Protein AF-0000000074152519 (afdb_homodimer)

Solvent-accessible surface area (backbone atoms only — not comparable to full-atom values): 44027 Å² total; per-residue (Å²): 142,89,85,80,84,84,84,86,85,78,88,68,88,77,79,86,86,76,86,68,83,76,80,71,83,78,77,79,82,74,84,66,78,75,75,79,76,77,75,74,72,70,73,71,72,66,72,72,72,74,68,69,68,51,48,75,87,64,41,76,68,83,49,84,69,68,71,90,65,50,48,65,64,52,48,44,27,45,45,44,23,58,77,43,46,28,59,63,75,48,80,48,68,67,44,27,46,29,53,49,47,53,48,52,57,43,15,56,81,33,59,29,32,39,22,31,51,36,14,49,22,20,43,54,45,21,72,74,37,66,93,48,20,67,60,24,43,44,49,13,51,52,24,38,52,52,13,47,66,58,39,60,79,46,68,81,64,69,45,93,88,45,42,65,48,50,50,48,30,50,54,40,47,40,50,50,53,47,25,43,15,70,69,30,93,81,45,45,56,88,53,42,67,67,49,53,53,48,47,34,49,48,45,32,48,48,49,69,68,33,62,89,44,58,82,52,37,69,78,41,88,55,19,40,68,53,47,60,39,58,74,58,72,68,78,40,77,90,56,74,71,61,66,47,88,66,23,81,58,67,89,54,48,69,59,53,52,49,52,52,48,51,51,42,67,74,69,44,56,73,91,55,30,59,54,53,51,50,39,52,53,46,50,50,35,36,49,43,44,38,28,72,39,19,81,65,56,45,71,59,41,64,55,44,44,58,51,67,45,52,68,64,53,56,53,30,42,74,67,62,33,63,69,39,41,51,54,47,38,53,51,31,41,58,44,42,53,41,33,78,72,29,82,55,46,33,53,50,30,61,55,38,44,53,53,43,50,60,74,41,65,84,39,68,90,50,47,73,70,48,46,56,36,47,50,67,58,70,45,83,66,72,85,125,136,80,83,89,89,88,73,89,88,79,92,78,90,78,90,85,72,91,73,88,75,86,87,82,89,82,82,75,81,80,75,76,73,78,78,78,81,75,76,77,66,76,71,73,73,68,74,72,72,74,67,69,68,51,48,75,86,65,40,75,71,81,50,84,69,70,71,92,65,49,49,63,63,53,49,43,26,43,44,44,23,58,78,44,47,29,57,62,75,50,81,46,69,66,44,28,45,29,52,48,48,52,47,50,58,42,16,57,82,32,61,30,33,39,23,31,52,38,14,49,22,20,45,54,45,21,71,74,36,67,92,49,21,69,61,23,43,43,49,15,50,51,25,37,52,53,14,48,65,59,39,59,80,45,68,82,65,69,43,95,88,46,41,65,47,49,49,48,30,49,53,40,49,41,52,50,54,46,24,43,15,69,68,30,92,80,46,46,53,88,53,42,68,67,49,53,52,48,47,33,50,49,45,34,49,48,49,68,69,34,62,89,45,58,84,51,37,68,78,41,88,54,19,41,68,54,48,61,40,58,75,58,72,67,78,39,77,89,57,75,72,61,67,46,85,66,22,79,56,65,90,55,47,68,59,53,52,49,51,51,48,52,51,43,69,73,70,44,57,72,93,56,28,58,53,54,50,50,39,51,51,46,51,50,35,36,50,43,44,38,28,73,39,20,81,64,59,43,72,57,41,63,55,44,45,58,51,67,44,51,68,65,53,57,54,30,42,76,67,62,33,65,68,39,41,53,52,48,36,53,53,29,41,57,45,41,53,42,35,78,73,28,84,55,46,32,53,50,32,60,55,39,46,53,52,42,52,60,72,41,65,82,38,68,90,50,47,72,70,49,46,59,36,46,51,67,57,70,46,84,68,72,84,126

Organism: Verticillium dahliae (strain VdLs.17 / ATCC MYA-4575 / FGSC 10137) (NCBI:txid498257)

Structure (mmCIF, N/CA/C/O backbone):
data_AF-0000000074152519-model_v1
#
loop_
_entity.id
_entity.type
_entity.pdbx_description
1 polymer 'C6 zinc finger domain-containing protein'
#
loop_
_atom_site.group_PDB
_atom_site.id
_atom_site.type_symbol
_atom_site.label_atom_id
_atom_site.label_alt_id
_atom_site.label_comp_id
_atom_site.label_asym_id
_atom_site.label_entity_id
_atom_site.label_seq_id
_atom_site.pdbx_PDB_ins_code
_atom_site.Cartn_x
_atom_site.Cartn_y
_atom_site.Cartn_z
_atom_site.occupancy
_atom_site.B_iso_or_equiv
_atom_site.auth_seq_id
_atom_site.auth_comp_id
_atom_site.auth_asym_id
_atom_site.auth_atom_id
_atom_site.pdbx_PDB_model_num
ATOM 1 N N . MET A 1 1 ? -21 -54.719 42.781 1 18.22 1 MET A N 1
ATOM 2 C CA . MET A 1 1 ? -22.328 -54.281 42.344 1 18.22 1 MET A CA 1
ATOM 3 C C . MET A 1 1 ? -22.359 -52.75 42.125 1 18.22 1 MET A C 1
ATOM 5 O O . MET A 1 1 ? -21.734 -52 42.875 1 18.22 1 MET A O 1
ATOM 9 N N . GLN A 1 2 ? -22.781 -52.188 40.781 1 19.77 2 GLN A N 1
ATOM 10 C CA . GLN A 1 2 ? -22.75 -51.281 39.656 1 19.77 2 GLN A CA 1
ATOM 11 C C . GLN A 1 2 ? -23.562 -50 39.938 1 19.77 2 GLN A C 1
ATOM 13 O O . GLN A 1 2 ? -24.797 -50.031 39.875 1 19.77 2 GLN A O 1
ATOM 18 N N . ARG A 1 3 ? -23.281 -49.125 40.906 1 18.61 3 ARG A N 1
ATOM 19 C CA . ARG A 1 3 ? -23.969 -48.062 41.625 1 18.61 3 ARG A CA 1
ATOM 20 C C . ARG A 1 3 ? -24.375 -46.938 40.688 1 18.61 3 ARG A C 1
ATOM 22 O O . ARG A 1 3 ? -23.531 -46.375 40 1 18.61 3 ARG A O 1
ATOM 29 N N . LEU A 1 4 ? -25.719 -46.625 40.312 1 17.77 4 LEU A N 1
ATOM 30 C CA . LEU A 1 4 ? -26.828 -46.125 39.5 1 17.77 4 LEU A CA 1
ATOM 31 C C . LEU A 1 4 ? -27 -44.625 39.719 1 17.77 4 LEU A C 1
ATOM 33 O O . LEU A 1 4 ? -27.609 -44.188 40.688 1 17.77 4 LEU A O 1
ATOM 37 N N . GLN A 1 5 ? -26.016 -43.719 39.719 1 19.33 5 GLN A N 1
ATOM 38 C CA . GLN A 1 5 ? -26.078 -42.344 40.188 1 19.33 5 GLN A CA 1
ATOM 39 C C . GLN A 1 5 ? -27.031 -41.5 39.344 1 19.33 5 GLN A C 1
ATOM 41 O O . GLN A 1 5 ? -26.891 -41.469 38.125 1 19.33 5 GLN A O 1
ATOM 46 N N . ALA A 1 6 ? -28.234 -40.969 39.781 1 18.05 6 ALA A N 1
ATOM 47 C CA . ALA A 1 6 ? -29.609 -40.531 39.469 1 18.05 6 ALA A CA 1
ATOM 48 C C . ALA A 1 6 ? -29.625 -39.125 38.875 1 18.05 6 ALA A C 1
ATOM 50 O O . ALA A 1 6 ? -29.094 -38.188 39.469 1 18.05 6 ALA A O 1
ATOM 51 N N . SER A 1 7 ? -29.828 -38.875 37.531 1 18.39 7 SER A N 1
ATOM 52 C CA . SER A 1 7 ? -29.938 -37.938 36.438 1 18.39 7 SER A CA 1
ATOM 53 C C . SER A 1 7 ? -31.125 -37 36.625 1 18.39 7 SER A C 1
ATOM 55 O O . SER A 1 7 ? -32.281 -37.438 36.719 1 18.39 7 SER A O 1
ATOM 57 N N . LYS A 1 8 ? -30.922 -35.812 37.25 1 19.19 8 LYS A N 1
ATOM 58 C CA . LYS A 1 8 ? -31.766 -34.75 37.75 1 19.19 8 LYS A CA 1
ATOM 59 C C . LYS A 1 8 ? -32.719 -34.25 36.656 1 19.19 8 LYS A C 1
ATOM 61 O O . LYS A 1 8 ? -32.312 -34.094 35.5 1 19.19 8 LYS A O 1
ATOM 66 N N . SER A 1 9 ? -34.062 -34.094 36.906 1 16.88 9 SER A N 1
ATOM 67 C CA . SER A 1 9 ? -35.406 -34 36.344 1 16.88 9 SER A CA 1
ATOM 68 C C . SER A 1 9 ? -35.656 -32.625 35.781 1 16.88 9 SER A C 1
ATOM 70 O O . SER A 1 9 ? -35.125 -31.625 36.25 1 16.88 9 SER A O 1
ATOM 72 N N . GLN A 1 10 ? -36.438 -32.406 34.656 1 17.14 10 GLN A N 1
ATOM 73 C CA . GLN A 1 10 ? -36.812 -31.734 33.406 1 17.14 10 GLN A CA 1
ATOM 74 C C . GLN A 1 10 ? -37.844 -30.625 33.688 1 17.14 10 GLN A C 1
ATOM 76 O O . GLN A 1 10 ? -38.312 -29.969 32.75 1 17.14 10 GLN A O 1
ATOM 81 N N . GLY A 1 11 ? -38.25 -30.125 34.969 1 16.78 11 GLY A N 1
ATOM 82 C CA . GLY A 1 11 ? -39.656 -29.734 34.906 1 16.78 11 GLY A CA 1
ATOM 83 C C . GLY A 1 11 ? -39.875 -28.391 34.219 1 16.78 11 GLY A C 1
ATOM 84 O O . GLY A 1 11 ? -39.344 -27.375 34.656 1 16.78 11 GLY A O 1
ATOM 85 N N . GLY A 1 12 ? -40.125 -28.234 32.875 1 17.42 12 GLY A N 1
ATOM 86 C CA . GLY A 1 12 ? -40.25 -27.203 31.875 1 17.42 12 GLY A CA 1
ATOM 87 C C . GLY A 1 12 ? -41.531 -26.375 32.031 1 17.42 12 GLY A C 1
ATOM 88 O O . GLY A 1 12 ? -41.938 -25.656 31.109 1 17.42 12 GLY A O 1
ATOM 89 N N . ASN A 1 13 ? -42.062 -26.109 33.219 1 16.34 13 ASN A N 1
ATOM 90 C CA . ASN A 1 13 ? -43.438 -25.641 33.125 1 16.34 13 ASN A CA 1
ATOM 91 C C . ASN A 1 13 ? -43.531 -24.297 32.438 1 16.34 13 ASN A C 1
ATOM 93 O O . ASN A 1 13 ? -42.844 -23.359 32.781 1 16.34 13 ASN A O 1
ATOM 97 N N . ALA A 1 14 ? -44.25 -24.109 31.203 1 17.23 14 ALA A N 1
ATOM 98 C CA . ALA A 1 14 ? -44.594 -23.281 30.047 1 17.23 14 ALA A CA 1
ATOM 99 C C . ALA A 1 14 ? -45.406 -22.062 30.453 1 17.23 14 ALA A C 1
ATOM 101 O O . ALA A 1 14 ? -45.219 -20.969 29.906 1 17.23 14 ALA A O 1
ATOM 102 N N . LEU A 1 15 ? -46.531 -22 31.312 1 16.41 15 LEU A N 1
ATOM 103 C CA . LEU A 1 15 ? -47.75 -21.516 30.688 1 16.41 15 LEU A CA 1
ATOM 104 C C . LEU A 1 15 ? -47.844 -20 30.75 1 16.41 15 LEU A C 1
ATOM 106 O O . LEU A 1 15 ? -48.406 -19.375 29.859 1 16.41 15 LEU A O 1
ATOM 110 N N . THR A 1 16 ? -47.375 -19.203 31.734 1 17.16 16 THR A N 1
ATOM 111 C CA . THR A 1 16 ? -48.406 -18.297 32.219 1 17.16 16 THR A CA 1
ATOM 112 C C . THR A 1 16 ? -48.625 -17.141 31.25 1 17.16 16 THR A C 1
ATOM 114 O O . THR A 1 16 ? -47.719 -16.766 30.516 1 17.16 16 THR A O 1
ATOM 117 N N . ASP A 1 17 ? -49.906 -16.453 31.219 1 17.55 17 ASP A N 1
ATOM 118 C CA . ASP A 1 17 ? -50.969 -15.766 30.5 1 17.55 17 ASP A CA 1
ATOM 119 C C . ASP A 1 17 ? -50.594 -14.312 30.203 1 17.55 17 ASP A C 1
ATOM 121 O O . ASP A 1 17 ? -49.688 -13.766 30.797 1 17.55 17 ASP A O 1
ATOM 125 N N . VAL A 1 18 ? -51.625 -13.5 29.594 1 19.2 18 VAL A N 1
ATOM 126 C CA . VAL A 1 18 ? -52.094 -12.648 28.5 1 19.2 18 VAL A CA 1
ATOM 127 C C . VAL A 1 18 ? -52.125 -11.188 28.969 1 19.2 18 VAL A C 1
ATOM 129 O O . VAL A 1 18 ? -52.594 -10.312 28.25 1 19.2 18 VAL A O 1
ATOM 132 N N . SER A 1 19 ? -51.5 -10.68 30.062 1 16.58 19 SER A N 1
ATOM 133 C CA . SER A 1 19 ? -52.094 -9.469 30.578 1 16.58 19 SER A CA 1
ATOM 134 C C . SER A 1 19 ? -51.906 -8.297 29.625 1 16.58 19 SER A C 1
ATOM 136 O O . SER A 1 19 ? -50.781 -7.895 29.344 1 16.58 19 SER A O 1
ATOM 138 N N . SER A 1 20 ? -52.875 -8.016 28.672 1 18.56 20 SER A N 1
ATOM 139 C CA . SER A 1 20 ? -53.031 -7.066 27.578 1 18.56 20 SER A CA 1
ATOM 140 C C . SER A 1 20 ? -53.188 -5.645 28.094 1 18.56 20 SER A C 1
ATOM 142 O O . SER A 1 20 ? -53.5 -4.727 27.328 1 18.56 20 SER A O 1
ATOM 144 N N . ASP A 1 21 ? -52.719 -5.238 29.266 1 17.84 21 ASP A N 1
ATOM 145 C CA . ASP A 1 21 ? -53.375 -4.023 29.766 1 17.84 21 ASP A CA 1
ATOM 146 C C . ASP A 1 21 ? -53.125 -2.852 28.812 1 17.84 21 ASP A C 1
ATOM 148 O O . ASP A 1 21 ? -52 -2.59 28.406 1 17.84 21 ASP A O 1
ATOM 152 N N . THR A 1 22 ? -54.219 -2.363 28.172 1 19.73 22 THR A N 1
ATOM 153 C CA . THR A 1 22 ? -54.656 -1.396 27.172 1 19.73 22 THR A CA 1
ATOM 154 C C . THR A 1 22 ? -54.344 0.028 27.625 1 19.73 22 THR A C 1
ATOM 156 O O . THR A 1 22 ? -55.156 0.631 28.344 1 19.73 22 THR A O 1
ATOM 159 N N . ARG A 1 23 ? -53.312 0.353 28.375 1 16.91 23 ARG A N 1
ATOM 160 C CA . ARG A 1 23 ? -53.406 1.663 29.016 1 16.91 23 ARG A CA 1
ATOM 161 C C . ARG A 1 23 ? -53.594 2.766 27.969 1 16.91 23 ARG A C 1
ATOM 163 O O . ARG A 1 23 ? -52.938 2.758 26.922 1 16.91 23 ARG A O 1
ATOM 170 N N . THR A 1 24 ? -54.594 3.537 28.094 1 19.14 24 THR A N 1
ATOM 171 C CA . THR A 1 24 ? -55.344 4.539 27.344 1 19.14 24 THR A CA 1
ATOM 172 C C . THR A 1 24 ? -54.531 5.828 27.203 1 19.14 24 THR A C 1
ATOM 174 O O . THR A 1 24 ? -54.906 6.734 26.469 1 19.14 24 THR A O 1
ATOM 177 N N . PRO A 1 25 ? -53.25 5.945 27.594 1 19.77 25 PRO A N 1
ATOM 178 C CA . PRO A 1 25 ? -53.125 7.316 28.094 1 19.77 25 PRO A CA 1
ATOM 179 C C . PRO A 1 25 ? -53.562 8.359 27.062 1 19.77 25 PRO A C 1
ATOM 181 O O . PRO A 1 25 ? -53.406 8.141 25.859 1 19.77 25 PRO A O 1
ATOM 184 N N . LYS A 1 26 ? -54.281 9.32 27.547 1 19.23 26 LYS A N 1
ATOM 185 C CA . LYS A 1 26 ? -55 10.516 27.109 1 19.23 26 LYS A CA 1
ATOM 186 C C . LYS A 1 26 ? -54.094 11.445 26.312 1 19.23 26 LYS A C 1
ATOM 188 O O . LYS A 1 26 ? -52.875 11.484 26.547 1 19.23 26 LYS A O 1
ATOM 193 N N . GLU A 1 27 ? -54.656 12.117 25.297 1 19.92 27 GLU A N 1
ATOM 194 C CA . GLU A 1 27 ? -54.312 12.883 24.094 1 19.92 27 GLU A CA 1
ATOM 195 C C . GLU A 1 27 ? -53.719 14.242 24.453 1 19.92 27 GLU A C 1
ATOM 197 O O . GLU A 1 27 ? -54.406 15.078 25.062 1 19.92 27 GLU A O 1
ATOM 202 N N . PRO A 1 28 ? -52.625 14.383 25.281 1 22.89 28 PRO A N 1
ATOM 203 C CA . PRO A 1 28 ? -52.531 15.781 25.703 1 22.89 28 PRO A CA 1
ATOM 204 C C . PRO A 1 28 ? -52.688 16.766 24.562 1 22.89 28 PRO A C 1
ATOM 206 O O . PRO A 1 28 ? -52.469 16.422 23.406 1 22.89 28 PRO A O 1
ATOM 209 N N . PRO A 1 29 ? -53.312 17.953 24.859 1 22.17 29 PRO A N 1
ATOM 210 C CA . PRO A 1 29 ? -53.844 19.031 24.031 1 22.17 29 PRO A CA 1
ATOM 211 C C . PRO A 1 29 ? -52.781 19.656 23.109 1 22.17 29 PRO A C 1
ATOM 213 O O . PRO A 1 29 ? -51.594 19.609 23.406 1 22.17 29 PRO A O 1
ATOM 216 N N . SER A 1 30 ? -53.125 19.906 21.844 1 21.45 30 SER A N 1
ATOM 217 C CA . SER A 1 30 ? -52.5 20.344 20.594 1 21.45 30 SER A CA 1
ATOM 218 C C . SER A 1 30 ? -52 21.781 20.703 1 21.45 30 SER A C 1
ATOM 220 O O . SER A 1 30 ? -51.875 22.469 19.688 1 21.45 30 SER A O 1
ATOM 222 N N . VAL A 1 31 ? -51.625 22.328 21.953 1 23.36 31 VAL A N 1
ATOM 223 C CA . VAL A 1 31 ? -51.531 23.781 21.828 1 23.36 31 VAL A CA 1
ATOM 224 C C . VAL A 1 31 ? -50.594 24.141 20.672 1 23.36 31 VAL A C 1
ATOM 226 O O . VAL A 1 31 ? -49.438 23.75 20.656 1 23.36 31 VAL A O 1
ATOM 229 N N . VAL A 1 32 ? -51.094 24.516 19.531 1 23.38 32 VAL A N 1
ATOM 230 C CA . VAL A 1 32 ? -50.625 24.875 18.203 1 23.38 32 VAL A CA 1
ATOM 231 C C . VAL A 1 32 ? -49.781 26.141 18.266 1 23.38 32 VAL A C 1
ATOM 233 O O . VAL A 1 32 ? -49.594 26.828 17.25 1 23.38 32 VAL A O 1
ATOM 236 N N . GLY A 1 33 ? -49.281 26.688 19.422 1 21.41 33 GLY A N 1
ATOM 237 C CA . GLY A 1 33 ? -48.969 28.078 19.156 1 21.41 33 GLY A CA 1
ATOM 238 C C . GLY A 1 33 ? -47.969 28.266 18.031 1 21.41 33 GLY A C 1
ATOM 239 O O . GLY A 1 33 ? -47.125 27.391 17.797 1 21.41 33 GLY A O 1
ATOM 240 N N . SER A 1 34 ? -48.344 29.094 16.984 1 23.09 34 SER A N 1
ATOM 241 C CA . SER A 1 34 ? -47.719 29.453 15.711 1 23.09 34 SER A CA 1
ATOM 242 C C . SER A 1 34 ? -46.344 30.078 15.93 1 23.09 34 SER A C 1
ATOM 244 O O . SER A 1 34 ? -46.25 31.141 16.547 1 23.09 34 SER A O 1
ATOM 246 N N . PRO A 1 35 ? -45.375 29.297 16.25 1 23.64 35 PRO A N 1
ATOM 247 C CA . PRO A 1 35 ? -44.125 30.031 16.531 1 23.64 35 PRO A CA 1
ATOM 248 C C . PRO A 1 35 ? -43.75 30.984 15.391 1 23.64 35 PRO A C 1
ATOM 250 O O . PRO A 1 35 ? -44 30.688 14.219 1 23.64 35 PRO A O 1
ATOM 253 N N . ALA A 1 36 ? -43.688 32.375 15.656 1 26.84 36 ALA A N 1
ATOM 254 C CA . ALA A 1 36 ? -43.219 33.531 14.875 1 26.84 36 ALA A CA 1
ATOM 255 C C . ALA A 1 36 ? -41.906 33.219 14.188 1 26.84 36 ALA A C 1
ATOM 257 O O . ALA A 1 36 ? -41 32.656 14.805 1 26.84 36 ALA A O 1
ATOM 258 N N . SER A 1 37 ? -41.938 33 12.914 1 23.92 37 SER A N 1
ATOM 259 C CA . SER A 1 37 ? -40.875 32.75 11.945 1 23.92 37 SER A CA 1
ATOM 260 C C . SER A 1 37 ? -39.781 33.812 12.039 1 23.92 37 SER A C 1
ATOM 262 O O . SER A 1 37 ? -39.969 34.938 11.602 1 23.92 37 SER A O 1
ATOM 264 N N . VAL A 1 38 ? -39.188 34.094 13.211 1 24.8 38 VAL A N 1
ATOM 265 C CA . VAL A 1 38 ? -38.062 35.031 13.102 1 24.8 38 VAL A CA 1
ATOM 266 C C . VAL A 1 38 ? -37.156 34.625 11.953 1 24.8 38 VAL A C 1
ATOM 268 O O . VAL A 1 38 ? -36.594 33.5 11.969 1 24.8 38 VAL A O 1
ATOM 271 N N . THR A 1 39 ? -37.438 35.125 10.797 1 23.45 39 THR A N 1
ATOM 272 C CA . THR A 1 39 ? -36.562 35.062 9.625 1 23.45 39 THR A CA 1
ATOM 273 C C . THR A 1 39 ? -35.156 35.531 9.961 1 23.45 39 THR A C 1
ATOM 275 O O . THR A 1 39 ? -34.938 36.719 10.188 1 23.45 39 THR A O 1
ATOM 278 N N . ALA A 1 40 ? -34.406 35 10.875 1 25.39 40 ALA A N 1
ATOM 279 C CA . ALA A 1 40 ? -33 35.312 11.055 1 25.39 40 ALA A CA 1
ATOM 280 C C . ALA A 1 40 ? -32.281 35.344 9.719 1 25.39 40 ALA A C 1
ATOM 282 O O . ALA A 1 40 ? -32.031 34.312 9.109 1 25.39 40 ALA A O 1
ATOM 283 N N . THR A 1 41 ? -32.562 36.344 8.945 1 26.61 41 THR A N 1
ATOM 284 C CA . THR A 1 41 ? -31.734 36.594 7.762 1 26.61 41 THR A CA 1
ATOM 285 C C . THR A 1 41 ? -30.25 36.688 8.141 1 26.61 41 THR A C 1
ATOM 287 O O . THR A 1 41 ? -29.781 37.75 8.57 1 26.61 41 THR A O 1
ATOM 290 N N . SER A 1 42 ? -29.766 36.031 9.18 1 24.64 42 SER A N 1
ATOM 291 C CA . SER A 1 42 ? -28.328 36.219 9.344 1 24.64 42 SER A CA 1
ATOM 292 C C . SER A 1 42 ? -27.578 35.969 8.031 1 24.64 42 SER A C 1
ATOM 294 O O . SER A 1 42 ? -27.562 34.844 7.516 1 24.64 42 SER A O 1
ATOM 296 N N . THR A 1 43 ? -27.688 36.938 7.113 1 26.52 43 THR A N 1
ATOM 297 C CA . THR A 1 43 ? -26.75 36.969 5.992 1 26.52 43 THR A CA 1
ATOM 298 C C . THR A 1 43 ? -25.328 36.656 6.465 1 26.52 43 THR A C 1
ATOM 300 O O . THR A 1 43 ? -24.719 37.438 7.18 1 26.52 43 THR A O 1
ATOM 303 N N . THR A 1 44 ? -25.094 35.562 6.934 1 25.62 44 THR A N 1
ATOM 304 C CA . THR A 1 44 ? -23.719 35.125 7.156 1 25.62 44 THR A CA 1
ATOM 305 C C . THR A 1 44 ? -22.828 35.594 6.004 1 25.62 44 THR A C 1
ATOM 307 O O . THR A 1 44 ? -23 35.125 4.867 1 25.62 44 THR A O 1
ATOM 310 N N . ASP A 1 45 ? -22.5 36.906 5.996 1 25.47 45 ASP A N 1
ATOM 311 C CA . ASP A 1 45 ? -21.453 37.438 5.113 1 25.47 45 ASP A CA 1
ATOM 312 C C . ASP A 1 45 ? -20.344 36.406 4.902 1 25.47 45 ASP A C 1
ATOM 314 O O . ASP A 1 45 ? -19.672 36 5.859 1 25.47 45 ASP A O 1
ATOM 318 N N . PHE A 1 46 ? -20.594 35.594 4.07 1 26.41 46 PHE A N 1
ATOM 319 C CA . PHE A 1 46 ? -19.5 34.75 3.584 1 26.41 46 PHE A CA 1
ATOM 320 C C . PHE A 1 46 ? -18.25 35.594 3.299 1 26.41 46 PHE A C 1
ATOM 322 O O . PHE A 1 46 ? -18.312 36.562 2.541 1 26.41 46 PHE A O 1
ATOM 329 N N . ILE A 1 47 ? -17.547 35.969 4.27 1 27.92 47 ILE A N 1
ATOM 330 C CA . ILE A 1 47 ? -16.234 36.469 3.889 1 27.92 47 ILE A CA 1
ATOM 331 C C . ILE A 1 47 ? -15.75 35.781 2.615 1 27.92 47 ILE A C 1
ATOM 333 O O . ILE A 1 47 ? -15.609 34.562 2.58 1 27.92 47 ILE A O 1
ATOM 337 N N . HIS A 1 48 ? -16.188 36.281 1.48 1 28.66 48 HIS A N 1
ATOM 338 C CA . HIS A 1 48 ? -15.516 35.938 0.238 1 28.66 48 HIS A CA 1
ATOM 339 C C . HIS A 1 48 ? -14.008 35.781 0.458 1 28.66 48 HIS A C 1
ATOM 341 O O . HIS A 1 48 ? -13.312 36.75 0.706 1 28.66 48 HIS A O 1
ATOM 347 N N . LEU A 1 49 ? -13.664 34.844 1.146 1 28.95 49 LEU A N 1
ATOM 348 C CA . LEU A 1 49 ? -12.25 34.5 1.061 1 28.95 49 LEU A CA 1
ATOM 349 C C . LEU A 1 49 ? -11.734 34.688 -0.365 1 28.95 49 LEU A C 1
ATOM 351 O O . LEU A 1 49 ? -12.047 33.875 -1.243 1 28.95 49 LEU A O 1
ATOM 355 N N . ASP A 1 50 ? -11.781 35.875 -0.929 1 30.56 50 ASP A N 1
ATOM 356 C CA . ASP A 1 50 ? -10.883 36.125 -2.055 1 30.56 50 ASP A CA 1
ATOM 357 C C . ASP A 1 50 ? -9.516 35.5 -1.819 1 30.56 50 ASP A C 1
ATOM 359 O O . ASP A 1 50 ? -8.602 36.156 -1.308 1 30.56 50 ASP A O 1
ATOM 363 N N . ILE A 1 51 ? -9.492 34.375 -1.374 1 33.03 51 ILE A N 1
ATOM 364 C CA . ILE A 1 51 ? -8.227 33.656 -1.347 1 33.03 51 ILE A CA 1
ATOM 365 C C . ILE A 1 51 ? -7.504 33.812 -2.68 1 33.03 51 ILE A C 1
ATOM 367 O O . ILE A 1 51 ? -7.805 33.125 -3.652 1 33.03 51 ILE A O 1
ATOM 371 N N . ALA A 1 52 ? -7.312 35.031 -3.141 1 34.06 52 ALA A N 1
ATOM 372 C CA . ALA A 1 52 ? -6.262 35.156 -4.148 1 34.06 52 ALA A CA 1
ATOM 373 C C . ALA A 1 52 ? -5.055 34.281 -3.783 1 34.06 52 ALA A C 1
ATOM 375 O O . ALA A 1 52 ? -4.289 34.625 -2.879 1 34.06 52 ALA A O 1
ATOM 376 N N . LEU A 1 53 ? -5.199 33.031 -3.941 1 37.09 53 LEU A N 1
ATOM 377 C CA . LEU A 1 53 ? -4.035 32.156 -3.818 1 37.09 53 LEU A CA 1
ATOM 378 C C . LEU A 1 53 ? -2.797 32.812 -4.422 1 37.09 53 LEU A C 1
ATOM 380 O O . LEU A 1 53 ? -2.812 33.219 -5.582 1 37.09 53 LEU A O 1
ATOM 384 N N . ASP A 1 54 ? -2.227 33.531 -3.689 1 36.19 54 ASP A N 1
ATOM 385 C CA . ASP A 1 54 ? -0.938 34.031 -4.168 1 36.19 54 ASP A CA 1
ATOM 386 C C . ASP A 1 54 ? -0.232 33 -5.023 1 36.19 54 ASP A C 1
ATOM 388 O O . ASP A 1 54 ? -0.011 31.859 -4.574 1 36.19 54 ASP A O 1
ATOM 392 N N . PRO A 1 55 ? -0.149 33.281 -6.266 1 39.97 55 PRO A N 1
ATOM 393 C CA . PRO A 1 55 ? 0.469 32.312 -7.188 1 39.97 55 PRO A CA 1
ATOM 394 C C . PRO A 1 55 ? 1.817 31.797 -6.688 1 39.97 55 PRO A C 1
ATOM 396 O O . PRO A 1 55 ? 2.309 30.781 -7.164 1 39.97 55 PRO A O 1
ATOM 399 N N . ARG A 1 56 ? 2.479 32.656 -5.953 1 39.72 56 ARG A N 1
ATOM 400 C CA . ARG A 1 56 ? 3.809 32.281 -5.488 1 39.72 56 ARG A CA 1
ATOM 401 C C . ARG A 1 56 ? 3.738 31.062 -4.57 1 39.72 56 ARG A C 1
ATOM 403 O O . ARG A 1 56 ? 4.762 30.438 -4.273 1 39.72 56 ARG A O 1
ATOM 410 N N . LEU A 1 57 ? 2.836 31.062 -3.625 1 37.31 57 LEU A N 1
ATOM 411 C CA . LEU A 1 57 ? 2.576 29.969 -2.707 1 37.31 57 LEU A CA 1
ATOM 412 C C . LEU A 1 57 ? 2.09 28.734 -3.461 1 37.31 57 LEU A C 1
ATOM 414 O O . LEU A 1 57 ? 2.158 27.609 -2.945 1 37.31 57 LEU A O 1
ATOM 418 N N . THR A 1 58 ? 1.222 28.906 -4.559 1 41.44 58 THR A N 1
ATOM 419 C CA . THR A 1 58 ? 0.941 28.016 -5.672 1 41.44 58 THR A CA 1
ATOM 420 C C . THR A 1 58 ? 1.864 28.312 -6.852 1 41.44 58 THR A C 1
ATOM 422 O O . THR A 1 58 ? 1.608 27.875 -7.973 1 41.44 58 THR A O 1
ATOM 425 N N . GLY A 1 59 ? 2.945 28.875 -6.656 1 35.84 59 GLY A N 1
ATOM 426 C CA . GLY A 1 59 ? 3.848 29.422 -7.652 1 35.84 59 GLY A CA 1
ATOM 427 C C . GLY A 1 59 ? 3.871 28.625 -8.945 1 35.84 59 GLY A C 1
ATOM 428 O O . GLY A 1 59 ? 3.777 27.406 -8.922 1 35.84 59 GLY A O 1
ATOM 429 N N . PRO A 1 60 ? 3.539 29.297 -10.047 1 35.44 60 PRO A N 1
ATOM 430 C CA . PRO A 1 60 ? 3.76 28.75 -11.391 1 35.44 60 PRO A CA 1
ATOM 431 C C . PRO A 1 60 ? 5.203 28.312 -11.617 1 35.44 60 PRO A C 1
ATOM 433 O O . PRO A 1 60 ? 6.07 29.141 -11.891 1 35.44 60 PRO A O 1
ATOM 436 N N . VAL A 1 61 ? 5.934 27.797 -10.789 1 33.84 61 VAL A N 1
ATOM 437 C CA . VAL A 1 61 ? 7.176 27.422 -11.453 1 33.84 61 VAL A CA 1
ATOM 438 C C . VAL A 1 61 ? 6.867 26.641 -12.727 1 33.84 61 VAL A C 1
ATOM 440 O O . VAL A 1 61 ? 6.152 25.641 -12.688 1 33.84 61 VAL A O 1
ATOM 443 N N . ALA A 1 62 ? 7.035 27.297 -13.844 1 34.88 62 ALA A N 1
ATOM 444 C CA . ALA A 1 62 ? 6.941 26.688 -15.164 1 34.88 62 ALA A CA 1
ATOM 445 C C . ALA A 1 62 ? 7.734 25.375 -15.227 1 34.88 62 ALA A C 1
ATOM 447 O O . ALA A 1 62 ? 8.93 25.391 -15.516 1 34.88 62 ALA A O 1
ATOM 448 N N . ALA A 1 63 ? 7.793 24.578 -14.242 1 37 63 ALA A N 1
ATOM 449 C CA . ALA A 1 63 ? 8.469 23.328 -14.609 1 37 63 ALA A CA 1
ATOM 450 C C . ALA A 1 63 ? 7.871 22.734 -15.875 1 37 63 ALA A C 1
ATOM 452 O O . ALA A 1 63 ? 6.695 22.953 -16.188 1 37 63 ALA A O 1
ATOM 453 N N . PRO A 1 64 ? 8.695 22.266 -16.828 1 40.94 64 PRO A N 1
ATOM 454 C CA . PRO A 1 64 ? 8.148 21.578 -18 1 40.94 64 PRO A CA 1
ATOM 455 C C . PRO A 1 64 ? 7.016 20.625 -17.641 1 40.94 64 PRO A C 1
ATOM 457 O O . PRO A 1 64 ? 7.125 19.859 -16.688 1 40.94 64 PRO A O 1
ATOM 460 N N . SER A 1 65 ? 5.824 21.094 -17.781 1 45.25 65 SER A N 1
ATOM 461 C CA . SER A 1 65 ? 4.578 20.359 -17.578 1 45.25 65 SER A CA 1
ATOM 462 C C . SER A 1 65 ? 4.703 18.906 -18.047 1 45.25 65 SER A C 1
ATOM 464 O O . SER A 1 65 ? 5.133 18.656 -19.188 1 45.25 65 SER A O 1
ATOM 466 N N . PRO A 1 66 ? 4.914 18.047 -17.141 1 49.66 66 PRO A N 1
ATOM 467 C CA . PRO A 1 66 ? 4.828 16.688 -17.641 1 49.66 66 PRO A CA 1
ATOM 468 C C . PRO A 1 66 ? 3.727 16.516 -18.688 1 49.66 66 PRO A C 1
ATOM 470 O O . PRO A 1 66 ? 2.787 17.312 -18.734 1 49.66 66 PRO A O 1
ATOM 473 N N . PRO A 1 67 ? 4.039 15.828 -19.781 1 49.03 67 PRO A N 1
ATOM 474 C CA . PRO A 1 67 ? 2.98 15.602 -20.766 1 49.03 67 PRO A CA 1
ATOM 475 C C . PRO A 1 67 ? 1.623 15.328 -20.125 1 49.03 67 PRO A C 1
ATOM 477 O O . PRO A 1 67 ? 1.56 14.789 -19.016 1 49.03 67 PRO A O 1
ATOM 480 N N . PRO A 1 68 ? 0.586 15.938 -20.703 1 56.19 68 PRO A N 1
ATOM 481 C CA . PRO A 1 68 ? -0.795 15.781 -20.234 1 56.19 68 PRO A CA 1
ATOM 482 C C . PRO A 1 68 ? -1.197 14.32 -20.078 1 56.19 68 PRO A C 1
ATOM 484 O O . PRO A 1 68 ? -0.749 13.461 -20.844 1 56.19 68 PRO A O 1
ATOM 487 N N . GLY A 1 69 ? -1.664 13.875 -19 1 62.25 69 GLY A N 1
ATOM 488 C CA . GLY A 1 69 ? -2.197 12.562 -18.688 1 62.25 69 GLY A CA 1
ATOM 489 C C . GLY A 1 69 ? -1.401 11.836 -17.609 1 62.25 69 GLY A C 1
ATOM 490 O O . GLY A 1 69 ? -0.392 12.344 -17.125 1 62.25 69 GLY A O 1
ATOM 491 N N . TRP A 1 70 ? -1.937 10.961 -17.109 1 72.62 70 TRP A N 1
ATOM 492 C CA . TRP A 1 70 ? -1.276 10.117 -16.109 1 72.62 70 TRP A CA 1
ATOM 493 C C . TRP A 1 70 ? -0.075 9.406 -16.719 1 72.62 70 TRP A C 1
ATOM 495 O O . TRP A 1 70 ? -0.059 9.109 -17.922 1 72.62 70 TRP A O 1
ATOM 505 N N . ASN A 1 71 ? 1.044 9.336 -16 1 75.81 71 ASN A N 1
ATOM 506 C CA . ASN A 1 71 ? 2.258 8.68 -16.469 1 75.81 71 ASN A CA 1
ATOM 507 C C . ASN A 1 71 ? 2.818 7.723 -15.414 1 75.81 71 ASN A C 1
ATOM 509 O O . ASN A 1 71 ? 2.219 7.547 -14.352 1 75.81 71 ASN A O 1
ATOM 513 N N . SER A 1 72 ? 3.918 7.07 -15.773 1 79.94 72 SER A N 1
ATOM 514 C CA . SER A 1 72 ? 4.527 6.055 -14.922 1 79.94 72 SER A CA 1
ATOM 515 C C . SER A 1 72 ? 4.965 6.641 -13.586 1 79.94 72 SER A C 1
ATOM 517 O O . SER A 1 72 ? 4.957 5.949 -12.562 1 79.94 72 SER A O 1
ATOM 519 N N . ARG A 1 73 ? 5.246 7.875 -13.578 1 88.38 73 ARG A N 1
ATOM 520 C CA . ARG A 1 73 ? 5.648 8.523 -12.336 1 88.38 73 ARG A CA 1
ATOM 521 C C . ARG A 1 73 ? 4.469 8.641 -11.375 1 88.38 73 ARG A C 1
ATOM 523 O O . ARG A 1 73 ? 4.641 8.555 -10.156 1 88.38 73 ARG A O 1
ATOM 530 N N . ASP A 1 74 ? 3.322 8.742 -11.961 1 93.38 74 ASP A N 1
ATOM 531 C CA . ASP A 1 74 ? 2.129 8.805 -11.125 1 93.38 74 ASP A CA 1
ATOM 532 C C . ASP A 1 74 ? 1.903 7.488 -10.391 1 93.38 74 ASP A C 1
ATOM 534 O O . ASP A 1 74 ? 1.495 7.48 -9.227 1 93.38 74 ASP A O 1
ATOM 538 N N . LEU A 1 75 ? 2.18 6.414 -11.086 1 94.88 75 LEU A N 1
ATOM 539 C CA . LEU A 1 75 ? 2.039 5.105 -10.461 1 94.88 75 LEU A CA 1
ATOM 540 C C . LEU A 1 75 ? 3.086 4.91 -9.367 1 94.88 75 LEU A C 1
ATOM 542 O O . LEU A 1 75 ? 2.797 4.32 -8.32 1 94.88 75 LEU A O 1
ATOM 546 N N . GLU A 1 76 ? 4.289 5.418 -9.672 1 95.44 76 GLU A N 1
ATOM 547 C CA . GLU A 1 76 ? 5.336 5.414 -8.656 1 95.44 76 GLU A CA 1
ATOM 548 C C . GLU A 1 76 ? 4.902 6.188 -7.414 1 95.44 76 GLU A C 1
ATOM 550 O O . GLU A 1 76 ? 5.066 5.707 -6.293 1 95.44 76 GLU A O 1
ATOM 555 N N . LEU A 1 77 ? 4.367 7.328 -7.621 1 96.81 77 LEU A N 1
ATOM 556 C CA . LEU A 1 77 ? 3.943 8.18 -6.516 1 96.81 77 LEU A CA 1
ATOM 557 C C . LEU A 1 77 ? 2.789 7.535 -5.75 1 96.81 77 LEU A C 1
ATOM 559 O O . LEU A 1 77 ? 2.742 7.598 -4.52 1 96.81 77 LEU A O 1
ATOM 563 N N . MET A 1 78 ? 1.84 6.934 -6.52 1 97.06 78 MET A N 1
ATOM 564 C CA . MET A 1 78 ? 0.727 6.25 -5.867 1 97.06 78 MET A CA 1
ATOM 565 C C . MET A 1 78 ? 1.227 5.102 -5 1 97.06 78 MET A C 1
ATOM 567 O O . MET A 1 78 ? 0.761 4.918 -3.873 1 97.06 78 MET A O 1
ATOM 571 N N . HIS A 1 79 ? 2.111 4.352 -5.52 1 97 79 HIS A N 1
ATOM 572 C CA . HIS A 1 79 ? 2.717 3.262 -4.766 1 97 79 HIS A CA 1
ATOM 573 C C . HIS A 1 79 ? 3.428 3.783 -3.52 1 97 79 HIS A C 1
ATOM 575 O O . HIS A 1 79 ? 3.23 3.258 -2.422 1 97 79 HIS A O 1
ATOM 581 N N . HIS A 1 80 ? 4.27 4.793 -3.699 1 97.25 80 HIS A N 1
ATOM 582 C CA . HIS A 1 80 ? 5.012 5.387 -2.592 1 97.25 80 HIS A CA 1
ATOM 583 C C . HIS A 1 80 ? 4.066 5.934 -1.526 1 97.25 80 HIS A C 1
ATOM 585 O O . HIS A 1 80 ? 4.312 5.77 -0.329 1 97.25 80 HIS A O 1
ATOM 591 N N . PHE A 1 81 ? 3.033 6.566 -1.942 1 98.12 81 PHE A N 1
ATOM 592 C CA . PHE A 1 81 ? 2.051 7.078 -0.994 1 98.12 81 PHE A CA 1
ATOM 593 C C . PHE A 1 81 ? 1.505 5.953 -0.122 1 98.12 81 PHE A C 1
ATOM 595 O O . PHE A 1 81 ? 1.404 6.098 1.098 1 98.12 81 PHE A O 1
ATOM 602 N N . THR A 1 82 ? 1.185 4.879 -0.781 1 97.44 82 THR A N 1
ATOM 603 C CA . THR A 1 82 ? 0.46 3.791 -0.137 1 97.44 82 THR A CA 1
ATOM 604 C C . THR A 1 82 ? 1.378 3.012 0.801 1 97.44 82 THR A C 1
ATOM 606 O O . THR A 1 82 ? 0.942 2.535 1.851 1 97.44 82 THR A O 1
ATOM 609 N N . ILE A 1 83 ? 2.648 2.926 0.532 1 95.56 83 ILE A N 1
ATOM 610 C CA . ILE A 1 83 ? 3.492 2.047 1.334 1 95.56 83 ILE A CA 1
ATOM 611 C C . ILE A 1 83 ? 4.293 2.875 2.338 1 95.56 83 ILE A C 1
ATOM 613 O O . ILE A 1 83 ? 4.875 2.328 3.277 1 95.56 83 ILE A O 1
ATOM 617 N N . SER A 1 84 ? 4.379 4.207 2.104 1 96.25 84 SER A N 1
ATOM 618 C CA . SER A 1 84 ? 5.285 4.977 2.947 1 96.25 84 SER A CA 1
ATOM 619 C C . SER A 1 84 ? 4.648 6.285 3.396 1 96.25 84 SER A C 1
ATOM 621 O O . SER A 1 84 ? 4.418 6.496 4.59 1 96.25 84 SER A O 1
ATOM 623 N N . THR A 1 85 ? 4.242 7.137 2.461 1 97.44 85 THR A N 1
ATOM 624 C CA . THR A 1 85 ? 3.791 8.484 2.791 1 97.44 85 THR A CA 1
ATOM 625 C C . THR A 1 85 ? 2.637 8.438 3.787 1 97.44 85 THR A C 1
ATOM 627 O O . THR A 1 85 ? 2.656 9.141 4.801 1 97.44 85 THR A O 1
ATOM 630 N N . CYS A 1 86 ? 1.655 7.602 3.531 1 96.31 86 CYS A N 1
ATOM 631 C CA . CYS A 1 86 ? 0.452 7.582 4.355 1 96.31 86 CYS A CA 1
ATOM 632 C C . CYS A 1 86 ? 0.784 7.215 5.797 1 96.31 86 CYS A C 1
ATOM 634 O O . CYS A 1 86 ? 0.186 7.75 6.73 1 96.31 86 CYS A O 1
ATOM 636 N N . ASP A 1 87 ? 1.785 6.395 5.992 1 94.25 87 ASP A N 1
ATOM 637 C CA . ASP A 1 87 ? 2.154 5.914 7.32 1 94.25 87 ASP A CA 1
ATOM 638 C C . ASP A 1 87 ? 2.879 7 8.117 1 94.25 87 ASP A C 1
ATOM 640 O O . ASP A 1 87 ? 2.869 6.988 9.344 1 94.25 87 ASP A O 1
ATOM 644 N N . THR A 1 88 ? 3.436 7.887 7.461 1 96.19 88 THR A N 1
ATOM 645 C CA . THR A 1 88 ? 4.266 8.898 8.117 1 96.19 88 THR A CA 1
ATOM 646 C C . THR A 1 88 ? 3.434 10.125 8.477 1 96.19 88 THR A C 1
ATOM 648 O O . THR A 1 88 ? 3.926 11.039 9.148 1 96.19 88 THR A O 1
ATOM 651 N N . LEU A 1 89 ? 2.18 10.164 8.125 1 96.44 89 LEU A N 1
ATOM 652 C CA . LEU A 1 89 ? 1.354 11.352 8.312 1 96.44 89 LEU A CA 1
ATOM 653 C C . LEU A 1 89 ? 0.709 11.352 9.695 1 96.44 89 LEU A C 1
ATOM 655 O O . LEU A 1 89 ? 0.2 12.375 10.148 1 96.44 89 LEU A O 1
ATOM 659 N N . THR A 1 90 ? 0.706 10.234 10.359 1 94.44 90 THR A N 1
ATOM 660 C CA . THR A 1 90 ? -0.008 10.078 11.617 1 94.44 90 THR A CA 1
ATOM 661 C C . THR A 1 90 ? 0.648 9.008 12.484 1 94.44 90 THR A C 1
ATOM 663 O O . THR A 1 90 ? 1.473 8.234 12 1 94.44 90 THR A O 1
ATOM 666 N N . SER A 1 91 ? 0.359 9.031 13.711 1 90.44 91 SER A N 1
ATOM 667 C CA . SER A 1 91 ? 0.891 8.023 14.625 1 90.44 91 SER A CA 1
ATOM 668 C C . SER A 1 91 ? -0.165 6.977 14.977 1 90.44 91 SER A C 1
ATOM 670 O O . SER A 1 91 ? 0.163 5.895 15.461 1 90.44 91 SER A O 1
ATOM 672 N N . ARG A 1 92 ? -1.326 7.254 14.656 1 90.19 92 ARG A N 1
ATOM 673 C CA . ARG A 1 92 ? -2.414 6.355 15.031 1 90.19 92 ARG A CA 1
ATOM 674 C C . ARG A 1 92 ? -2.738 5.387 13.898 1 90.19 92 ARG A C 1
ATOM 676 O O . ARG A 1 92 ? -2.785 5.781 12.734 1 90.19 92 ARG A O 1
ATOM 683 N N . GLU A 1 93 ? -3.123 4.156 14.328 1 91.25 93 GLU A N 1
ATOM 684 C CA . GLU A 1 93 ? -3.391 3.109 13.344 1 91.25 93 GLU A CA 1
ATOM 685 C C . GLU A 1 93 ? -4.691 3.377 12.594 1 91.25 93 GLU A C 1
ATOM 687 O O . GLU A 1 93 ? -4.77 3.16 11.383 1 91.25 93 GLU A O 1
ATOM 692 N N . ASP A 1 94 ? -5.676 3.734 13.312 1 91.12 94 ASP A N 1
ATOM 693 C CA . ASP A 1 94 ? -6.957 3.982 12.656 1 91.12 94 ASP A CA 1
ATOM 694 C C . ASP A 1 94 ? -6.859 5.152 11.68 1 91.12 94 ASP A C 1
ATOM 696 O O . ASP A 1 94 ? -7.469 5.125 10.609 1 91.12 94 ASP A O 1
ATOM 700 N N . MET A 1 95 ? -6.059 6.141 12.008 1 92.62 95 MET A N 1
ATOM 701 C CA . MET A 1 95 ? -5.84 7.266 11.102 1 92.62 95 MET A CA 1
ATOM 702 C C . MET A 1 95 ? -5.016 6.836 9.898 1 92.62 95 MET A C 1
ATOM 704 O O . MET A 1 95 ? -5.207 7.348 8.789 1 92.62 95 MET A O 1
ATOM 708 N N . ARG A 1 96 ? -4.133 5.926 10.102 1 94.19 96 ARG A N 1
ATOM 709 C CA . ARG A 1 96 ? -3.363 5.387 8.992 1 94.19 96 ARG A CA 1
ATOM 710 C C . ARG A 1 96 ? -4.277 4.723 7.961 1 94.19 96 ARG A C 1
ATOM 712 O O . ARG A 1 96 ? -4.047 4.832 6.758 1 94.19 96 ARG A O 1
ATOM 719 N N . HIS A 1 97 ? -5.254 4.066 8.469 1 94.75 97 HIS A N 1
ATOM 720 C CA . HIS A 1 97 ? -6.215 3.43 7.574 1 94.75 97 HIS A CA 1
ATOM 721 C C . HIS A 1 97 ? -6.953 4.465 6.734 1 94.75 97 HIS A C 1
ATOM 723 O O . HIS A 1 97 ? -7.227 4.234 5.555 1 94.75 97 HIS A O 1
ATOM 729 N N . VAL A 1 98 ? -7.258 5.578 7.324 1 95.56 98 VAL A N 1
ATOM 730 C CA . VAL A 1 98 ? -7.953 6.637 6.598 1 95.56 98 VAL A CA 1
ATOM 731 C C . VAL A 1 98 ? -7.082 7.125 5.441 1 95.56 98 VAL A C 1
ATOM 733 O O . VAL A 1 98 ? -7.539 7.195 4.301 1 95.56 98 VAL A O 1
ATOM 736 N N . TRP A 1 99 ? -5.84 7.352 5.711 1 97.12 99 TRP A N 1
ATOM 737 C CA . TRP A 1 99 ? -4.945 7.883 4.688 1 97.12 99 TRP A CA 1
ATOM 738 C C . TRP A 1 99 ? -4.594 6.812 3.66 1 97.12 99 TRP A C 1
ATOM 740 O O . TRP A 1 99 ? -4.406 7.117 2.48 1 97.12 99 TRP A O 1
ATOM 750 N N . ARG A 1 100 ? -4.566 5.574 4.047 1 97.25 100 ARG A N 1
ATOM 751 C CA . ARG A 1 100 ? -4.086 4.496 3.188 1 97.25 100 ARG A CA 1
ATOM 752 C C . ARG A 1 100 ? -5.211 3.943 2.32 1 97.25 100 ARG A C 1
ATOM 754 O O . ARG A 1 100 ? -4.984 3.561 1.17 1 97.25 100 ARG A O 1
ATOM 761 N N . VAL A 1 101 ? -6.406 3.924 2.871 1 96.75 101 VAL A N 1
ATOM 762 C CA . VAL A 1 101 ? -7.48 3.199 2.203 1 96.75 101 VAL A CA 1
ATOM 763 C C . VAL A 1 101 ? -8.617 4.156 1.865 1 96.75 101 VAL A C 1
ATOM 765 O O . VAL A 1 101 ? -8.992 4.305 0.698 1 96.75 101 VAL A O 1
ATOM 768 N N . THR A 1 102 ? -9.133 4.898 2.826 1 96.06 102 THR A N 1
ATOM 769 C CA . THR A 1 102 ? -10.367 5.66 2.695 1 96.06 102 THR A CA 1
ATOM 770 C C . THR A 1 102 ? -10.18 6.832 1.733 1 96.06 102 THR A C 1
ATOM 772 O O . THR A 1 102 ? -10.977 7.02 0.812 1 96.06 102 THR A O 1
ATOM 775 N N . VAL A 1 103 ? -9.141 7.602 1.946 1 97.19 103 VAL A N 1
ATOM 776 C CA . VAL A 1 103 ? -8.914 8.797 1.143 1 97.19 103 VAL A CA 1
ATOM 777 C C . VAL A 1 103 ? -8.625 8.398 -0.303 1 97.19 103 VAL A C 1
ATOM 779 O O . VAL A 1 103 ? -9.227 8.945 -1.234 1 97.19 103 VAL A O 1
ATOM 782 N N . PRO A 1 104 ? -7.742 7.387 -0.541 1 97 104 PRO A N 1
ATOM 783 C CA . PRO A 1 104 ? -7.508 6.988 -1.931 1 97 104 PRO A CA 1
ATOM 784 C C . PRO A 1 104 ? -8.766 6.477 -2.621 1 97 104 PRO A C 1
ATOM 786 O O . PRO A 1 104 ? -8.953 6.699 -3.82 1 97 104 PRO A O 1
ATOM 789 N N . GLN A 1 105 ? -9.617 5.824 -1.91 1 95.75 105 GLN A N 1
ATOM 790 C CA . GLN A 1 105 ? -10.852 5.32 -2.502 1 95.75 105 GLN A CA 1
ATOM 791 C C . GLN A 1 105 ? -11.75 6.465 -2.965 1 95.75 105 GLN A C 1
ATOM 793 O O . GLN A 1 105 ? -12.445 6.344 -3.977 1 95.75 105 GLN A O 1
ATOM 798 N N . GLU A 1 106 ? -11.75 7.59 -2.207 1 95.44 106 GLU A N 1
ATOM 799 C CA . GLU A 1 106 ? -12.438 8.789 -2.686 1 95.44 106 GLU A CA 1
ATOM 800 C C . GLU A 1 106 ? -11.805 9.305 -3.977 1 95.44 106 GLU A C 1
ATOM 802 O O . GLU A 1 106 ? -12.5 9.859 -4.832 1 95.44 106 GLU A O 1
ATOM 807 N N . GLY A 1 107 ? -10.531 9.086 -4.09 1 95.19 107 GLY A N 1
ATOM 808 C CA . GLY A 1 107 ? -9.789 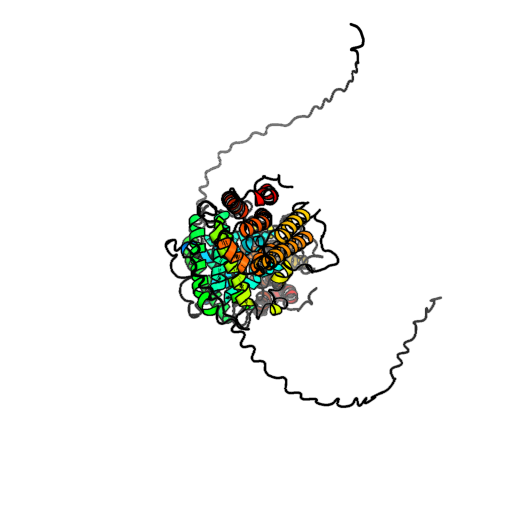9.555 -5.254 1 95.19 107 GLY A CA 1
ATOM 809 C C . GLY A 1 107 ? -10.078 8.75 -6.508 1 95.19 107 GLY A C 1
ATOM 810 O O . GLY A 1 107 ? -9.797 9.203 -7.617 1 95.19 107 GLY A O 1
ATOM 811 N N . TYR A 1 108 ? -10.617 7.512 -6.355 1 91.88 108 TYR A N 1
ATOM 812 C CA . TYR A 1 108 ? -10.922 6.684 -7.516 1 91.88 108 TYR A CA 1
ATOM 813 C C . TYR A 1 108 ? -11.898 7.391 -8.445 1 91.88 108 TYR A C 1
ATOM 815 O O . TYR A 1 108 ? -11.758 7.324 -9.672 1 91.88 108 TYR A O 1
ATOM 823 N N . LYS A 1 109 ? -12.852 8.102 -7.891 1 91.44 109 LYS A N 1
ATOM 824 C CA . LYS A 1 109 ? -13.906 8.742 -8.672 1 91.44 109 LYS A CA 1
ATOM 825 C C . LYS A 1 109 ? -13.68 10.242 -8.781 1 91.44 109 LYS A C 1
ATOM 827 O O . LYS A 1 109 ? -14.289 10.914 -9.617 1 91.44 109 LYS A O 1
ATOM 832 N N . HIS A 1 110 ? -12.844 10.766 -7.941 1 94.25 110 HIS A N 1
ATOM 833 C CA . HIS A 1 110 ? -12.594 12.203 -7.906 1 94.25 110 HIS A CA 1
ATOM 834 C C . HIS A 1 110 ? -11.109 12.508 -8.102 1 94.25 110 HIS A C 1
ATOM 836 O O . HIS A 1 110 ? -10.352 12.547 -7.133 1 94.25 110 HIS A O 1
ATOM 842 N N . SER A 1 111 ? -10.789 12.859 -9.266 1 93.94 111 SER A N 1
ATOM 843 C CA . SER A 1 111 ? -9.391 12.969 -9.672 1 93.94 111 SER A CA 1
ATOM 844 C C . SER A 1 111 ? -8.656 14.031 -8.859 1 93.94 111 SER A C 1
ATOM 846 O O . SER A 1 111 ? -7.453 13.93 -8.633 1 93.94 111 SER A O 1
ATOM 848 N N . TYR A 1 112 ? -9.367 15.094 -8.414 1 95.06 112 TYR A N 1
ATOM 849 C CA . TYR A 1 112 ? -8.688 16.141 -7.656 1 95.06 112 TYR A CA 1
ATOM 850 C C . TYR A 1 112 ? -8.133 15.594 -6.348 1 95.06 112 TYR A C 1
ATOM 852 O O . TYR A 1 112 ? -7.074 16.031 -5.887 1 95.06 112 TYR A O 1
ATOM 860 N N . VAL A 1 113 ? -8.805 14.586 -5.754 1 97.25 113 VAL A N 1
ATOM 861 C CA . VAL A 1 113 ? -8.289 13.953 -4.543 1 97.25 113 VAL A CA 1
ATOM 862 C C . VAL A 1 113 ? -7.016 13.18 -4.867 1 97.25 113 VAL A C 1
ATOM 864 O O . VAL A 1 113 ? -6.031 13.258 -4.125 1 97.25 113 VAL A O 1
ATOM 867 N N . MET A 1 114 ? -7.051 12.477 -5.996 1 96.31 114 MET A N 1
ATOM 868 C CA . MET A 1 114 ? -5.887 11.711 -6.426 1 96.31 114 MET A CA 1
ATOM 869 C C . MET A 1 114 ? -4.688 12.617 -6.66 1 96.31 114 MET A C 1
ATOM 871 O O . MET A 1 114 ? -3.58 12.32 -6.207 1 96.31 114 MET A O 1
ATOM 875 N N . HIS A 1 115 ? -4.926 13.672 -7.309 1 96.06 115 HIS A N 1
ATOM 876 C CA . HIS A 1 115 ? -3.863 14.641 -7.555 1 96.06 115 HIS A CA 1
ATOM 877 C C . HIS A 1 115 ? -3.295 15.18 -6.242 1 96.06 115 HIS A C 1
ATOM 879 O O . HIS A 1 115 ? -2.08 15.344 -6.113 1 96.06 115 HIS A O 1
ATOM 885 N N . GLY A 1 116 ? -4.188 15.469 -5.32 1 97.69 116 GLY A N 1
ATOM 886 C CA . GLY A 1 116 ? -3.713 15.93 -4.023 1 97.69 116 GLY A CA 1
ATOM 887 C C . GLY A 1 116 ? -2.793 14.938 -3.336 1 97.69 116 GLY A C 1
ATOM 888 O O . GLY A 1 116 ? -1.739 15.32 -2.822 1 97.69 116 GLY A O 1
ATOM 889 N N . MET A 1 117 ? -3.166 13.672 -3.357 1 97.56 117 MET A N 1
ATOM 890 C CA . MET A 1 117 ? -2.367 12.617 -2.736 1 97.56 117 MET A CA 1
ATOM 891 C C . MET A 1 117 ? -1.001 12.508 -3.406 1 97.56 117 MET A C 1
ATOM 893 O O . MET A 1 117 ? 0.02 12.383 -2.727 1 97.56 117 MET A O 1
ATOM 897 N N . LEU A 1 118 ? -1.026 12.562 -4.684 1 97.69 118 LEU A N 1
ATOM 898 C CA . LEU A 1 118 ? 0.22 12.438 -5.43 1 97.69 118 LEU A CA 1
ATOM 899 C C . LEU A 1 118 ? 1.132 13.633 -5.172 1 97.69 118 LEU A C 1
ATOM 901 O O . LEU A 1 118 ? 2.357 13.484 -5.141 1 97.69 118 LEU A O 1
ATOM 905 N N . ALA A 1 119 ? 0.542 14.805 -4.992 1 98 119 ALA A N 1
ATOM 906 C CA . ALA A 1 119 ? 1.328 16 -4.676 1 98 119 ALA A CA 1
ATOM 907 C C . ALA A 1 119 ? 2.084 15.82 -3.361 1 98 119 ALA A C 1
ATOM 909 O O . ALA A 1 119 ? 3.287 16.078 -3.289 1 98 119 ALA A O 1
ATOM 910 N N . VAL A 1 120 ? 1.417 15.336 -2.377 1 98.44 120 VAL A N 1
ATOM 911 C CA . VAL A 1 120 ? 2.025 15.148 -1.065 1 98.44 120 VAL A CA 1
ATOM 912 C C . VAL A 1 120 ? 3.088 14.055 -1.141 1 98.44 120 VAL A C 1
ATOM 914 O O . VAL A 1 120 ? 4.172 14.195 -0.571 1 98.44 120 VAL A O 1
ATOM 917 N N . ALA A 1 121 ? 2.746 12.992 -1.86 1 98.38 121 ALA A N 1
ATOM 918 C CA . ALA A 1 121 ? 3.707 11.906 -2.033 1 98.38 121 ALA A CA 1
ATOM 919 C C . ALA A 1 121 ? 4.977 12.398 -2.721 1 98.38 121 ALA A C 1
ATOM 921 O O . ALA A 1 121 ? 6.082 11.984 -2.369 1 98.38 121 ALA A O 1
ATOM 922 N N . ALA A 1 122 ? 4.816 13.219 -3.67 1 97.94 122 ALA A N 1
ATOM 923 C CA . ALA A 1 122 ? 5.957 13.758 -4.402 1 97.94 122 ALA A CA 1
ATOM 924 C C . ALA A 1 122 ? 6.855 14.586 -3.49 1 97.94 122 ALA A C 1
ATOM 926 O O . ALA A 1 122 ? 8.086 14.484 -3.553 1 97.94 122 ALA A O 1
ATOM 927 N N . VAL A 1 123 ? 6.277 15.375 -2.627 1 97.81 123 VAL A N 1
ATOM 928 C CA . VAL A 1 123 ? 7.086 16.156 -1.701 1 97.81 123 VAL A CA 1
ATOM 929 C C . VAL A 1 123 ? 7.816 15.234 -0.735 1 97.81 123 VAL A C 1
ATOM 931 O O . VAL A 1 123 ? 8.984 15.469 -0.403 1 97.81 123 VAL A O 1
ATOM 934 N N . HIS A 1 124 ? 7.125 14.25 -0.258 1 97.88 124 HIS A N 1
ATOM 935 C CA . HIS A 1 124 ? 7.762 13.273 0.617 1 97.88 124 HIS A CA 1
ATOM 936 C C . HIS A 1 124 ? 8.961 12.625 -0.065 1 97.88 124 HIS A C 1
ATOM 938 O O . HIS A 1 124 ? 10.031 12.5 0.538 1 97.88 124 HIS A O 1
ATOM 944 N N . LYS A 1 125 ? 8.797 12.242 -1.3 1 96.75 125 LYS A N 1
ATOM 945 C CA . LYS A 1 125 ? 9.891 11.633 -2.049 1 96.75 125 LYS A CA 1
ATOM 946 C C . LYS A 1 125 ? 11.039 12.609 -2.246 1 96.75 125 LYS A C 1
ATOM 948 O O . LYS A 1 125 ? 12.211 12.211 -2.262 1 96.75 125 LYS A O 1
ATOM 953 N N . ALA A 1 126 ? 10.719 13.836 -2.469 1 95.31 126 ALA A N 1
ATOM 954 C CA . ALA A 1 126 ? 11.742 14.859 -2.631 1 95.31 126 ALA A CA 1
ATOM 955 C C . ALA A 1 126 ? 12.656 14.922 -1.409 1 95.31 126 ALA A C 1
ATOM 957 O O . ALA A 1 126 ? 13.844 15.234 -1.528 1 95.31 126 ALA A O 1
ATOM 958 N N . GLN A 1 127 ? 12.078 14.648 -0.25 1 93.94 127 GLN A N 1
ATOM 959 C CA . GLN A 1 127 ? 12.867 14.656 0.98 1 93.94 127 GLN A CA 1
ATOM 960 C C . GLN A 1 127 ? 13.719 13.391 1.094 1 93.94 127 GLN A C 1
ATOM 962 O O . GLN A 1 127 ? 14.797 13.422 1.685 1 93.94 127 GLN A O 1
ATOM 967 N N . LEU A 1 128 ? 13.25 12.328 0.517 1 94.12 128 LEU A N 1
ATOM 968 C CA . LEU A 1 128 ? 13.898 11.031 0.684 1 94.12 128 LEU A CA 1
ATOM 969 C C . LEU A 1 128 ? 14.938 10.797 -0.411 1 94.12 128 LEU A C 1
ATOM 971 O O . LEU A 1 128 ? 15.859 10 -0.237 1 94.12 128 LEU A O 1
ATOM 975 N N . VAL A 1 129 ? 14.719 11.453 -1.549 1 93.12 129 VAL A N 1
ATOM 976 C CA . VAL A 1 129 ? 15.625 11.289 -2.678 1 93.12 129 VAL A CA 1
ATOM 977 C C . VAL A 1 129 ? 16.188 12.648 -3.086 1 93.12 129 VAL A C 1
ATOM 979 O O . VAL A 1 129 ? 15.82 13.195 -4.133 1 93.12 129 VAL A O 1
ATOM 982 N N . PRO A 1 130 ? 17.234 13.078 -2.447 1 90.38 130 PRO A N 1
ATOM 983 C CA . PRO A 1 130 ? 17.766 14.43 -2.668 1 90.38 130 PRO A CA 1
ATOM 984 C C . PRO A 1 130 ? 18.266 14.641 -4.09 1 90.38 130 PRO A C 1
ATOM 986 O O . PRO A 1 130 ? 18.188 15.75 -4.621 1 90.38 130 PRO A O 1
ATOM 989 N N . SER A 1 131 ? 18.75 13.594 -4.719 1 93.81 131 SER A N 1
ATOM 990 C CA . SER A 1 131 ? 19.297 13.711 -6.066 1 93.81 131 SER A CA 1
ATOM 991 C C . SER A 1 131 ? 18.219 14.07 -7.078 1 93.81 131 SER A C 1
ATOM 993 O O . SER A 1 131 ? 18.516 14.648 -8.125 1 93.81 131 SER A O 1
ATOM 995 N N . GLU A 1 132 ? 16.984 13.781 -6.785 1 93.62 132 GLU A N 1
ATOM 996 C CA . GLU A 1 132 ? 15.867 14.062 -7.684 1 93.62 132 GLU A CA 1
ATOM 997 C C . GLU A 1 132 ? 14.859 15.016 -7.043 1 93.62 132 GLU A C 1
ATOM 999 O O . GLU A 1 132 ? 13.688 15.039 -7.426 1 93.62 132 GLU A O 1
ATOM 1004 N N . ARG A 1 133 ? 15.266 15.742 -6.09 1 94.31 133 ARG A N 1
ATOM 1005 C CA . ARG A 1 133 ? 14.391 16.594 -5.297 1 94.31 133 ARG A CA 1
ATOM 1006 C C . ARG A 1 133 ? 13.625 17.578 -6.188 1 94.31 133 ARG A C 1
ATOM 1008 O O . ARG A 1 133 ? 12.406 17.703 -6.074 1 94.31 133 ARG A O 1
ATOM 1015 N N . GLN A 1 134 ? 14.352 18.203 -7.082 1 93.5 134 GLN A N 1
ATOM 1016 C CA . GLN A 1 134 ? 13.734 19.234 -7.91 1 93.5 134 GLN A CA 1
ATOM 1017 C C . GLN A 1 134 ? 12.648 18.641 -8.812 1 93.5 134 GLN A C 1
ATOM 1019 O O . GLN A 1 134 ? 11.609 19.266 -9.023 1 93.5 134 GLN A O 1
ATOM 1024 N N . MET A 1 135 ? 12.922 17.484 -9.305 1 93.31 135 MET A N 1
ATOM 1025 C CA . MET A 1 135 ? 11.93 16.828 -10.148 1 93.31 135 MET A CA 1
ATOM 1026 C C . MET A 1 135 ? 10.648 16.547 -9.367 1 93.31 135 MET A C 1
ATOM 1028 O O . MET A 1 135 ? 9.547 16.844 -9.836 1 93.31 135 MET A O 1
ATOM 1032 N N . TYR A 1 136 ? 10.758 16.031 -8.172 1 95.06 136 TYR A N 1
ATOM 1033 C CA . TYR A 1 136 ? 9.594 15.672 -7.363 1 95.06 136 TYR A CA 1
ATOM 1034 C C . TYR A 1 136 ? 8.852 16.922 -6.895 1 95.06 136 TYR A C 1
ATOM 1036 O O . TYR A 1 136 ? 7.625 16.922 -6.797 1 95.06 136 TYR A O 1
ATOM 1044 N N . ILE A 1 137 ? 9.594 17.984 -6.598 1 95.06 137 ILE A N 1
ATOM 1045 C CA . ILE A 1 137 ? 8.953 19.234 -6.195 1 95.06 137 ILE A CA 1
ATOM 1046 C C . ILE A 1 137 ? 8.141 19.781 -7.359 1 95.06 137 ILE A C 1
ATOM 1048 O O . ILE A 1 137 ? 7.031 20.297 -7.168 1 95.06 137 ILE A O 1
ATOM 1052 N N . THR A 1 138 ? 8.688 19.656 -8.555 1 93.88 138 THR A N 1
ATOM 1053 C CA . THR A 1 138 ? 7.961 20.078 -9.742 1 93.88 138 THR A CA 1
ATOM 1054 C C . THR A 1 138 ? 6.707 19.234 -9.945 1 93.88 138 THR A C 1
ATOM 1056 O O . THR A 1 138 ? 5.641 19.766 -10.266 1 93.88 138 THR A O 1
ATOM 1059 N N . LEU A 1 139 ? 6.84 17.938 -9.727 1 94.56 139 LEU A N 1
ATOM 1060 C CA . LEU A 1 139 ? 5.699 17.031 -9.844 1 94.56 139 LEU A CA 1
ATOM 1061 C C . LEU A 1 139 ? 4.633 17.375 -8.805 1 94.56 139 LEU A C 1
ATOM 1063 O O . LEU A 1 139 ? 3.436 17.297 -9.094 1 94.56 139 LEU A O 1
ATOM 1067 N N . ALA A 1 140 ? 5.078 17.672 -7.617 1 96.5 140 ALA A N 1
ATOM 1068 C CA . ALA A 1 140 ? 4.152 18.047 -6.547 1 96.5 140 ALA A CA 1
ATOM 1069 C C . ALA A 1 140 ? 3.332 19.266 -6.93 1 96.5 140 ALA A C 1
ATOM 1071 O O . ALA A 1 140 ? 2.109 19.281 -6.77 1 96.5 140 ALA A O 1
ATOM 1072 N N . ALA A 1 141 ? 4.012 20.25 -7.438 1 94.75 141 ALA A N 1
ATOM 1073 C CA . ALA A 1 141 ? 3.338 21.469 -7.852 1 94.75 141 ALA A CA 1
ATOM 1074 C C . ALA A 1 141 ? 2.355 21.203 -8.984 1 94.75 141 ALA A C 1
ATOM 1076 O O . ALA A 1 141 ? 1.259 21.766 -9.016 1 94.75 141 ALA A O 1
ATOM 1077 N N . TYR A 1 142 ? 2.789 20.391 -9.891 1 94.44 142 TYR A N 1
ATOM 1078 C CA . TYR A 1 142 ? 1.946 20 -11.016 1 94.44 142 TYR A CA 1
ATOM 1079 C C . TYR A 1 142 ? 0.652 19.359 -10.539 1 94.44 142 TYR A C 1
ATOM 1081 O O . TYR A 1 142 ? -0.44 19.766 -10.938 1 94.44 142 TYR A O 1
ATOM 1089 N N . HIS A 1 143 ? 0.723 18.375 -9.719 1 95.31 143 HIS A N 1
ATOM 1090 C CA . HIS A 1 143 ? -0.444 17.656 -9.219 1 95.31 143 HIS A CA 1
ATOM 1091 C C . HIS A 1 143 ? -1.309 18.562 -8.344 1 95.31 143 HIS A C 1
ATOM 1093 O O . HIS A 1 143 ? -2.539 18.484 -8.391 1 95.31 143 HIS A O 1
ATOM 1099 N N . GLN A 1 144 ? -0.644 19.391 -7.551 1 95.62 144 GLN A N 1
ATOM 1100 C CA . GLN A 1 144 ? -1.397 20.328 -6.734 1 95.62 144 GLN A CA 1
ATOM 1101 C C . GLN A 1 144 ? -2.234 21.266 -7.605 1 95.62 144 GLN A C 1
ATOM 1103 O O . GLN A 1 144 ? -3.402 21.516 -7.301 1 95.62 144 GLN A O 1
ATOM 1108 N N . SER A 1 145 ? -1.642 21.75 -8.656 1 94.44 145 SER A N 1
ATOM 1109 C CA . SER A 1 145 ? -2.348 22.656 -9.562 1 94.44 145 SER A CA 1
ATOM 1110 C C . SER A 1 145 ? -3.547 21.969 -10.203 1 94.44 145 SER A C 1
ATOM 1112 O O . SER A 1 145 ? -4.637 22.531 -10.273 1 94.44 145 SER A O 1
ATOM 1114 N N . LEU A 1 146 ? -3.383 20.75 -10.625 1 93.75 146 LEU A N 1
ATOM 1115 C CA . LEU A 1 146 ? -4.465 19.984 -11.242 1 93.75 146 LEU A CA 1
ATOM 1116 C C . LEU A 1 146 ? -5.562 19.688 -10.227 1 93.75 146 LEU A C 1
ATOM 1118 O O . LEU A 1 146 ? -6.75 19.734 -10.555 1 93.75 146 LEU A O 1
ATOM 1122 N N . GLY A 1 147 ? -5.125 19.344 -9.016 1 94.81 147 GLY A N 1
ATOM 1123 C CA . GLY A 1 147 ? -6.102 19.125 -7.961 1 94.81 147 GLY A CA 1
ATOM 1124 C C . GLY A 1 147 ? -6.961 20.344 -7.68 1 94.81 147 GLY A C 1
ATOM 1125 O O . GLY A 1 147 ? -8.188 20.234 -7.609 1 94.81 147 GLY A O 1
ATOM 1126 N N . LEU A 1 148 ? -6.332 21.453 -7.59 1 94 148 LEU A N 1
ATOM 1127 C CA . LEU A 1 148 ? -7.047 22.688 -7.301 1 94 148 LEU A CA 1
ATOM 1128 C C . LEU A 1 148 ? -7.988 23.047 -8.445 1 94 148 LEU A C 1
ATOM 1130 O O . LEU A 1 148 ? -9.094 23.531 -8.211 1 94 148 LEU A O 1
ATOM 1134 N N . GLU A 1 149 ? -7.539 22.859 -9.648 1 93 149 GLU A N 1
ATOM 1135 C CA . GLU A 1 149 ? -8.359 23.141 -10.82 1 93 149 GLU A CA 1
ATOM 1136 C C . GLU A 1 149 ? -9.656 22.328 -10.789 1 93 149 GLU A C 1
ATOM 1138 O O . GLU A 1 149 ? -10.719 22.844 -11.133 1 93 149 GLU A O 1
ATOM 1143 N N . GLY A 1 150 ? -9.539 21.125 -10.383 1 91.19 150 GLY A N 1
ATOM 1144 C CA . GLY A 1 150 ? -10.719 20.281 -10.305 1 91.19 150 GLY A CA 1
ATOM 1145 C C . GLY A 1 150 ? -11.594 20.562 -9.102 1 91.19 150 GLY A C 1
ATOM 1146 O O . GLY A 1 150 ? -12.812 20.406 -9.164 1 91.19 150 GLY A O 1
ATOM 1147 N N . PHE A 1 151 ? -11.086 20.984 -8.086 1 92.56 151 PHE A N 1
ATOM 1148 C CA . PHE A 1 151 ? -11.742 21.172 -6.797 1 92.56 151 PHE A CA 1
ATOM 1149 C C . PHE A 1 151 ? -12.484 22.5 -6.75 1 92.56 151 PHE A C 1
ATOM 1151 O O . PHE A 1 151 ? -13.594 22.578 -6.227 1 92.56 151 PHE A O 1
ATOM 1158 N N . THR A 1 152 ? -11.945 23.516 -7.254 1 90.75 152 THR A N 1
ATOM 1159 C CA . THR A 1 152 ? -12.375 24.891 -7.055 1 90.75 152 THR A CA 1
ATOM 1160 C C . THR A 1 152 ? -13.828 25.078 -7.492 1 90.75 152 THR A C 1
ATOM 1162 O O . THR A 1 152 ? -14.625 25.688 -6.777 1 90.75 152 THR A O 1
ATOM 1165 N N . PRO A 1 153 ? -14.234 24.469 -8.617 1 90.44 153 PRO A N 1
ATOM 1166 C CA . PRO A 1 153 ? -15.641 24.625 -9 1 90.44 153 PRO A CA 1
ATOM 1167 C C . PRO A 1 153 ? -16.594 23.922 -8.055 1 90.44 153 PRO A C 1
ATOM 1169 O O . PRO A 1 153 ? -17.781 24.234 -8.008 1 90.44 153 PRO A O 1
ATOM 1172 N N . LEU A 1 154 ? -16.172 23.016 -7.285 1 88.25 154 LEU A N 1
ATOM 1173 C CA . LEU A 1 154 ? -17.031 22.172 -6.465 1 88.25 154 LEU A CA 1
ATOM 1174 C C . LEU A 1 154 ? -17.141 22.719 -5.047 1 88.25 154 LEU A C 1
ATOM 1176 O O . LEU A 1 154 ? -18.078 22.375 -4.316 1 88.25 154 LEU A O 1
ATOM 1180 N N . MET A 1 155 ? -16.219 23.547 -4.66 1 83.56 155 MET A N 1
ATOM 1181 C CA . MET A 1 155 ? -16.078 23.953 -3.264 1 83.56 155 MET A CA 1
ATOM 1182 C C . MET A 1 155 ? -17.281 24.797 -2.822 1 83.56 155 MET A C 1
ATOM 1184 O O . MET A 1 155 ? -17.562 24.891 -1.629 1 83.56 155 MET A O 1
ATOM 1188 N N . PHE A 1 156 ? -18.094 25.25 -3.773 1 83.25 156 PHE A N 1
ATOM 1189 C CA . PHE A 1 156 ? -19.219 26.109 -3.439 1 83.25 156 PHE A CA 1
ATOM 1190 C C . PHE A 1 156 ? -20.516 25.312 -3.447 1 83.25 156 PHE A C 1
ATOM 1192 O O . PHE A 1 156 ? -21.578 25.859 -3.135 1 83.25 156 PHE A O 1
ATOM 1199 N N . ASP A 1 157 ? -20.453 24.109 -3.738 1 86.06 157 ASP A N 1
ATOM 1200 C CA . ASP A 1 157 ? -21.641 23.281 -3.803 1 86.06 157 ASP A CA 1
ATOM 1201 C C . ASP A 1 157 ? -21.438 21.953 -3.068 1 86.06 157 ASP A C 1
ATOM 1203 O O . ASP A 1 157 ? -21.625 20.875 -3.645 1 86.06 157 ASP A O 1
ATOM 1207 N N . VAL A 1 158 ? -21.156 22.141 -1.817 1 88.94 158 VAL A N 1
ATOM 1208 C CA . VAL A 1 158 ? -20.938 20.953 -1.003 1 88.94 158 VAL A CA 1
ATOM 1209 C C . VAL A 1 158 ? -22.281 20.375 -0.554 1 88.94 158 VAL A C 1
ATOM 1211 O O . VAL A 1 158 ? -23.141 21.109 -0.057 1 88.94 158 VAL A O 1
ATOM 1214 N N . ASN A 1 159 ? -22.484 19.172 -0.757 1 89 159 ASN A N 1
ATOM 1215 C CA . ASN A 1 159 ? -23.719 18.484 -0.404 1 89 159 ASN A CA 1
ATOM 1216 C C . ASN A 1 159 ? -23.469 17.094 0.136 1 89 159 ASN A C 1
ATOM 1218 O O . ASN A 1 159 ? -22.312 16.719 0.365 1 89 159 ASN A O 1
ATOM 1222 N N . ARG A 1 160 ? -24.484 16.344 0.35 1 87.19 160 ARG A N 1
ATOM 1223 C CA . ARG A 1 160 ? -24.406 15.039 1.011 1 87.19 160 ARG A CA 1
ATOM 1224 C C . ARG A 1 160 ? -23.656 14.031 0.142 1 87.19 160 ARG A C 1
ATOM 1226 O O . ARG A 1 160 ? -23.031 13.102 0.657 1 87.19 160 ARG A O 1
ATOM 1233 N N . ASP A 1 161 ? -23.562 14.242 -1.064 1 88.5 161 ASP A N 1
ATOM 1234 C CA . ASP A 1 161 ? -22.984 13.266 -1.988 1 88.5 161 ASP A CA 1
ATOM 1235 C C . ASP A 1 161 ? -21.5 13.531 -2.215 1 88.5 161 ASP A C 1
ATOM 1237 O O . ASP A 1 161 ? -20.766 12.633 -2.623 1 88.5 161 ASP A O 1
ATOM 1241 N N . ASN A 1 162 ? -21.062 14.773 -1.913 1 91.81 162 ASN A N 1
ATOM 1242 C CA . ASN A 1 162 ? -19.703 15.062 -2.34 1 91.81 162 ASN A CA 1
ATOM 1243 C C . ASN A 1 162 ? -18.859 15.625 -1.196 1 91.81 162 ASN A C 1
ATOM 1245 O O . ASN A 1 162 ? -17.719 16.016 -1.398 1 91.81 162 ASN A O 1
ATOM 1249 N N . TRP A 1 163 ? -19.375 15.656 0.034 1 92 163 TRP A N 1
ATOM 1250 C CA . TRP A 1 163 ? -18.609 16.297 1.11 1 92 163 TRP A CA 1
ATOM 1251 C C . TRP A 1 163 ? -17.391 15.477 1.474 1 92 163 TRP A C 1
ATOM 1253 O O . TRP A 1 163 ? -16.359 16.031 1.894 1 92 163 TRP A O 1
ATOM 1263 N N . LYS A 1 164 ? -17.422 14.164 1.265 1 93.62 164 LYS A N 1
ATOM 1264 C CA . LYS A 1 164 ? -16.297 13.305 1.654 1 93.62 164 LYS A CA 1
ATOM 1265 C C . LYS A 1 164 ? -15.078 13.562 0.787 1 93.62 164 LYS A C 1
ATOM 1267 O O . LYS A 1 164 ? -13.984 13.828 1.304 1 93.62 164 LYS A O 1
ATOM 1272 N N . PRO A 1 165 ? -15.273 13.516 -0.587 1 95.06 165 PRO A N 1
ATOM 1273 C CA . PRO A 1 165 ? -14.094 13.836 -1.398 1 95.06 165 PRO A CA 1
ATOM 1274 C C . PRO A 1 165 ? -13.648 15.289 -1.238 1 95.06 165 PRO A C 1
ATOM 1276 O O . PRO A 1 165 ? -12.453 15.578 -1.284 1 95.06 165 PRO A O 1
ATOM 1279 N N . ILE A 1 166 ? -14.531 16.156 -1.027 1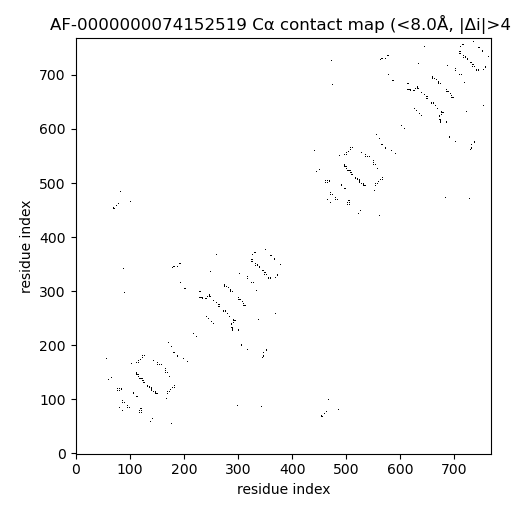 94 166 ILE A N 1
ATOM 1280 C CA . ILE A 1 166 ? -14.195 17.562 -0.829 1 94 166 ILE A CA 1
ATOM 1281 C C . ILE A 1 166 ? -13.406 17.719 0.47 1 94 166 ILE A C 1
ATOM 1283 O O . ILE A 1 166 ? -12.367 18.391 0.497 1 94 166 ILE A O 1
ATOM 1287 N N . PHE A 1 167 ? -13.914 17.109 1.472 1 93.94 167 PHE A N 1
ATOM 1288 C CA . PHE A 1 167 ? -13.219 17.125 2.754 1 93.94 167 PHE A CA 1
ATOM 1289 C C . PHE A 1 167 ? -11.828 16.516 2.625 1 93.94 167 PHE A C 1
ATOM 1291 O O . PHE A 1 167 ? -10.859 17.047 3.178 1 93.94 167 PHE A O 1
ATOM 1298 N N . SER A 1 168 ? -11.703 15.406 1.918 1 95.69 168 SER A N 1
ATOM 1299 C CA . SER A 1 168 ? -10.422 14.734 1.699 1 95.69 168 SER A CA 1
ATOM 1300 C C . SER A 1 168 ? -9.422 15.672 1.034 1 95.69 168 SER A C 1
ATOM 1302 O O . SER A 1 168 ? -8.305 15.852 1.53 1 95.69 168 SER A O 1
ATOM 1304 N N . PHE A 1 169 ? -9.844 16.266 0.015 1 96.5 169 PHE A N 1
ATOM 1305 C CA . PHE A 1 169 ? -8.922 17.109 -0.724 1 96.5 169 PHE A CA 1
ATOM 1306 C C . PHE A 1 169 ? -8.602 18.375 0.068 1 96.5 169 PHE A C 1
ATOM 1308 O O . PHE A 1 169 ? -7.461 18.844 0.074 1 96.5 169 PHE A O 1
ATOM 1315 N N . ALA A 1 170 ? -9.578 18.922 0.647 1 93.88 170 ALA A N 1
ATOM 1316 C CA . ALA A 1 170 ? -9.328 20.109 1.468 1 93.88 170 ALA A CA 1
ATOM 1317 C C . ALA A 1 170 ? -8.281 19.828 2.537 1 93.88 170 ALA A C 1
ATOM 1319 O O . ALA A 1 170 ? -7.398 20.641 2.785 1 93.88 170 ALA A O 1
ATOM 1320 N N . SER A 1 171 ? -8.406 18.688 3.178 1 94.31 171 SER A N 1
ATOM 1321 C CA . SER A 1 171 ? -7.426 18.281 4.18 1 94.31 171 SER A CA 1
ATOM 1322 C C . SER A 1 171 ? -6.035 18.125 3.566 1 94.31 171 SER A C 1
ATOM 1324 O O . SER A 1 171 ? -5.039 18.516 4.18 1 94.31 171 SER A O 1
ATOM 1326 N N . ILE A 1 172 ? -5.984 17.594 2.387 1 97.06 172 ILE A N 1
ATOM 1327 C CA . ILE A 1 172 ? -4.719 17.391 1.688 1 97.06 172 ILE A CA 1
ATOM 1328 C C . ILE A 1 172 ? -4.113 18.75 1.319 1 97.06 172 ILE A C 1
ATOM 1330 O O . ILE A 1 172 ? -2.896 18.938 1.377 1 97.06 172 ILE A O 1
ATOM 1334 N N . VAL A 1 173 ? -4.949 19.672 0.957 1 96.25 173 VAL A N 1
ATOM 1335 C CA . VAL A 1 173 ? -4.477 21 0.609 1 96.25 173 VAL A CA 1
ATOM 1336 C C . VAL A 1 173 ? -3.826 21.656 1.827 1 96.25 173 VAL A C 1
ATOM 1338 O O . VAL A 1 173 ? -2.766 22.266 1.716 1 96.25 173 VAL A O 1
ATOM 1341 N N . VAL A 1 174 ? -4.449 21.531 2.914 1 95.56 174 VAL A N 1
ATOM 1342 C CA . VAL A 1 174 ? -3.863 22.078 4.137 1 95.56 174 VAL A CA 1
ATOM 1343 C C . VAL A 1 174 ? -2.502 21.422 4.387 1 95.56 174 VAL A C 1
ATOM 1345 O O . VAL A 1 174 ? -1.536 22.125 4.727 1 95.56 174 VAL A O 1
ATOM 1348 N N . LEU A 1 175 ? -2.426 20.172 4.23 1 96.94 175 LEU A N 1
ATOM 1349 C CA . LEU A 1 175 ? -1.165 19.453 4.387 1 96.94 175 LEU A CA 1
ATOM 1350 C C . LEU A 1 175 ? -0.121 19.969 3.402 1 96.94 175 LEU A C 1
ATOM 1352 O O . LEU A 1 175 ? 1.039 20.172 3.77 1 96.94 175 LEU A O 1
ATOM 1356 N N . TYR A 1 176 ? -0.561 20.172 2.225 1 97.25 176 TYR A N 1
ATOM 1357 C CA . TYR A 1 176 ? 0.352 20.672 1.196 1 97.25 176 TYR A CA 1
ATOM 1358 C C . TYR A 1 176 ? 0.876 22.047 1.547 1 97.25 176 TYR A C 1
ATOM 1360 O O . TYR A 1 176 ? 2.053 22.344 1.332 1 97.25 176 TYR A O 1
ATOM 1368 N N . VAL A 1 177 ? 0.044 22.891 2.01 1 95.94 177 VAL A N 1
ATOM 1369 C CA . VAL A 1 177 ? 0.458 24.234 2.424 1 95.94 177 VAL A CA 1
ATOM 1370 C C . VAL A 1 177 ? 1.41 24.141 3.613 1 95.94 177 VAL A C 1
ATOM 1372 O O . VAL A 1 177 ? 2.398 24.875 3.689 1 95.94 177 VAL A O 1
ATOM 1375 N N . TYR A 1 178 ? 1.086 23.219 4.5 1 96.62 178 TYR A N 1
ATOM 1376 C CA . TYR A 1 178 ? 1.928 22.984 5.664 1 96.62 178 TYR A CA 1
ATOM 1377 C C . TYR A 1 178 ? 3.328 22.547 5.246 1 96.62 178 TYR A C 1
ATOM 1379 O O . TYR A 1 178 ? 4.293 22.75 5.984 1 96.62 178 TYR A O 1
ATOM 1387 N N . LEU A 1 179 ? 3.457 22.062 4.051 1 96.81 179 LEU A N 1
ATOM 1388 C CA . LEU A 1 179 ? 4.715 21.547 3.512 1 96.81 179 LEU A CA 1
ATOM 1389 C C . LEU A 1 179 ? 5.531 22.688 2.893 1 96.81 179 LEU A C 1
ATOM 1391 O O . LEU A 1 179 ? 6.594 22.438 2.311 1 96.81 179 LEU A O 1
ATOM 1395 N N . LEU A 1 180 ? 5.145 23.875 3.057 1 95.69 180 LEU A N 1
ATOM 1396 C CA . LEU A 1 180 ? 5.762 25 2.365 1 95.69 180 LEU A CA 1
ATOM 1397 C C . LEU A 1 180 ? 7.262 25.047 2.633 1 95.69 180 LEU A C 1
ATOM 1399 O O . LEU A 1 180 ? 8.062 25.172 1.7 1 95.69 180 LEU A O 1
ATOM 1403 N N . PRO A 1 181 ? 7.75 24.969 3.871 1 94.44 181 PRO A N 1
ATOM 1404 C CA . PRO A 1 181 ? 9.203 24.969 4.062 1 94.44 181 PRO A CA 1
ATOM 1405 C C . PRO A 1 181 ? 9.898 23.844 3.307 1 94.44 181 PRO A C 1
ATOM 1407 O O . PRO A 1 181 ? 10.961 24.062 2.713 1 94.44 181 PRO A O 1
ATOM 1410 N N . ALA A 1 182 ? 9.297 22.656 3.33 1 91.94 182 ALA A N 1
ATOM 1411 C CA . ALA A 1 182 ? 9.883 21.5 2.67 1 91.94 182 ALA A CA 1
ATOM 1412 C C . ALA A 1 182 ? 9.898 21.688 1.155 1 91.94 182 ALA A C 1
ATOM 1414 O O . ALA A 1 182 ? 10.789 21.156 0.472 1 91.94 182 ALA A O 1
ATOM 1415 N N . ARG A 1 183 ? 8.961 22.359 0.625 1 93.62 183 ARG A N 1
ATOM 1416 C CA . ARG A 1 183 ? 8.844 22.547 -0.817 1 93.62 183 ARG A CA 1
ATOM 1417 C C . ARG A 1 183 ? 9.703 23.719 -1.284 1 93.62 183 ARG A C 1
ATOM 1419 O O . ARG A 1 183 ? 10 23.844 -2.475 1 93.62 183 ARG A O 1
ATOM 1426 N N . SER A 1 184 ? 10.094 24.5 -0.359 1 91.06 184 SER A N 1
ATOM 1427 C CA . SER A 1 184 ? 10.859 25.688 -0.706 1 91.06 184 SER A CA 1
ATOM 1428 C C . SER A 1 184 ? 12.297 25.344 -1.065 1 91.06 184 SER A C 1
ATOM 1430 O O . SER A 1 184 ? 12.805 24.297 -0.655 1 91.06 184 SER A O 1
ATOM 1432 N N . GLU A 1 185 ? 12.945 26.047 -1.88 1 81.25 185 GLU A N 1
ATOM 1433 C CA . GLU A 1 185 ? 14.273 25.812 -2.436 1 81.25 185 GLU A CA 1
ATOM 1434 C C . GLU A 1 185 ? 15.289 25.516 -1.334 1 81.25 185 GLU A C 1
ATOM 1436 O O . GLU A 1 185 ? 16.062 24.578 -1.437 1 81.25 185 GLU A O 1
ATOM 1441 N N . ASN A 1 186 ? 15.422 26.25 -0.34 1 80.56 186 ASN A N 1
ATOM 1442 C CA . ASN A 1 186 ? 16.406 26.016 0.712 1 80.56 186 ASN A CA 1
ATOM 1443 C C . ASN A 1 186 ? 15.766 25.391 1.944 1 80.56 186 ASN A C 1
ATOM 1445 O O . ASN A 1 186 ? 16.375 25.359 3.016 1 80.56 186 ASN A O 1
ATOM 1449 N N . GLN A 1 187 ? 14.523 24.844 1.743 1 80.81 187 GLN A N 1
ATOM 1450 C CA . GLN A 1 187 ? 13.781 24.188 2.805 1 80.81 187 GLN A CA 1
ATOM 1451 C C . GLN A 1 187 ? 13.602 25.094 4.012 1 80.81 187 GLN A C 1
ATOM 1453 O O . GLN A 1 187 ? 13.734 24.656 5.156 1 80.81 187 GLN A O 1
ATOM 1458 N N . ARG A 1 188 ? 13.523 26.453 3.615 1 83.56 188 ARG A N 1
ATOM 1459 C CA . ARG A 1 188 ? 13.297 27.469 4.637 1 83.56 188 ARG A CA 1
ATOM 1460 C C . ARG A 1 188 ? 12.141 28.391 4.242 1 83.56 188 ARG A C 1
ATOM 1462 O O . ARG A 1 188 ? 11.914 28.625 3.055 1 83.56 188 ARG A O 1
ATOM 1469 N N . LEU A 1 189 ? 11.539 28.844 5.324 1 89.81 189 LEU A N 1
ATOM 1470 C CA . LEU A 1 189 ? 10.453 29.781 5.105 1 89.81 189 LEU A CA 1
ATOM 1471 C C . LEU A 1 189 ? 10.992 31.172 4.812 1 89.81 189 LEU A C 1
ATOM 1473 O O . LEU A 1 189 ? 11.703 31.766 5.637 1 89.81 189 LEU A O 1
ATOM 1477 N N . LEU A 1 190 ? 10.719 31.766 3.68 1 84.75 190 LEU A N 1
ATOM 1478 C CA . LEU A 1 190 ? 11.234 33.062 3.271 1 84.75 190 LEU A CA 1
ATOM 1479 C C . LEU A 1 190 ? 10.383 34.188 3.854 1 84.75 190 LEU A C 1
ATOM 1481 O O . LEU A 1 190 ? 10.906 35.25 4.215 1 84.75 190 LEU A O 1
ATOM 1485 N N . THR A 1 191 ? 9.125 34 3.877 1 92.19 191 THR A N 1
ATOM 1486 C CA . THR A 1 191 ? 8.188 34.969 4.402 1 92.19 191 THR A CA 1
ATOM 1487 C C . THR A 1 191 ? 7.305 34.344 5.484 1 92.19 191 THR A C 1
ATOM 1489 O O . THR A 1 191 ? 6.16 33.969 5.219 1 92.19 191 THR A O 1
ATOM 1492 N N . PRO A 1 192 ? 7.781 34.344 6.672 1 94.81 192 PRO A N 1
ATOM 1493 C CA . PRO A 1 192 ? 7.133 33.562 7.73 1 94.81 192 PRO A CA 1
ATOM 1494 C C . PRO A 1 192 ? 5.719 34.031 8.039 1 94.81 192 PRO A C 1
ATOM 1496 O O . PRO A 1 192 ? 4.789 33.25 8.109 1 94.81 192 PRO A O 1
ATOM 1499 N N . PHE A 1 193 ? 5.473 35.375 8.141 1 95.44 193 PHE A N 1
ATOM 1500 C CA . PHE A 1 193 ? 4.18 35.875 8.586 1 95.44 193 PHE A CA 1
ATOM 1501 C C . PHE A 1 193 ? 3.111 35.656 7.527 1 95.44 193 PHE A C 1
ATOM 1503 O O . PHE A 1 193 ? 2.08 35.031 7.805 1 95.44 193 PHE A O 1
ATOM 1510 N N . PRO A 1 194 ? 3.422 36.031 6.258 1 94.12 194 PRO A N 1
ATOM 1511 C CA . PRO A 1 194 ? 2.414 35.719 5.242 1 94.12 194 PRO A CA 1
ATOM 1512 C C . PRO A 1 194 ? 2.139 34.219 5.117 1 94.12 194 PRO A C 1
ATOM 1514 O O . PRO A 1 194 ? 0.996 33.812 4.883 1 94.12 194 PRO A O 1
ATOM 1517 N N . SER A 1 195 ? 3.166 33.469 5.281 1 95.19 195 SER A N 1
ATOM 1518 C CA . SER A 1 195 ? 3.039 32 5.113 1 95.19 195 SER A CA 1
ATOM 1519 C C . SER A 1 195 ? 2.162 31.406 6.203 1 95.19 195 SER A C 1
ATOM 1521 O O . SER A 1 195 ? 1.311 30.562 5.918 1 95.19 195 SER A O 1
ATOM 1523 N N . ILE A 1 196 ? 2.383 31.781 7.441 1 97.25 196 ILE A N 1
ATOM 1524 C CA . ILE A 1 196 ? 1.601 31.203 8.531 1 97.25 196 ILE A CA 1
ATOM 1525 C C . ILE A 1 196 ? 0.145 31.656 8.414 1 97.25 196 ILE A C 1
ATOM 1527 O O . ILE A 1 196 ? -0.772 30.891 8.734 1 97.25 196 ILE A O 1
ATOM 1531 N N . LEU A 1 197 ? -0.065 32.906 8.008 1 96.31 197 LEU A N 1
ATOM 1532 C CA . LEU A 1 197 ? -1.427 33.406 7.828 1 96.31 197 LEU A CA 1
ATOM 1533 C C . LEU A 1 197 ? -2.127 32.656 6.703 1 96.31 197 LEU A C 1
ATOM 1535 O O . LEU A 1 197 ? -3.332 32.406 6.777 1 96.31 197 LEU A O 1
ATOM 1539 N N . GLU A 1 198 ? -1.374 32.312 5.73 1 94.56 198 GLU A N 1
ATOM 1540 C CA . GLU A 1 198 ? -1.927 31.5 4.66 1 94.56 198 GLU A CA 1
ATOM 1541 C C . GLU A 1 198 ? -2.344 30.125 5.18 1 94.56 198 GLU A C 1
ATOM 1543 O O . GLU A 1 198 ? -3.432 29.641 4.859 1 94.56 198 GLU A O 1
ATOM 1548 N N . LEU A 1 199 ? -1.499 29.5 5.875 1 96.31 199 LEU A N 1
ATOM 1549 C CA . LEU A 1 199 ? -1.818 28.219 6.477 1 96.31 199 LEU A CA 1
ATOM 1550 C C . LEU A 1 199 ? -3.076 28.312 7.332 1 96.31 199 LEU A C 1
ATOM 1552 O O . LEU A 1 199 ? -3.969 27.469 7.227 1 96.31 199 LEU A O 1
ATOM 1556 N N . PHE A 1 200 ? -3.182 29.406 8.117 1 96.88 200 PHE A N 1
ATOM 1557 C CA . PHE A 1 200 ? -4.352 29.609 8.961 1 96.88 200 PHE A CA 1
ATOM 1558 C C . PHE A 1 200 ? -5.609 29.75 8.117 1 96.88 200 PHE A C 1
ATOM 1560 O O . PHE A 1 200 ? -6.66 29.203 8.461 1 96.88 200 PHE A O 1
ATOM 1567 N N . SER A 1 201 ? -5.48 30.438 7.07 1 94.31 201 SER A N 1
ATOM 1568 C CA . SER A 1 201 ? -6.629 30.672 6.199 1 94.31 201 SER A CA 1
ATOM 1569 C C . SER A 1 201 ? -7.145 29.375 5.594 1 94.31 201 SER A C 1
ATOM 1571 O O . SER A 1 201 ? -8.352 29.172 5.48 1 94.31 201 SER A O 1
ATOM 1573 N N . PHE A 1 202 ? -6.262 28.547 5.191 1 92.94 202 PHE A N 1
ATOM 1574 C CA . PHE A 1 202 ? -6.66 27.266 4.613 1 92.94 202 PHE A CA 1
ATOM 1575 C C . PHE A 1 202 ? -7.312 26.375 5.668 1 92.94 202 PHE A C 1
ATOM 1577 O O . PHE A 1 202 ? -8.281 25.672 5.379 1 92.94 202 PHE A O 1
ATOM 1584 N N . VAL A 1 203 ? -6.797 26.375 6.836 1 94.12 203 VAL A N 1
ATOM 1585 C CA . VAL A 1 203 ? -7.395 25.609 7.926 1 94.12 203 VAL A CA 1
ATOM 1586 C C . VAL A 1 203 ? -8.812 26.109 8.188 1 94.12 203 VAL A C 1
ATOM 1588 O O . VAL A 1 203 ? -9.742 25.312 8.336 1 94.12 203 VAL A O 1
ATOM 1591 N N . ARG A 1 204 ? -8.992 27.375 8.219 1 91.5 204 ARG A N 1
ATOM 1592 C CA . ARG A 1 204 ? -10.305 27.969 8.438 1 91.5 204 ARG A CA 1
ATOM 1593 C C . ARG A 1 204 ? -11.242 27.656 7.273 1 91.5 204 ARG A C 1
ATOM 1595 O O . ARG A 1 204 ? -12.461 27.547 7.457 1 91.5 204 ARG A O 1
ATOM 1602 N N . GLY A 1 205 ? -10.688 27.625 6.117 1 86.44 205 GLY A N 1
ATOM 1603 C CA . GLY A 1 205 ? -11.477 27.266 4.953 1 86.44 205 GLY A CA 1
ATOM 1604 C C . GLY A 1 205 ? -12.172 25.922 5.094 1 86.44 205 GLY A C 1
ATOM 1605 O O . GLY A 1 205 ? -13.32 25.766 4.672 1 86.44 205 GLY A O 1
ATOM 1606 N N . ILE A 1 206 ? -11.516 24.953 5.691 1 86.19 206 ILE A N 1
ATOM 1607 C CA . ILE A 1 206 ? -12.117 23.656 5.934 1 86.19 206 ILE A CA 1
ATOM 1608 C C . ILE A 1 206 ? -13.344 23.812 6.836 1 86.19 206 ILE A C 1
ATOM 1610 O O . ILE A 1 206 ? -14.359 23.141 6.633 1 86.19 206 ILE A O 1
ATOM 1614 N N . GLN A 1 207 ? -13.211 24.656 7.812 1 80.38 207 GLN A N 1
ATOM 1615 C CA . GLN A 1 207 ? -14.312 24.906 8.734 1 80.38 207 GLN A CA 1
ATOM 1616 C C . GLN A 1 207 ? -15.555 25.391 7.977 1 80.38 207 GLN A C 1
ATOM 1618 O O . GLN A 1 207 ? -16.656 24.922 8.234 1 80.38 207 GLN A O 1
ATOM 1623 N N . SER A 1 208 ? -15.328 26.234 7.16 1 79 208 SER A N 1
ATOM 1624 C CA . SER A 1 208 ? -16.422 26.812 6.402 1 79 208 SER A CA 1
ATOM 1625 C C . SER A 1 208 ? -17.094 25.781 5.504 1 79 208 SER A C 1
ATOM 1627 O O . SER A 1 208 ? -18.328 25.75 5.395 1 79 208 SER A O 1
ATOM 1629 N N . ILE A 1 209 ? -16.297 24.938 4.926 1 78.69 209 ILE A N 1
ATOM 1630 C CA . ILE A 1 209 ? -16.797 23.953 3.965 1 78.69 209 ILE A CA 1
ATOM 1631 C C . ILE A 1 209 ? -17.5 22.812 4.703 1 78.69 209 ILE A C 1
ATOM 1633 O O . ILE A 1 209 ? -18.5 22.281 4.223 1 78.69 209 ILE A O 1
ATOM 1637 N N . MET A 1 210 ? -17 22.578 5.91 1 79.19 210 MET A N 1
ATOM 1638 C CA . MET A 1 210 ? -17.469 21.359 6.578 1 79.19 210 MET A CA 1
ATOM 1639 C C . MET A 1 210 ? -18.5 21.688 7.656 1 79.19 210 MET A C 1
ATOM 1641 O O . MET A 1 210 ? -19.016 20.797 8.328 1 79.19 210 MET A O 1
ATOM 1645 N N . GLN A 1 211 ? -18.812 22.891 7.871 1 77.31 211 GLN A N 1
ATOM 1646 C CA . GLN A 1 211 ? -19.672 23.344 8.961 1 77.31 211 GLN A CA 1
ATOM 1647 C C . GLN A 1 211 ? -20.969 22.531 9.023 1 77.31 211 GLN A C 1
ATOM 1649 O O . GLN A 1 211 ? -21.391 22.109 10.109 1 77.31 211 GLN A O 1
ATOM 1654 N N . LYS A 1 212 ? -21.547 22.25 7.863 1 81.94 212 LYS A N 1
ATOM 1655 C CA . LYS A 1 212 ? -22.828 21.547 7.805 1 81.94 212 LYS A CA 1
ATOM 1656 C C . LYS A 1 212 ? -22.641 20.047 7.992 1 81.94 212 LYS A C 1
ATOM 1658 O O . LYS A 1 212 ? -23.594 19.328 8.312 1 81.94 212 LYS A O 1
ATOM 1663 N N . PHE A 1 213 ? -21.391 19.641 7.867 1 84.25 213 PHE A N 1
ATOM 1664 C CA . PHE A 1 213 ? -21.219 18.188 7.793 1 84.25 213 PHE A CA 1
ATOM 1665 C C . PHE A 1 213 ? -20.328 17.688 8.922 1 84.25 213 PHE A C 1
ATOM 1667 O O . PHE A 1 213 ? -20.125 16.484 9.062 1 84.25 213 PHE A O 1
ATOM 1674 N N . VAL A 1 214 ? -19.891 18.547 9.758 1 80.88 214 VAL A N 1
ATOM 1675 C CA . VAL A 1 214 ? -18.938 18.203 10.805 1 80.88 214 VAL A CA 1
ATOM 1676 C C . VAL A 1 214 ? -19.547 17.141 11.727 1 80.88 214 VAL A C 1
ATOM 1678 O O . VAL A 1 214 ? -18.844 16.25 12.195 1 80.88 214 VAL A O 1
ATOM 1681 N N . ASN A 1 215 ? -20.781 17.156 11.875 1 83 215 ASN A N 1
ATOM 1682 C CA . ASN A 1 215 ? -21.453 16.234 12.789 1 83 215 ASN A CA 1
ATOM 1683 C C . ASN A 1 215 ? -21.625 14.852 12.164 1 83 215 ASN A C 1
ATOM 1685 O O . ASN A 1 215 ? -21.906 13.883 12.867 1 83 215 ASN A O 1
ATOM 1689 N N . TYR A 1 216 ? -21.406 14.789 10.891 1 84.75 216 TYR A N 1
ATOM 1690 C CA . TYR A 1 216 ? -21.547 13.516 10.203 1 84.75 216 TYR A CA 1
ATOM 1691 C C . TYR A 1 216 ? -20.234 12.742 10.195 1 84.75 216 TYR A C 1
ATOM 1693 O O . TYR A 1 216 ? -20.219 11.523 10.055 1 84.75 216 TYR A O 1
ATOM 1701 N N . ILE A 1 217 ? -19.141 13.414 10.398 1 86.31 217 ILE A N 1
ATOM 1702 C CA . ILE A 1 217 ? -17.828 12.836 10.18 1 86.31 217 ILE A CA 1
ATOM 1703 C C . ILE A 1 217 ? -17.594 11.688 11.156 1 86.31 217 ILE A C 1
ATOM 1705 O O . ILE A 1 217 ? -17.156 10.602 10.758 1 86.31 217 ILE A O 1
ATOM 1709 N N . PRO A 1 218 ? -18.047 11.805 12.438 1 86.38 218 PRO A N 1
ATOM 1710 C CA . PRO A 1 218 ? -17.766 10.734 13.406 1 86.38 218 PRO A CA 1
ATOM 1711 C C . PRO A 1 218 ? -18.516 9.445 13.086 1 86.38 218 PRO A C 1
ATOM 1713 O O . PRO A 1 218 ? -18.172 8.383 13.602 1 86.38 218 PRO A O 1
ATOM 1716 N N . ARG A 1 219 ? -19.422 9.492 12.227 1 88.44 219 ARG A N 1
ATOM 1717 C CA . ARG A 1 219 ? -20.234 8.32 11.898 1 88.44 219 ARG A CA 1
ATOM 1718 C C . ARG A 1 219 ? -19.812 7.723 10.562 1 88.44 219 ARG A C 1
ATOM 1720 O O . ARG A 1 219 ? -20.531 6.898 9.992 1 88.44 219 ARG A O 1
ATOM 1727 N N . THR A 1 220 ? -18.75 8.156 10.109 1 90.62 220 THR A N 1
ATOM 1728 C CA . THR A 1 220 ? -18.281 7.691 8.805 1 90.62 220 THR A CA 1
ATOM 1729 C C . THR A 1 220 ? -16.891 7.082 8.906 1 90.62 220 THR A C 1
ATOM 1731 O O . THR A 1 220 ? -16.328 6.988 10.008 1 90.62 220 THR A O 1
ATOM 1734 N N . SER A 1 221 ? -16.375 6.59 7.762 1 91.19 221 SER A N 1
ATOM 1735 C CA . SER A 1 221 ? -15.039 6.023 7.68 1 91.19 221 SER A CA 1
ATOM 1736 C C . SER A 1 221 ? -13.977 7.082 7.934 1 91.19 221 SER A C 1
ATOM 1738 O O . SER A 1 221 ? -12.797 6.758 8.117 1 91.19 221 SER A O 1
ATOM 1740 N N . PHE A 1 222 ? -14.422 8.359 8.109 1 91.75 222 PHE A N 1
ATOM 1741 C CA . PHE A 1 222 ? -13.484 9.453 8.383 1 91.75 222 PHE A CA 1
ATOM 1742 C C . PHE A 1 222 ? -13.453 9.773 9.875 1 91.75 222 PHE A C 1
ATOM 1744 O O . PHE A 1 222 ? -12.758 10.703 10.297 1 91.75 222 PHE A O 1
ATOM 1751 N N . ALA A 1 223 ? -14.07 9.023 10.688 1 90.06 223 ALA A N 1
ATOM 1752 C CA . ALA A 1 223 ? -14.234 9.281 12.117 1 90.06 223 ALA A CA 1
ATOM 1753 C C . ALA A 1 223 ? -12.875 9.422 12.805 1 90.06 223 ALA A C 1
ATOM 1755 O O . ALA A 1 223 ? -12.703 10.273 13.68 1 90.06 223 ALA A O 1
ATOM 1756 N N . PRO A 1 224 ? -11.922 8.656 12.367 1 91.56 224 PRO A N 1
ATOM 1757 C CA . PRO A 1 224 ? -10.625 8.742 13.047 1 91.56 224 PRO A CA 1
ATOM 1758 C C . PRO A 1 224 ? -10 10.133 12.938 1 91.56 224 PRO A C 1
ATOM 1760 O O . PRO A 1 224 ? -9.188 10.516 13.781 1 91.56 224 PRO A O 1
ATOM 1763 N N . ILE A 1 225 ? -10.352 10.859 11.984 1 86.69 225 ILE A N 1
ATOM 1764 C CA . ILE A 1 225 ? -9.82 12.211 11.828 1 86.69 225 ILE A CA 1
ATOM 1765 C C . ILE A 1 225 ? -10.242 13.07 13.016 1 86.69 225 ILE A C 1
ATOM 1767 O O . ILE A 1 225 ? -9.461 13.875 13.523 1 86.69 225 ILE A O 1
ATOM 1771 N N . ILE A 1 226 ? -11.484 12.836 13.484 1 83.5 226 ILE A N 1
ATOM 1772 C CA . ILE A 1 226 ? -12.023 13.586 14.617 1 83.5 226 ILE A CA 1
ATOM 1773 C C . ILE A 1 226 ? -11.484 13 15.922 1 83.5 226 ILE A C 1
ATOM 1775 O O . ILE A 1 226 ? -11.016 13.742 16.797 1 83.5 226 ILE A O 1
ATOM 1779 N N . TRP A 1 227 ? -11.422 11.812 15.914 1 84.31 227 TRP A N 1
ATOM 1780 C CA . TRP A 1 227 ? -11.078 11.133 17.156 1 84.31 227 TRP A CA 1
ATOM 1781 C C . TRP A 1 227 ? -9.586 11.227 17.438 1 84.31 227 TRP A C 1
ATOM 1783 O O . TRP A 1 227 ? -9.148 11.07 18.578 1 84.31 227 TRP A O 1
ATOM 1793 N N . SER A 1 228 ? -8.883 11.375 16.438 1 84.94 228 SER A N 1
ATOM 1794 C CA . SER A 1 228 ? -7.445 11.508 16.641 1 84.94 228 SER A CA 1
ATOM 1795 C C . SER A 1 228 ? -7.094 12.844 17.281 1 84.94 228 SER A C 1
ATOM 1797 O O . SER A 1 228 ? -6.027 12.992 17.875 1 84.94 228 SER A O 1
ATOM 1799 N N . VAL A 1 229 ? -7.961 13.766 17.188 1 83.88 229 VAL A N 1
ATOM 1800 C CA . VAL A 1 229 ? -7.715 15.094 17.734 1 83.88 229 VAL A CA 1
ATOM 1801 C C . VAL A 1 229 ? -8.422 15.242 19.078 1 83.88 229 VAL A C 1
ATOM 1803 O O . VAL A 1 229 ? -7.801 15.633 20.078 1 83.88 229 VAL A O 1
ATOM 1806 N N . TRP A 1 230 ? -9.656 14.844 19.078 1 78.19 230 TRP A N 1
ATOM 1807 C CA . TRP A 1 230 ? -10.484 15.031 20.266 1 78.19 230 TRP A CA 1
ATOM 1808 C C . TRP A 1 230 ? -10.5 13.781 21.125 1 78.19 230 TRP A C 1
ATOM 1810 O O . TRP A 1 230 ? -11.531 13.125 21.266 1 78.19 230 TRP A O 1
ATOM 1820 N N . ILE A 1 231 ? -9.461 13.562 21.766 1 76.5 231 ILE A N 1
ATOM 1821 C CA . ILE A 1 231 ? -9.266 12.312 22.484 1 76.5 231 ILE A CA 1
ATOM 1822 C C . ILE A 1 231 ? -9.828 12.445 23.906 1 76.5 231 ILE A C 1
ATOM 1824 O O . ILE A 1 231 ? -9.938 11.453 24.625 1 76.5 231 ILE A O 1
ATOM 1828 N N . THR A 1 232 ? -10.109 13.648 24.266 1 75.5 232 THR A N 1
ATOM 1829 C CA . THR A 1 232 ? -10.672 13.891 25.578 1 75.5 232 THR A CA 1
ATOM 1830 C C . THR A 1 232 ? -11.586 15.117 25.562 1 75.5 232 THR A C 1
ATOM 1832 O O . THR A 1 232 ? -11.648 15.836 24.562 1 75.5 232 THR A O 1
ATOM 1835 N N . ASP A 1 233 ? -12.359 15.094 26.625 1 75.62 233 ASP A N 1
ATOM 1836 C CA . ASP A 1 233 ? -13.117 16.328 26.828 1 75.62 233 ASP A CA 1
ATOM 1837 C C . ASP A 1 233 ? -12.211 17.453 27.297 1 75.62 233 ASP A C 1
ATOM 1839 O O . ASP A 1 233 ? -11.828 17.5 28.469 1 75.62 233 ASP A O 1
ATOM 1843 N N . VAL A 1 234 ? -11.914 18.312 26.453 1 74.81 234 VAL A N 1
ATOM 1844 C CA . VAL A 1 234 ? -10.93 19.359 26.719 1 74.81 234 VAL A CA 1
ATOM 1845 C C . VAL A 1 234 ? -11.539 20.422 27.625 1 74.81 234 VAL A C 1
ATOM 1847 O O . VAL A 1 234 ? -10.812 21.188 28.266 1 74.81 234 VAL A O 1
ATOM 1850 N N . ASP A 1 235 ? -12.836 20.344 27.766 1 72.38 235 ASP A N 1
ATOM 1851 C CA . ASP A 1 235 ? -13.492 21.312 28.625 1 72.38 235 ASP A CA 1
ATOM 1852 C C . ASP A 1 235 ? -13.867 20.688 29.969 1 72.38 235 ASP A C 1
ATOM 1854 O O . ASP A 1 235 ? -14.656 21.266 30.719 1 72.38 235 ASP A O 1
ATOM 1858 N N . ASP A 1 236 ? -13.273 19.594 30.172 1 72.19 236 ASP A N 1
ATOM 1859 C CA . ASP A 1 236 ? -13.57 18.922 31.438 1 72.19 236 ASP A CA 1
ATOM 1860 C C . ASP A 1 236 ? -13.07 19.75 32.625 1 72.19 236 ASP A C 1
ATOM 1862 O O . ASP A 1 236 ? -11.859 19.891 32.844 1 72.19 236 ASP A O 1
ATOM 1866 N N . PRO A 1 237 ? -13.914 20.188 33.406 1 72.56 237 PRO A N 1
ATOM 1867 C CA . PRO A 1 237 ? -13.516 21.031 34.531 1 72.56 237 PRO A CA 1
ATOM 1868 C C . PRO A 1 237 ? -12.812 20.234 35.625 1 72.56 237 PRO A C 1
ATOM 1870 O O . PRO A 1 237 ? -12.109 20.812 36.469 1 72.56 237 PRO A O 1
ATOM 1873 N N . MET A 1 238 ? -12.969 18.984 35.594 1 72.19 238 MET A N 1
ATOM 1874 C CA . MET A 1 238 ? -12.43 18.141 36.688 1 72.19 238 MET A CA 1
ATOM 1875 C C . MET A 1 238 ? -10.922 17.969 36.5 1 72.19 238 MET A C 1
ATOM 1877 O O . MET A 1 238 ? -10.227 17.641 37.469 1 72.19 238 MET A O 1
ATOM 1881 N N . ASN A 1 239 ? -10.422 18.172 35.406 1 76.75 239 ASN A N 1
ATOM 1882 C CA . ASN A 1 239 ? -8.992 18.016 35.156 1 76.75 239 ASN A CA 1
ATOM 1883 C C . ASN A 1 239 ? -8.453 19.125 34.25 1 76.75 239 ASN A C 1
ATOM 1885 O O . ASN A 1 239 ? -8.008 18.859 33.156 1 76.75 239 ASN A O 1
ATOM 1889 N N . PRO A 1 240 ? -8.43 20.234 34.812 1 77.69 240 PRO A N 1
ATOM 1890 C CA . PRO A 1 240 ? -8.047 21.391 34 1 77.69 240 PRO A CA 1
ATOM 1891 C C . PRO A 1 240 ? -6.562 21.406 33.656 1 77.69 240 PRO A C 1
ATOM 1893 O O . PRO A 1 240 ? -6.16 22.062 32.688 1 77.69 240 PRO A O 1
ATOM 1896 N N . HIS A 1 241 ? -5.805 20.75 34.469 1 86.69 241 HIS A N 1
ATOM 1897 C CA . HIS A 1 241 ? -4.371 20.719 34.219 1 86.69 241 HIS A CA 1
ATOM 1898 C C . HIS A 1 241 ? -3.822 19.297 34.281 1 86.69 241 HIS A C 1
ATOM 1900 O O . HIS A 1 241 ? -3.119 18.953 35.25 1 86.69 241 HIS A O 1
ATOM 1906 N N . PRO A 1 242 ? -4.078 18.562 33.281 1 88.38 242 PRO A N 1
ATOM 1907 C CA . PRO A 1 242 ? -3.504 17.219 33.281 1 88.38 242 PRO A CA 1
ATOM 1908 C C . PRO A 1 242 ? -1.984 17.234 33.438 1 88.38 242 PRO A C 1
ATOM 1910 O O . PRO A 1 242 ? -1.32 18.172 33.031 1 88.38 242 PRO A O 1
ATOM 1913 N N . PRO A 1 243 ? -1.491 16.141 34.062 1 89.25 243 PRO A N 1
ATOM 1914 C CA . PRO A 1 243 ? -0.045 16.078 34.281 1 89.25 243 PRO A CA 1
ATOM 1915 C C . PRO A 1 243 ? 0.749 16.078 33 1 89.25 243 PRO A C 1
ATOM 1917 O O . PRO A 1 243 ? 0.294 15.523 31.984 1 89.25 243 PRO A O 1
ATOM 1920 N N . LEU A 1 244 ? 1.955 16.641 33.094 1 91.75 244 LEU A N 1
ATOM 1921 C CA . LEU A 1 244 ? 2.771 16.812 31.891 1 91.75 244 LEU A CA 1
ATOM 1922 C C . LEU A 1 244 ? 3.924 15.812 31.859 1 91.75 244 LEU A C 1
ATOM 1924 O O . LEU A 1 244 ? 4.711 15.797 30.906 1 91.75 244 LEU A O 1
ATOM 1928 N N . GLU A 1 245 ? 4.109 15.016 32.812 1 87.31 245 GLU A N 1
ATOM 1929 C CA . GLU A 1 245 ? 5.258 14.133 33 1 87.31 245 GLU A CA 1
ATOM 1930 C C . GLU A 1 245 ? 5.473 13.25 31.766 1 87.31 245 GLU A C 1
ATOM 1932 O O . GLU A 1 245 ? 6.609 13.016 31.344 1 87.31 245 GLU A O 1
ATOM 1937 N N . ASN A 1 246 ? 4.496 12.758 31.141 1 87.56 246 ASN A N 1
ATOM 1938 C CA . ASN A 1 246 ? 4.652 11.867 30 1 87.56 246 ASN A CA 1
ATOM 1939 C C . ASN A 1 246 ? 4.273 12.562 28.688 1 87.56 246 ASN A C 1
ATOM 1941 O O . ASN A 1 246 ? 3.994 11.898 27.688 1 87.56 246 ASN A O 1
ATOM 1945 N N . SER A 1 247 ? 4.391 13.914 28.734 1 90.06 247 SER A N 1
ATOM 1946 C CA . SER A 1 247 ? 4.016 14.656 27.531 1 90.06 247 SER A CA 1
ATOM 1947 C C . SER A 1 247 ? 5.23 15.297 26.875 1 90.06 247 SER A C 1
ATOM 1949 O O . SER A 1 247 ? 6.309 15.352 27.469 1 90.06 247 SER A O 1
ATOM 1951 N N . CYS A 1 248 ? 5.129 15.711 25.672 1 91.12 248 CYS A N 1
ATOM 1952 C CA . CYS A 1 248 ? 6.18 16.391 24.922 1 91.12 248 CYS A CA 1
ATOM 1953 C C . CYS A 1 248 ? 6.172 17.891 25.234 1 91.12 248 CYS A C 1
ATOM 1955 O O . CYS A 1 248 ? 6.91 18.656 24.609 1 91.12 248 CYS A O 1
ATOM 1957 N N . LEU A 1 249 ? 5.398 18.25 26.234 1 95.25 249 LEU A N 1
ATOM 1958 C CA . LEU A 1 249 ? 5.211 19.672 26.531 1 95.25 249 LEU A CA 1
ATOM 1959 C C . LEU A 1 249 ? 6.25 20.141 27.547 1 95.25 249 LEU A C 1
ATOM 1961 O O . LEU A 1 249 ? 6.754 19.359 28.344 1 95.25 249 LEU A O 1
ATOM 1965 N N . PRO A 1 250 ? 6.574 21.438 27.438 1 94.38 250 PRO A N 1
ATOM 1966 C CA . PRO A 1 250 ? 7.387 22 28.516 1 94.38 250 PRO A CA 1
ATOM 1967 C C . PRO A 1 250 ? 6.723 21.875 29.891 1 94.38 250 PRO A C 1
ATOM 1969 O O . PRO A 1 250 ? 5.504 22.047 30 1 94.38 250 PRO A O 1
ATOM 1972 N N . ARG A 1 251 ? 7.492 21.719 30.875 1 93.69 251 ARG A N 1
ATOM 1973 C CA . ARG A 1 251 ? 6.988 21.453 32.219 1 93.69 251 ARG A CA 1
ATOM 1974 C C . ARG A 1 251 ? 6.238 22.656 32.781 1 93.69 251 ARG A C 1
ATOM 1976 O O . ARG A 1 251 ? 5.355 22.5 33.625 1 93.69 251 ARG A O 1
ATOM 1983 N N . ASP A 1 252 ? 6.562 23.75 32.312 1 95.88 252 ASP A N 1
ATOM 1984 C CA . ASP A 1 252 ? 5.977 24.969 32.875 1 95.88 252 ASP A CA 1
ATOM 1985 C C . ASP A 1 252 ? 5.004 25.625 31.891 1 95.88 252 ASP A C 1
ATOM 1987 O O . ASP A 1 252 ? 4.797 26.828 31.938 1 95.88 252 ASP A O 1
ATOM 1991 N N . VAL A 1 253 ? 4.445 24.922 31 1 97.38 253 VAL A N 1
ATOM 1992 C CA . VAL A 1 253 ? 3.598 25.469 29.953 1 97.38 253 VAL A CA 1
ATOM 1993 C C . VAL A 1 253 ? 2.34 26.078 30.562 1 97.38 253 VAL A C 1
ATOM 1995 O O . VAL A 1 253 ? 1.895 27.141 30.141 1 97.38 253 VAL A O 1
ATOM 1998 N N . TYR A 1 254 ? 1.705 25.469 31.547 1 96.19 254 TYR A N 1
ATOM 1999 C CA . TYR A 1 254 ? 0.503 26 32.188 1 96.19 254 TYR A CA 1
ATOM 2000 C C . TYR A 1 254 ? 0.778 27.344 32.844 1 96.19 254 TYR A C 1
ATOM 2002 O O . TYR A 1 254 ? -0.021 28.281 32.719 1 96.19 254 TYR A O 1
ATOM 2010 N N . GLN A 1 255 ? 1.892 27.375 33.5 1 96.94 255 GLN A N 1
ATOM 2011 C CA . GLN A 1 255 ? 2.275 28.609 34.156 1 96.94 255 GLN A CA 1
ATOM 2012 C C . GLN A 1 255 ? 2.547 29.719 33.125 1 96.94 255 GLN A C 1
ATOM 2014 O O . GLN A 1 255 ? 2.174 30.875 33.344 1 96.94 255 GLN A O 1
ATOM 2019 N N . ALA A 1 256 ? 3.205 29.391 32.125 1 97.75 256 ALA A N 1
ATOM 2020 C CA . ALA A 1 256 ? 3.523 30.359 31.078 1 97.75 256 ALA A CA 1
ATOM 2021 C C . ALA A 1 256 ? 2.254 30.938 30.469 1 97.75 256 ALA A C 1
ATOM 2023 O O . ALA A 1 256 ? 2.146 32.156 30.266 1 97.75 256 ALA A O 1
ATOM 2024 N N . LEU A 1 257 ? 1.286 30.109 30.188 1 97.88 257 LEU A N 1
ATOM 2025 C CA . LEU A 1 257 ? 0.042 30.547 29.562 1 97.88 257 LEU A CA 1
ATOM 2026 C C . LEU A 1 257 ? -0.789 31.375 30.547 1 97.88 257 LEU A C 1
ATOM 2028 O O . LEU A 1 257 ? -1.451 32.344 30.156 1 97.88 257 LEU A O 1
ATOM 2032 N N . LYS A 1 258 ? -0.764 31 31.781 1 97 258 LYS A N 1
ATOM 2033 C CA . LYS A 1 258 ? -1.472 31.766 32.812 1 97 258 LYS A CA 1
ATOM 2034 C C . LYS A 1 258 ? -0.879 33.156 32.938 1 97 258 LYS A C 1
ATOM 2036 O O . LYS A 1 258 ? -1.609 34.125 33.156 1 97 258 LYS A O 1
ATOM 2041 N N . ARG A 1 259 ? 0.418 33.25 32.938 1 97.31 259 ARG A N 1
ATOM 2042 C CA . ARG A 1 259 ? 1.083 34.531 32.969 1 97.31 259 ARG A CA 1
ATOM 2043 C C . ARG A 1 259 ? 0.685 35.406 31.797 1 97.31 259 ARG A C 1
ATOM 2045 O O . ARG A 1 259 ? 0.455 36.625 31.953 1 97.31 259 ARG A O 1
ATOM 2052 N N . LEU A 1 260 ? 0.661 34.844 30.656 1 97.81 260 LEU A N 1
ATOM 2053 C CA . LEU A 1 260 ? 0.234 35.562 29.453 1 97.81 260 LEU A CA 1
ATOM 2054 C C . LEU A 1 260 ? -1.202 36.062 29.609 1 97.81 260 LEU A C 1
ATOM 2056 O O . LEU A 1 260 ? -1.505 37.188 29.281 1 97.81 260 LEU A O 1
ATOM 2060 N N . GLU A 1 261 ? -2.061 35.156 30.078 1 97.31 261 GLU A N 1
ATOM 2061 C CA . GLU A 1 261 ? -3.465 35.5 30.297 1 97.31 261 GLU A CA 1
ATOM 2062 C C . GLU A 1 261 ? -3.605 36.688 31.25 1 97.31 261 GLU A C 1
ATOM 2064 O O . GLU A 1 261 ? -4.363 37.625 30.969 1 97.31 261 GLU A O 1
ATOM 2069 N N . SER A 1 262 ? -2.883 36.656 32.344 1 96.25 262 SER A N 1
ATOM 2070 C CA . SER A 1 262 ? -2.938 37.719 33.344 1 96.25 262 SER A CA 1
ATOM 2071 C C . SER A 1 262 ? -2.447 39.062 32.75 1 96.25 262 SER A C 1
ATOM 2073 O O . SER A 1 262 ? -3.008 40.094 33.031 1 96.25 262 SER A O 1
ATOM 2075 N N . ALA A 1 263 ? -1.429 39 32 1 95.25 263 ALA A N 1
ATOM 2076 C CA . ALA A 1 263 ? -0.866 40.219 31.391 1 95.25 263 ALA A CA 1
ATOM 2077 C C . ALA A 1 263 ? -1.855 40.844 30.406 1 95.25 263 ALA A C 1
ATOM 2079 O O . ALA A 1 263 ? -1.991 42.062 30.375 1 95.25 263 ALA A O 1
ATOM 2080 N N . PHE A 1 264 ? -2.51 40 29.656 1 95.06 264 PHE A N 1
ATOM 2081 C CA . PHE A 1 264 ? -3.467 40.531 28.688 1 95.06 264 PHE A CA 1
ATOM 2082 C C . PHE A 1 264 ? -4.73 41.031 29.375 1 95.06 264 PHE A C 1
ATOM 2084 O O . PHE A 1 264 ? -5.32 42.031 28.969 1 95.06 264 PHE A O 1
ATOM 2091 N N . ASP A 1 265 ? -5.152 40.312 30.391 1 92.25 265 ASP A N 1
ATOM 2092 C CA . ASP A 1 265 ? -6.352 40.688 31.125 1 92.25 265 ASP A CA 1
ATOM 2093 C C . ASP A 1 265 ? -6.195 42.062 31.781 1 92.25 265 ASP A C 1
ATOM 2095 O O . ASP A 1 265 ? -7.141 42.844 31.828 1 92.25 265 ASP A O 1
ATOM 2099 N N . GLY A 1 266 ? -4.988 42.344 32.25 1 87.94 266 GLY A N 1
ATOM 2100 C CA . GLY A 1 266 ? -4.75 43.594 32.969 1 87.94 266 GLY A CA 1
ATOM 2101 C C . GLY A 1 266 ? -4.27 44.719 32.062 1 87.94 266 GLY A C 1
ATOM 2102 O O . GLY A 1 266 ? -4.391 45.875 32.406 1 87.94 266 GLY A O 1
ATOM 2103 N N . GLY A 1 267 ? -3.793 44.375 30.922 1 83.88 267 GLY A N 1
ATOM 2104 C CA . GLY A 1 267 ? -3.066 45.375 30.172 1 83.88 267 GLY A CA 1
ATOM 2105 C C . GLY A 1 267 ? -3.752 45.781 28.891 1 83.88 267 GLY A C 1
ATOM 2106 O O . GLY A 1 267 ? -3.375 46.781 28.25 1 83.88 267 GLY A O 1
ATOM 2107 N N . MET A 1 268 ? -4.801 45.094 28.469 1 86.88 268 MET A N 1
ATOM 2108 C CA . MET A 1 268 ? -5.426 45.375 27.172 1 86.88 268 MET A CA 1
ATOM 2109 C C . MET A 1 268 ? -6.77 46.062 27.359 1 86.88 268 MET A C 1
ATOM 2111 O O . MET A 1 268 ? -7.414 45.938 28.391 1 86.88 268 MET A O 1
ATOM 2115 N N . ARG A 1 269 ? -7.066 46.781 26.328 1 84.5 269 ARG A N 1
ATOM 2116 C CA . ARG A 1 269 ? -8.391 47.375 26.281 1 84.5 269 ARG A CA 1
ATOM 2117 C C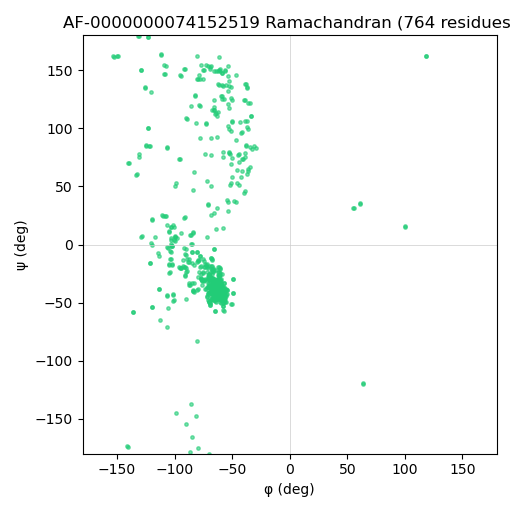 . ARG A 1 269 ? -9.484 46.312 26.219 1 84.5 269 ARG A C 1
ATOM 2119 O O . ARG A 1 269 ? -9.32 45.281 25.562 1 84.5 269 ARG A O 1
ATOM 2126 N N . ALA A 1 270 ? -10.594 46.656 26.781 1 81.06 270 ALA A N 1
ATOM 2127 C CA . ALA A 1 270 ? -11.695 45.719 26.969 1 81.06 270 ALA A CA 1
ATOM 2128 C C . ALA A 1 270 ? -12.203 45.188 25.625 1 81.06 270 ALA A C 1
ATOM 2130 O O . ALA A 1 270 ? -12.57 44 25.516 1 81.06 270 ALA A O 1
ATOM 2131 N N . ASP A 1 271 ? -12.273 46.062 24.625 1 82.38 271 ASP A N 1
ATOM 2132 C CA . ASP A 1 271 ? -12.852 45.688 23.344 1 82.38 271 ASP A CA 1
ATOM 2133 C C . ASP A 1 271 ? -11.992 44.656 22.625 1 82.38 271 ASP A C 1
ATOM 2135 O O . ASP A 1 271 ? -12.484 43.906 21.781 1 82.38 271 ASP A O 1
ATOM 2139 N N . PHE A 1 272 ? -10.711 44.562 22.984 1 85.75 272 PHE A N 1
ATOM 2140 C CA . PHE A 1 272 ? -9.789 43.625 22.359 1 85.75 272 PHE A CA 1
ATOM 2141 C C . PHE A 1 272 ? -9.516 42.438 23.281 1 85.75 272 PHE A C 1
ATOM 2143 O O . PHE A 1 272 ? -9.305 41.312 22.812 1 85.75 272 PHE A O 1
ATOM 2150 N N . ARG A 1 273 ? -9.695 42.688 24.438 1 92 273 ARG A N 1
ATOM 2151 C CA . ARG A 1 273 ? -9.25 41.781 25.5 1 92 273 ARG A CA 1
ATOM 2152 C C . ARG A 1 273 ? -9.969 40.438 25.406 1 92 273 ARG A C 1
ATOM 2154 O O . ARG A 1 273 ? -9.344 39.375 25.516 1 92 273 ARG A O 1
ATOM 2161 N N . ASP A 1 274 ? -11.242 40.438 25.109 1 94.5 274 ASP A N 1
ATOM 2162 C CA . ASP A 1 274 ? -12.039 39.219 25.125 1 94.5 274 ASP A CA 1
ATOM 2163 C C . ASP A 1 274 ? -11.57 38.25 24.047 1 94.5 274 ASP A C 1
ATOM 2165 O O . ASP A 1 274 ? -11.484 37.031 24.281 1 94.5 274 ASP A O 1
ATOM 2169 N N . ASP A 1 275 ? -11.281 38.75 22.875 1 96.69 275 ASP A N 1
ATOM 2170 C CA . ASP A 1 275 ? -10.828 37.938 21.766 1 96.69 275 ASP A CA 1
ATOM 2171 C C . ASP A 1 275 ? -9.469 37.312 22.078 1 96.69 275 ASP A C 1
ATOM 2173 O O . ASP A 1 275 ? -9.234 36.125 21.766 1 96.69 275 ASP A O 1
ATOM 2177 N N . TYR A 1 276 ? -8.586 38.062 22.672 1 97.44 276 TYR A N 1
ATOM 2178 C CA . TYR A 1 276 ? -7.254 37.562 23.016 1 97.44 276 TYR A CA 1
ATOM 2179 C C . TYR A 1 276 ? -7.328 36.531 24.125 1 97.44 276 TYR A C 1
ATOM 2181 O O . TYR A 1 276 ? -6.629 35.5 24.094 1 97.44 276 TYR A O 1
ATOM 2189 N N . LEU A 1 277 ? -8.18 36.812 25.109 1 97.25 277 LEU A N 1
ATOM 2190 C CA . LEU A 1 277 ? -8.352 35.844 26.188 1 97.25 277 LEU A CA 1
ATOM 2191 C C . LEU A 1 277 ? -8.945 34.531 25.672 1 97.25 277 LEU A C 1
ATOM 2193 O O . LEU A 1 277 ? -8.562 33.438 26.109 1 97.25 277 LEU A O 1
ATOM 2197 N N . LYS A 1 278 ? -9.852 34.688 24.766 1 96.44 278 LYS A N 1
ATOM 2198 C CA . LYS A 1 278 ? -10.406 33.469 24.141 1 96.44 278 LYS A CA 1
ATOM 2199 C C . LYS A 1 278 ? -9.32 32.688 23.391 1 96.44 278 LYS A C 1
ATOM 2201 O O . LYS A 1 278 ? -9.281 31.469 23.469 1 96.44 278 LYS A O 1
ATOM 2206 N N . ALA A 1 279 ? -8.477 33.375 22.641 1 97.81 279 ALA A N 1
ATOM 2207 C CA . ALA A 1 279 ? -7.398 32.719 21.891 1 97.81 279 ALA A CA 1
ATOM 2208 C C . ALA A 1 279 ? -6.445 32 22.844 1 97.81 279 ALA A C 1
ATOM 2210 O O . ALA A 1 279 ? -5.961 30.906 22.531 1 97.81 279 ALA A O 1
ATOM 2211 N N . ILE A 1 280 ? -6.148 32.562 24.016 1 97.62 280 ILE A N 1
ATOM 2212 C CA . ILE A 1 280 ? -5.285 31.953 25.016 1 97.62 280 ILE A CA 1
ATOM 2213 C C . ILE A 1 280 ? -5.965 30.719 25.594 1 97.62 280 ILE A C 1
ATOM 2215 O O . ILE A 1 280 ? -5.316 29.688 25.797 1 97.62 280 ILE A O 1
ATOM 2219 N N . ASN A 1 281 ? -7.23 30.859 25.828 1 95.5 281 ASN A N 1
ATOM 2220 C CA . ASN A 1 281 ? -7.988 29.719 26.328 1 95.5 281 ASN A CA 1
ATOM 2221 C C . ASN A 1 281 ? -7.949 28.547 25.344 1 95.5 281 ASN A C 1
ATOM 2223 O O . ASN A 1 281 ? -7.906 27.391 25.766 1 95.5 281 ASN A O 1
ATOM 2227 N N . GLU A 1 282 ? -8.047 28.859 24.062 1 95.94 282 GLU A N 1
ATOM 2228 C CA . GLU A 1 282 ? -7.953 27.812 23.047 1 95.94 282 GLU A CA 1
ATOM 2229 C C . GLU A 1 282 ? -6.57 27.172 23.047 1 95.94 282 GLU A C 1
ATOM 2231 O O . GLU A 1 282 ? -6.438 25.969 22.766 1 95.94 282 GLU A O 1
ATOM 2236 N N . LEU A 1 283 ? -5.473 27.922 23.344 1 96.75 283 LEU A N 1
ATOM 2237 C CA . LEU A 1 283 ? -4.145 27.344 23.469 1 96.75 283 LEU A CA 1
ATOM 2238 C C . LEU A 1 283 ? -4.082 26.406 24.672 1 96.75 283 LEU A C 1
ATOM 2240 O O . LEU A 1 283 ? -3.385 25.391 24.641 1 96.75 283 LEU A O 1
ATOM 2244 N N . MET A 1 284 ? -4.812 26.844 25.719 1 95.38 284 MET A N 1
ATOM 2245 C CA . MET A 1 284 ? -4.895 25.984 26.906 1 95.38 284 MET A CA 1
ATOM 2246 C C . MET A 1 284 ? -5.539 24.641 26.547 1 95.38 284 MET A C 1
ATOM 2248 O O . MET A 1 284 ? -5.133 23.594 27.078 1 95.38 284 MET A O 1
ATOM 2252 N N . LYS A 1 285 ? -6.504 24.688 25.75 1 93.81 285 LYS A N 1
ATOM 2253 C CA . LYS A 1 285 ? -7.152 23.469 25.312 1 93.81 285 LYS A CA 1
ATOM 2254 C C . LYS A 1 285 ? -6.191 22.594 24.5 1 93.81 285 LYS A C 1
ATOM 2256 O O . LYS A 1 285 ? -6.168 21.375 24.656 1 93.81 285 LYS A O 1
ATOM 2261 N N . VAL A 1 286 ? -5.41 23.234 23.594 1 95.31 286 VAL A N 1
ATOM 2262 C CA . VAL A 1 286 ? -4.383 22.5 22.844 1 95.31 286 VAL A CA 1
ATOM 2263 C C . VAL A 1 286 ? -3.422 21.828 23.812 1 95.31 286 VAL A C 1
ATOM 2265 O O . VAL A 1 286 ? -3.061 20.656 23.609 1 95.31 286 VAL A O 1
ATOM 2268 N N . THR A 1 287 ? -3.039 22.562 24.844 1 95.62 287 THR A N 1
ATOM 2269 C CA . THR A 1 287 ? -2.127 22.031 25.844 1 95.62 287 THR A CA 1
ATOM 2270 C C . THR A 1 287 ? -2.721 20.812 26.516 1 95.62 287 THR A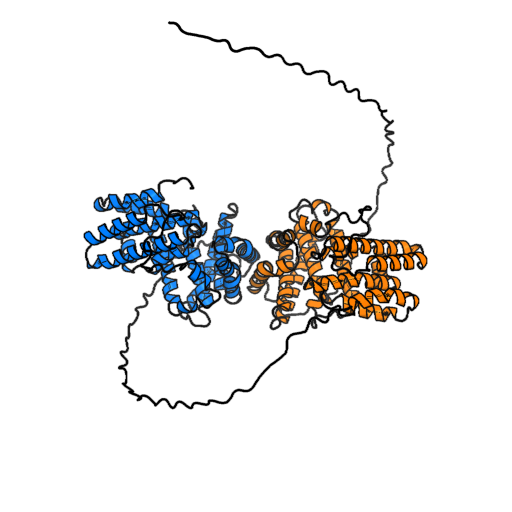 C 1
ATOM 2272 O O . THR A 1 287 ? -2.033 19.797 26.703 1 95.62 287 THR A O 1
ATOM 2275 N N . ARG A 1 288 ? -3.973 20.891 26.875 1 93.5 288 ARG A N 1
ATOM 2276 C CA . ARG A 1 288 ? -4.637 19.766 27.516 1 93.5 288 ARG A CA 1
ATOM 2277 C C . ARG A 1 288 ? -4.699 18.562 26.594 1 93.5 288 ARG A C 1
ATOM 2279 O O . ARG A 1 288 ? -4.492 17.422 27.047 1 93.5 288 ARG A O 1
ATOM 2286 N N . LEU A 1 289 ? -4.988 18.75 25.375 1 92.75 289 LEU A N 1
ATOM 2287 C CA . LEU A 1 289 ? -5.039 17.672 24.391 1 92.75 289 LEU A CA 1
ATOM 2288 C C . LEU A 1 289 ? -3.686 16.984 24.281 1 92.75 289 LEU A C 1
ATOM 2290 O O . LEU A 1 289 ? -3.607 15.75 24.297 1 92.75 289 LEU A O 1
ATOM 2294 N N . LEU A 1 290 ? -2.629 17.797 24.156 1 94.38 290 LEU A N 1
ATOM 2295 C CA . LEU A 1 290 ? -1.287 17.234 24 1 94.38 290 LEU A CA 1
ATOM 2296 C C . LEU A 1 290 ? -0.845 16.516 25.266 1 94.38 290 LEU A C 1
ATOM 2298 O O . LEU A 1 290 ? -0.154 15.492 25.203 1 94.38 290 LEU A O 1
ATOM 2302 N N . ALA A 1 291 ? -1.229 17.078 26.375 1 93 291 ALA A N 1
ATOM 2303 C CA . ALA A 1 291 ? -0.898 16.422 27.641 1 93 291 ALA A CA 1
ATOM 2304 C C . ALA A 1 291 ? -1.518 15.031 27.734 1 93 291 ALA A C 1
ATOM 2306 O O . ALA A 1 291 ? -0.868 14.086 28.172 1 93 291 ALA A O 1
ATOM 2307 N N . HIS A 1 292 ? -2.717 14.977 27.344 1 89.94 292 HIS A N 1
ATOM 2308 C CA . HIS A 1 292 ? -3.42 13.703 27.375 1 89.94 292 HIS A CA 1
ATOM 2309 C C . HIS A 1 292 ? -2.865 12.734 26.328 1 89.94 292 HIS A C 1
ATOM 2311 O O . HIS A 1 292 ? -2.85 11.523 26.547 1 89.94 292 HIS A O 1
ATOM 2317 N N . ALA A 1 293 ? -2.49 13.273 25.234 1 90.25 293 ALA A N 1
ATOM 2318 C CA . ALA A 1 293 ? -1.983 12.445 24.141 1 90.25 293 ALA A CA 1
ATOM 2319 C C . ALA A 1 293 ? -0.619 11.859 24.484 1 90.25 293 ALA A C 1
ATOM 2321 O O . ALA A 1 293 ? -0.244 10.797 23.984 1 90.25 293 ALA A O 1
ATOM 2322 N N . GLY A 1 294 ? 0.097 12.547 25.375 1 88.5 294 GLY A N 1
ATOM 2323 C CA . GLY A 1 294 ? 1.442 12.102 25.688 1 88.5 294 GLY A CA 1
ATOM 2324 C C . GLY A 1 294 ? 2.387 12.156 24.5 1 88.5 294 GLY A C 1
ATOM 2325 O O . GLY A 1 294 ? 2.539 13.203 23.875 1 88.5 294 GLY A O 1
ATOM 2326 N N . VAL A 1 295 ? 2.92 10.984 24.141 1 85.31 295 VAL A N 1
ATOM 2327 C CA . VAL A 1 295 ? 3.891 10.953 23.047 1 85.31 295 VAL A CA 1
ATOM 2328 C C . VAL A 1 295 ? 3.17 10.742 21.719 1 85.31 295 VAL A C 1
ATOM 2330 O O . VAL A 1 295 ? 3.754 10.945 20.656 1 85.31 295 VAL A O 1
ATOM 2333 N N . SER A 1 296 ? 1.9 10.445 21.734 1 88.56 296 SER A N 1
ATOM 2334 C CA . SER A 1 296 ? 1.135 10.156 20.516 1 88.56 296 SER A CA 1
ATOM 2335 C C . SER A 1 296 ? 0.348 11.375 20.062 1 88.56 296 SER A C 1
ATOM 2337 O O . SER A 1 296 ? -0.858 11.297 19.828 1 88.56 296 SER A O 1
ATOM 2339 N N . VAL A 1 297 ? 1.04 12.492 19.922 1 93.06 297 VAL A N 1
ATOM 2340 C CA . VAL A 1 297 ? 0.385 13.734 19.547 1 93.06 297 VAL A CA 1
ATOM 2341 C C . VAL A 1 297 ? 0.101 13.727 18.047 1 93.06 297 VAL A C 1
ATOM 2343 O O . VAL A 1 297 ? 0.897 13.211 17.25 1 93.06 297 VAL A O 1
ATOM 2346 N N . GLU A 1 298 ? -1.027 14.266 17.656 1 94.25 298 GLU A N 1
ATOM 2347 C CA . GLU A 1 298 ? -1.412 14.422 16.25 1 94.25 298 GLU A CA 1
ATOM 2348 C C . GLU A 1 298 ? -1.359 15.883 15.828 1 94.25 298 GLU A C 1
ATOM 2350 O O . GLU A 1 298 ? -1.653 16.781 16.625 1 94.25 298 GLU A O 1
ATOM 2355 N N . SER A 1 299 ? -1.021 16.109 14.602 1 95 299 SER A N 1
ATOM 2356 C CA . SER A 1 299 ? -0.867 17.469 14.078 1 95 299 SER A CA 1
ATOM 2357 C C . SER A 1 299 ? -2.168 18.25 14.188 1 95 299 SER A C 1
ATOM 2359 O O . SER A 1 299 ? -2.146 19.469 14.406 1 95 299 SER A O 1
ATOM 2361 N N . GLY A 1 300 ? -3.275 17.516 14.047 1 93.81 300 GLY A N 1
ATOM 2362 C CA . GLY A 1 300 ? -4.574 18.172 14.117 1 93.81 300 GLY A CA 1
ATOM 2363 C C . GLY A 1 300 ? -4.824 18.844 15.453 1 93.81 300 GLY A C 1
ATOM 2364 O O . GLY A 1 300 ? -5.57 19.812 15.531 1 93.81 300 GLY A O 1
ATOM 2365 N N . MET A 1 301 ? -4.23 18.391 16.484 1 94.81 301 MET A N 1
ATOM 2366 C CA . MET A 1 301 ? -4.402 18.953 17.828 1 94.81 301 MET A CA 1
ATOM 2367 C C . MET A 1 301 ? -3.883 20.375 17.891 1 94.81 301 MET A C 1
ATOM 2369 O O . MET A 1 301 ? -4.465 21.234 18.578 1 94.81 301 MET A O 1
ATOM 2373 N N . VAL A 1 302 ? -2.799 20.609 17.203 1 96.12 302 VAL A N 1
ATOM 2374 C CA . VAL A 1 302 ? -2.197 21.938 17.172 1 96.12 302 VAL A CA 1
ATOM 2375 C C . VAL A 1 302 ? -2.891 22.812 16.125 1 96.12 302 VAL A C 1
ATOM 2377 O O . VAL A 1 302 ? -3.129 24 16.344 1 96.12 302 VAL A O 1
ATOM 2380 N N . MET A 1 303 ? -3.328 22.203 15.07 1 94.81 303 MET A N 1
ATOM 2381 C CA . MET A 1 303 ? -3.902 22.922 13.945 1 94.81 303 MET A CA 1
ATOM 2382 C C . MET A 1 303 ? -5.34 23.344 14.242 1 94.81 303 MET A C 1
ATOM 2384 O O . MET A 1 303 ? -5.902 24.188 13.539 1 94.81 303 MET A O 1
ATOM 2388 N N . PHE A 1 304 ? -5.855 22.875 15.242 1 90.56 304 PHE A N 1
ATOM 2389 C CA . PHE A 1 304 ? -7.215 23.25 15.602 1 90.56 304 PHE A CA 1
ATOM 2390 C C . PHE A 1 304 ? -7.258 24.703 16.062 1 90.56 304 PHE A C 1
ATOM 2392 O O . PHE A 1 304 ? -8.289 25.375 15.938 1 90.56 304 PHE A O 1
ATOM 2399 N N . TRP A 1 305 ? -6.168 25.188 16.578 1 96 305 TRP A N 1
ATOM 2400 C CA . TRP A 1 305 ? -6.113 26.547 17.125 1 96 305 TRP A CA 1
ATOM 2401 C C . TRP A 1 305 ? -6.508 27.578 16.078 1 96 305 TRP A C 1
ATOM 2403 O O . TRP A 1 305 ? -7.449 28.344 16.266 1 96 305 TRP A O 1
ATOM 2413 N N . PRO A 1 306 ? -5.836 27.641 14.906 1 95 306 PRO A N 1
ATOM 2414 C CA . PRO A 1 306 ? -6.266 28.609 13.891 1 95 306 PRO A CA 1
ATOM 2415 C C . PRO A 1 306 ? -7.688 28.359 13.398 1 95 306 PRO A C 1
ATOM 2417 O O . PRO A 1 306 ? -8.32 29.266 12.836 1 95 306 PRO A O 1
ATOM 2420 N N . TYR A 1 307 ? -8.125 27.203 13.617 1 89.94 307 TYR A N 1
ATOM 2421 C CA . TYR A 1 307 ? -9.477 26.844 13.227 1 89.94 307 TYR A CA 1
ATOM 2422 C C . TYR A 1 307 ? -10.508 27.562 14.086 1 89.94 307 TYR A C 1
ATOM 2424 O O . TYR A 1 307 ? -11.586 27.906 13.602 1 89.94 307 TYR A O 1
ATOM 2432 N N . VAL A 1 308 ? -10.195 27.938 15.336 1 91.31 308 VAL A N 1
ATOM 2433 C CA . VAL A 1 308 ? -11.242 28.328 16.281 1 91.31 308 VAL A CA 1
ATOM 2434 C C . VAL A 1 308 ? -10.984 29.75 16.766 1 91.31 308 VAL A C 1
ATOM 2436 O O . VAL A 1 308 ? -11.875 30.391 17.344 1 91.31 308 VAL A O 1
ATOM 2439 N N . ILE A 1 309 ? -9.844 30.312 16.594 1 94.44 309 ILE A N 1
ATOM 2440 C CA . ILE A 1 309 ? -9.539 31.609 17.156 1 94.44 309 ILE A CA 1
ATOM 2441 C C . ILE A 1 309 ? -10.359 32.688 16.453 1 94.44 309 ILE A C 1
ATOM 2443 O O . ILE A 1 309 ? -10.695 32.531 15.273 1 94.44 309 ILE A O 1
ATOM 2447 N N . PRO A 1 310 ? -10.664 33.781 17.172 1 95 310 PRO A N 1
ATOM 2448 C CA . PRO A 1 310 ? -11.398 34.875 16.562 1 95 310 PRO A CA 1
ATOM 2449 C C . PRO A 1 310 ? -10.656 35.5 15.367 1 95 310 PRO A C 1
ATOM 2451 O O . PRO A 1 310 ? -9.43 35.562 15.367 1 95 310 PRO A O 1
ATOM 2454 N N . GLU A 1 311 ? -11.398 36 14.43 1 93.56 311 GLU A N 1
ATOM 2455 C CA . GLU A 1 311 ? -10.867 36.625 13.211 1 93.56 311 GLU A CA 1
ATOM 2456 C C . GLU A 1 311 ? -9.977 37.812 13.539 1 93.56 311 GLU A C 1
ATOM 2458 O O . GLU A 1 311 ? -8.992 38.062 12.836 1 93.56 311 GLU A O 1
ATOM 2463 N N . ARG A 1 312 ? -10.273 38.469 14.578 1 95.31 312 ARG A N 1
ATOM 2464 C CA . ARG A 1 312 ? -9.531 39.656 14.984 1 95.31 312 ARG A CA 1
ATOM 2465 C C . ARG A 1 312 ? -8.062 39.312 15.227 1 95.31 312 ARG A C 1
ATOM 2467 O O . ARG A 1 312 ? -7.18 40.125 14.922 1 95.31 312 ARG A O 1
ATOM 2474 N N . ILE A 1 313 ? -7.828 38.156 15.758 1 96.62 313 ILE A N 1
ATOM 2475 C CA . ILE A 1 313 ? -6.457 37.75 16.047 1 96.62 313 ILE A CA 1
ATOM 2476 C C . ILE A 1 313 ? -5.664 37.656 14.742 1 96.62 313 ILE A C 1
ATOM 2478 O O . ILE A 1 313 ? -4.52 38.094 14.664 1 96.62 313 ILE A O 1
ATOM 2482 N N . MET A 1 314 ? -6.254 37.094 13.727 1 95.38 314 MET A N 1
ATOM 2483 C CA . MET A 1 314 ? -5.602 36.938 12.43 1 95.38 314 MET A CA 1
ATOM 2484 C C . MET A 1 314 ? -5.336 38.312 11.797 1 95.38 314 MET A C 1
ATOM 2486 O O . MET A 1 314 ? -4.25 38.562 11.266 1 95.38 314 MET A O 1
ATOM 2490 N N . LEU A 1 315 ? -6.316 39.156 11.906 1 96.12 315 LEU A N 1
ATOM 2491 C CA . LEU A 1 315 ? -6.168 40.531 11.383 1 96.12 315 LEU A CA 1
ATOM 2492 C C . LEU A 1 315 ? -5.051 41.25 12.109 1 96.12 315 LEU A C 1
ATOM 2494 O O . LEU A 1 315 ? -4.273 42 11.484 1 96.12 315 LEU A O 1
ATOM 2498 N N . ASP A 1 316 ? -4.965 41.062 13.375 1 96.94 316 ASP A N 1
ATOM 2499 C CA . ASP A 1 316 ? -3.947 41.75 14.188 1 96.94 316 ASP A CA 1
ATOM 2500 C C . ASP A 1 316 ? -2.557 41.188 13.867 1 96.94 316 ASP A C 1
ATOM 2502 O O . ASP A 1 316 ? -1.572 41.938 13.906 1 96.94 316 ASP A O 1
ATOM 2506 N N . ILE A 1 317 ? -2.447 39.906 13.602 1 97.25 317 ILE A N 1
ATOM 2507 C CA . ILE A 1 317 ? -1.169 39.344 13.195 1 97.25 317 ILE A CA 1
ATOM 2508 C C . ILE A 1 317 ? -0.738 39.938 11.859 1 97.25 317 ILE A C 1
ATOM 2510 O O . ILE A 1 317 ? 0.429 40.281 11.68 1 97.25 317 ILE A O 1
ATOM 2514 N N . GLU A 1 318 ? -1.665 40.031 10.969 1 96.62 318 GLU A N 1
ATOM 2515 C CA . GLU A 1 318 ? -1.387 40.625 9.664 1 96.62 318 GLU A CA 1
ATOM 2516 C C . GLU A 1 318 ? -0.922 42.062 9.805 1 96.62 318 GLU A C 1
ATOM 2518 O O . GLU A 1 318 ? -0.055 42.5 9.055 1 96.62 318 GLU A O 1
ATOM 2523 N N . ALA A 1 319 ? -1.479 42.75 10.781 1 97.06 319 ALA A N 1
ATOM 2524 C CA . ALA A 1 319 ? -1.145 44.156 11.031 1 97.06 319 ALA A CA 1
ATOM 2525 C C . ALA A 1 319 ? 0.108 44.25 11.898 1 97.06 319 ALA A C 1
ATOM 2527 O O . ALA A 1 319 ? 0.519 45.375 12.258 1 97.06 319 ALA A O 1
ATOM 2528 N N . LEU A 1 320 ? 0.699 43.188 12.289 1 96.94 320 LEU A N 1
ATOM 2529 C CA . LEU A 1 320 ? 1.908 43.125 13.102 1 96.94 320 LEU A CA 1
ATOM 2530 C C . LEU A 1 320 ? 1.682 43.781 14.453 1 96.94 320 LEU A C 1
ATOM 2532 O O . LEU A 1 320 ? 2.553 44.5 14.953 1 96.94 320 LEU A O 1
ATOM 2536 N N . ASN A 1 321 ? 0.42 43.594 14.953 1 96 321 ASN A N 1
ATOM 2537 C CA . ASN A 1 321 ? 0.138 44.031 16.312 1 96 321 ASN A CA 1
ATOM 2538 C C . ASN A 1 321 ? 1.035 43.312 17.328 1 96 321 ASN A C 1
ATOM 2540 O O . ASN A 1 321 ? 1.121 42.094 17.344 1 96 321 ASN A O 1
ATOM 2544 N N . PRO A 1 322 ? 1.704 44.031 18.172 1 96.06 322 PRO A N 1
ATOM 2545 C CA . PRO A 1 322 ? 2.67 43.438 19.094 1 96.06 322 PRO A CA 1
ATOM 2546 C C . PRO A 1 322 ? 2.049 42.375 20 1 96.06 322 PRO A C 1
ATOM 2548 O O . PRO A 1 322 ? 2.666 41.344 20.25 1 96.06 322 PRO A O 1
ATOM 2551 N N . HIS A 1 323 ? 0.828 42.625 20.484 1 96.44 323 HIS A N 1
ATOM 2552 C CA . HIS A 1 323 ? 0.177 41.656 21.359 1 96.44 323 HIS A CA 1
ATOM 2553 C C . HIS A 1 323 ? -0.157 40.375 20.594 1 96.44 323 HIS A C 1
ATOM 2555 O O . HIS A 1 323 ? -0.032 39.25 21.125 1 96.44 323 HIS A O 1
ATOM 2561 N N . ALA A 1 324 ? -0.591 40.5 19.375 1 97.31 324 ALA A N 1
ATOM 2562 C CA . ALA A 1 324 ? -0.911 39.344 18.531 1 97.31 324 ALA A CA 1
ATOM 2563 C C . ALA A 1 324 ? 0.344 38.531 18.203 1 97.31 324 ALA A C 1
ATOM 2565 O O . ALA A 1 324 ? 0.312 37.281 18.172 1 97.31 324 ALA A O 1
ATOM 2566 N N . LEU A 1 325 ? 1.422 39.25 17.953 1 98.31 325 LEU A N 1
ATOM 2567 C CA . LEU A 1 325 ? 2.689 38.594 17.656 1 98.31 325 LEU A CA 1
ATOM 2568 C C . LEU A 1 325 ? 3.203 37.844 18.891 1 98.31 325 LEU A C 1
ATOM 2570 O O . LEU A 1 325 ? 3.773 36.75 18.766 1 98.31 325 LEU A O 1
ATOM 2574 N N . LEU A 1 326 ? 3.049 38.5 20.031 1 98.19 326 LEU A N 1
ATOM 2575 C CA . LEU A 1 326 ? 3.412 37.781 21.266 1 98.19 326 LEU A CA 1
ATOM 2576 C C . LEU A 1 326 ? 2.596 36.5 21.438 1 98.19 326 LEU A C 1
ATOM 2578 O O . LEU A 1 326 ? 3.145 35.469 21.75 1 98.19 326 LEU A O 1
ATOM 2582 N N . LEU A 1 327 ? 1.308 36.594 21.234 1 98.44 327 LEU A N 1
ATOM 2583 C CA . LEU A 1 327 ? 0.438 35.438 21.297 1 98.44 327 LEU A CA 1
ATOM 2584 C C . LEU A 1 327 ? 0.882 34.375 20.297 1 98.44 327 LEU A C 1
ATOM 2586 O O . LEU A 1 327 ? 0.936 33.188 20.625 1 98.44 327 LEU A O 1
ATOM 2590 N N . LEU A 1 328 ? 1.201 34.781 19.094 1 98.69 328 LEU A N 1
ATOM 2591 C CA . LEU A 1 328 ? 1.676 33.875 18.047 1 98.69 328 LEU A CA 1
ATOM 2592 C C . LEU A 1 328 ? 2.957 33.156 18.484 1 98.69 328 LEU A C 1
ATOM 2594 O O . LEU A 1 328 ? 3.168 32 18.141 1 98.69 328 LEU A O 1
ATOM 2598 N N . SER A 1 329 ? 3.85 33.875 19.172 1 98.69 329 SER A N 1
ATOM 2599 C CA . SER A 1 329 ? 5.09 33.25 19.641 1 98.69 329 SER A CA 1
ATOM 2600 C C . SER A 1 329 ? 4.816 32.094 20.562 1 98.69 329 SER A C 1
ATOM 2602 O O . SER A 1 329 ? 5.539 31.078 20.547 1 98.69 329 SER A O 1
ATOM 2604 N N . TYR A 1 330 ? 3.777 32.156 21.359 1 98.69 330 TYR A N 1
ATOM 2605 C CA . TYR A 1 330 ? 3.398 31.047 22.234 1 98.69 330 TYR A CA 1
ATOM 2606 C C . TYR A 1 330 ? 2.867 29.875 21.422 1 98.69 330 TYR A C 1
ATOM 2608 O O . TYR A 1 330 ? 3.174 28.719 21.703 1 98.69 330 TYR A O 1
ATOM 2616 N N . TYR A 1 331 ? 2.1 30.172 20.438 1 98.44 331 TYR A N 1
ATOM 2617 C CA . TYR A 1 331 ? 1.624 29.125 19.531 1 98.44 331 TYR A CA 1
ATOM 2618 C C . TYR A 1 331 ? 2.789 28.422 18.844 1 98.44 331 TYR A C 1
ATOM 2620 O O . TYR A 1 331 ? 2.75 27.219 18.625 1 98.44 331 TYR A O 1
ATOM 2628 N N . CYS A 1 332 ? 3.848 29.156 18.531 1 98.31 332 CYS A N 1
ATOM 2629 C CA . CYS A 1 332 ? 5.012 28.625 17.828 1 98.31 332 CYS A CA 1
ATOM 2630 C C . CYS A 1 332 ? 5.684 27.531 18.656 1 98.31 332 CYS A C 1
ATOM 2632 O O . CYS A 1 332 ? 6.336 26.641 18.094 1 98.31 332 CYS A O 1
ATOM 2634 N N . VAL A 1 333 ? 5.523 27.578 19.938 1 98 333 VAL A N 1
ATOM 2635 C CA . VAL A 1 333 ? 6.074 26.516 20.781 1 98 333 VAL A CA 1
ATOM 2636 C C . VAL A 1 333 ? 5.43 25.188 20.422 1 98 333 VAL A C 1
ATOM 2638 O O . VAL A 1 333 ? 6.109 24.156 20.359 1 98 333 VAL A O 1
ATOM 2641 N N . PHE A 1 334 ? 4.16 25.219 20.188 1 97.62 334 PHE A N 1
ATOM 2642 C CA . PHE A 1 334 ? 3.438 24 19.828 1 97.62 334 PHE A CA 1
ATOM 2643 C C . PHE A 1 334 ? 3.805 23.547 18.422 1 97.62 334 PHE A C 1
ATOM 2645 O O . PHE A 1 334 ? 3.891 22.344 18.156 1 97.62 334 PHE A O 1
ATOM 2652 N N . LEU A 1 335 ? 4.012 24.5 17.516 1 97.38 335 LEU A N 1
ATOM 2653 C CA . LEU A 1 335 ? 4.516 24.141 16.203 1 97.38 335 LEU A CA 1
ATOM 2654 C C . LEU A 1 335 ? 5.855 23.438 16.297 1 97.38 335 LEU A C 1
ATOM 2656 O O . LEU A 1 335 ? 6.098 22.453 15.602 1 97.38 335 LEU A O 1
ATOM 2660 N N . ASN A 1 336 ? 6.66 23.953 17.141 1 96.69 336 ASN A N 1
ATOM 2661 C CA . ASN A 1 336 ? 7.996 23.406 17.344 1 96.69 336 ASN A CA 1
ATOM 2662 C C . ASN A 1 336 ? 7.938 21.953 17.828 1 96.69 336 ASN A C 1
ATOM 2664 O O . ASN A 1 336 ? 8.766 21.125 17.438 1 96.69 336 ASN A O 1
ATOM 2668 N N . ILE A 1 337 ? 7.039 21.688 18.672 1 94.81 337 ILE A N 1
ATOM 2669 C CA . ILE A 1 337 ? 6.852 20.344 19.188 1 94.81 337 ILE A CA 1
ATOM 2670 C C . ILE A 1 337 ? 6.535 19.391 18.031 1 94.81 337 ILE A C 1
ATOM 2672 O O . ILE A 1 337 ? 7.094 18.297 17.969 1 94.81 337 ILE A O 1
ATOM 2676 N N . LEU A 1 338 ? 5.723 19.766 17.109 1 95.69 338 LEU A N 1
ATOM 2677 C CA . LEU A 1 338 ? 5.316 18.938 15.977 1 95.69 338 LEU A CA 1
ATOM 2678 C C . LEU A 1 338 ? 6.477 18.734 15.008 1 95.69 338 LEU A C 1
ATOM 2680 O O . LEU A 1 338 ? 6.543 17.703 14.328 1 95.69 338 LEU A O 1
ATOM 2684 N N . GLU A 1 339 ? 7.379 19.734 14.945 1 94.06 339 GLU A N 1
ATOM 2685 C CA . GLU A 1 339 ? 8.492 19.656 14.008 1 94.06 339 GLU A CA 1
ATOM 2686 C C . GLU A 1 339 ? 9.391 18.453 14.305 1 94.06 339 GLU A C 1
ATOM 2688 O O . GLU A 1 339 ? 10 17.891 13.398 1 94.06 339 GLU A O 1
ATOM 2693 N N . GLY A 1 340 ? 9.43 18.109 15.539 1 90.31 340 GLY A N 1
ATOM 2694 C CA . GLY A 1 340 ? 10.227 16.953 15.914 1 90.31 340 GLY A CA 1
ATOM 2695 C C . GLY A 1 340 ? 9.516 15.625 15.664 1 90.31 340 GLY A C 1
ATOM 2696 O O . GLY A 1 340 ? 10.141 14.562 15.719 1 90.31 340 GLY A O 1
ATOM 2697 N N . ARG A 1 341 ? 8.328 15.672 15.305 1 91.62 341 ARG A N 1
ATOM 2698 C CA . ARG A 1 341 ? 7.523 14.453 15.227 1 91.62 341 ARG A CA 1
ATOM 2699 C C . ARG A 1 341 ? 7.145 14.141 13.781 1 91.62 341 ARG A C 1
ATOM 2701 O O . ARG A 1 341 ? 7.098 12.977 13.383 1 91.62 341 ARG A O 1
ATOM 2708 N N . TYR A 1 342 ? 6.848 15.109 13.016 1 95.5 342 TYR A N 1
ATOM 2709 C CA . TYR A 1 342 ? 6.34 14.906 11.664 1 95.5 342 TYR A CA 1
ATOM 2710 C C . TYR A 1 342 ? 7.18 15.672 10.648 1 95.5 342 TYR A C 1
ATOM 2712 O O . TYR A 1 342 ? 7.449 16.859 10.82 1 95.5 342 TYR A O 1
ATOM 2720 N N . TRP A 1 343 ? 7.523 15.023 9.508 1 95.75 343 TRP A N 1
ATOM 2721 C CA . TRP A 1 343 ? 8.383 15.609 8.477 1 95.75 343 TRP A CA 1
ATOM 2722 C C . TRP A 1 343 ? 7.699 16.797 7.805 1 95.75 343 TRP A C 1
ATOM 2724 O O . TRP A 1 343 ? 8.359 17.75 7.398 1 95.75 343 TRP A O 1
ATOM 2734 N N . TYR A 1 344 ? 6.375 16.781 7.742 1 96.31 344 TYR A N 1
ATOM 2735 C CA . TYR A 1 344 ? 5.641 17.781 6.988 1 96.31 344 TYR A CA 1
ATOM 2736 C C . TYR A 1 344 ? 5.422 19.031 7.828 1 96.31 344 TYR A C 1
ATOM 2738 O O . TYR A 1 344 ? 4.926 20.047 7.324 1 96.31 344 TYR A O 1
ATOM 2746 N N . SER A 1 345 ? 5.777 19.031 9.125 1 95.88 345 SER A N 1
ATOM 2747 C CA . SER A 1 345 ? 5.566 20.188 10.008 1 95.88 345 SER A CA 1
ATOM 2748 C C . SER A 1 345 ? 6.867 20.938 10.25 1 95.88 345 SER A C 1
ATOM 2750 O O . SER A 1 345 ? 6.879 21.953 10.961 1 95.88 345 SER A O 1
ATOM 2752 N N . ARG A 1 346 ? 7.902 20.594 9.633 1 94.62 346 ARG A N 1
ATOM 2753 C CA . ARG A 1 346 ? 9.219 21.156 9.93 1 94.62 346 ARG A CA 1
ATOM 2754 C C . ARG A 1 346 ? 9.391 22.516 9.273 1 94.62 346 ARG A C 1
ATOM 2756 O O . ARG A 1 346 ? 8.859 22.766 8.195 1 94.62 346 ARG A O 1
ATOM 2763 N N . GLY A 1 347 ? 10.086 23.438 10.039 1 94.62 347 GLY A N 1
ATOM 2764 C CA . GLY A 1 347 ? 10.586 24.656 9.406 1 94.62 347 GLY A CA 1
ATOM 2765 C C . GLY A 1 347 ? 9.711 25.859 9.656 1 94.62 347 GLY A C 1
ATOM 2766 O O . GLY A 1 347 ? 9.859 26.891 9 1 94.62 347 GLY A O 1
ATOM 2767 N N . TRP A 1 348 ? 8.852 25.812 10.594 1 96.88 348 TRP A N 1
ATOM 2768 C CA . TRP A 1 348 ? 7.926 26.922 10.828 1 96.88 348 TRP A CA 1
ATOM 2769 C C . TRP A 1 348 ? 8.32 27.703 12.07 1 96.88 348 TRP A C 1
ATOM 2771 O O . TRP A 1 348 ? 8.391 28.938 12.039 1 96.88 348 TRP A O 1
ATOM 2781 N N . ALA A 1 349 ? 8.68 27.078 13.18 1 96.88 349 ALA A N 1
ATOM 2782 C CA . ALA A 1 349 ? 8.766 27.688 14.508 1 96.88 349 ALA A CA 1
ATOM 2783 C C . ALA A 1 349 ? 9.93 28.672 14.586 1 96.88 349 ALA A C 1
ATOM 2785 O O . ALA A 1 349 ? 9.75 29.828 14.969 1 96.88 349 ALA A O 1
ATOM 2786 N N . LYS A 1 350 ? 11.086 28.25 14.164 1 95.75 350 LYS A N 1
ATOM 2787 C CA . LYS A 1 350 ? 12.289 29.062 14.336 1 95.75 350 LYS A CA 1
ATOM 2788 C C . LYS A 1 350 ? 12.234 30.312 13.461 1 95.75 350 LYS A C 1
ATOM 2790 O O . LYS A 1 350 ? 12.492 31.422 13.938 1 95.75 350 LYS A O 1
ATOM 2795 N N . PRO A 1 351 ? 11.891 30.172 12.203 1 96.12 351 PRO A N 1
ATOM 2796 C CA . PRO A 1 351 ? 11.789 31.391 11.398 1 96.12 351 PRO A CA 1
ATOM 2797 C C . PRO A 1 351 ? 10.719 32.344 11.914 1 96.12 351 PRO A C 1
ATOM 2799 O O . PRO A 1 351 ? 10.922 33.562 11.914 1 96.12 351 PRO A O 1
ATOM 2802 N N . LEU A 1 352 ? 9.602 31.844 12.305 1 97.56 352 LEU A N 1
ATOM 2803 C CA . LEU A 1 352 ? 8.547 32.688 12.852 1 97.56 352 LEU A CA 1
ATOM 2804 C C . LEU A 1 352 ? 9.016 33.375 14.125 1 97.56 352 LEU A C 1
ATOM 2806 O O . LEU A 1 352 ? 8.828 34.594 14.281 1 97.56 352 LEU A O 1
ATOM 2810 N N . MET A 1 353 ? 9.68 32.656 15.016 1 97.5 353 MET A N 1
ATOM 2811 C CA . MET A 1 353 ? 10.164 33.219 16.281 1 97.5 353 MET A CA 1
ATOM 2812 C C . MET A 1 353 ? 11.203 34.312 16.031 1 97.5 353 MET A C 1
ATOM 2814 O O . MET A 1 353 ? 11.211 35.312 16.719 1 97.5 353 MET A O 1
ATOM 2818 N N . ALA A 1 354 ? 12.039 34.062 15.086 1 96.44 354 ALA A N 1
ATOM 2819 C CA . ALA A 1 354 ? 13.062 35.062 14.758 1 96.44 354 ALA A CA 1
ATOM 2820 C C . ALA A 1 354 ? 12.438 36.344 14.273 1 96.44 354 ALA A C 1
ATOM 2822 O O . ALA A 1 354 ? 12.859 37.438 14.68 1 96.44 354 ALA A O 1
ATOM 2823 N N . GLU A 1 355 ? 11.492 36.219 13.43 1 96.75 355 GLU A N 1
ATOM 2824 C CA . GLU A 1 355 ? 10.82 37.406 12.914 1 96.75 355 GLU A CA 1
ATOM 2825 C C . GLU A 1 355 ? 10.031 38.125 14.016 1 96.75 355 GLU A C 1
ATOM 2827 O O . GLU A 1 355 ? 10.008 39.344 14.07 1 96.75 355 GLU A O 1
ATOM 2832 N N . ILE A 1 356 ? 9.375 37.375 14.867 1 98 356 ILE A N 1
ATOM 2833 C CA . ILE A 1 356 ? 8.633 37.938 15.984 1 98 356 ILE A CA 1
ATOM 2834 C C . ILE A 1 356 ? 9.586 38.688 16.906 1 98 356 ILE A C 1
ATOM 2836 O O . ILE A 1 356 ? 9.297 39.812 17.328 1 98 356 ILE A O 1
ATOM 2840 N N . ASP A 1 357 ? 10.672 38.062 17.188 1 96.62 357 ASP A N 1
ATOM 2841 C CA . ASP A 1 357 ? 11.68 38.656 18.047 1 96.62 357 ASP A CA 1
ATOM 2842 C C . ASP A 1 357 ? 12.148 40 17.484 1 96.62 357 ASP A C 1
ATOM 2844 O O . ASP A 1 357 ? 12.32 40.969 18.219 1 96.62 357 ASP A O 1
ATOM 2848 N N . LEU A 1 358 ? 12.305 40.062 16.234 1 96.25 358 LEU A N 1
ATOM 2849 C CA . LEU A 1 358 ? 12.727 41.281 15.562 1 96.25 358 LEU A CA 1
ATOM 2850 C C . LEU A 1 358 ? 11.641 42.344 15.641 1 96.25 358 LEU A C 1
ATOM 2852 O O . LEU A 1 358 ? 11.93 43.5 15.953 1 96.25 358 LEU A O 1
ATOM 2856 N N . GLN A 1 359 ? 10.414 41.969 15.398 1 96.62 359 GLN A N 1
ATOM 2857 C CA . GLN A 1 359 ? 9.297 42.906 15.383 1 96.62 359 GLN A CA 1
ATOM 2858 C C . GLN A 1 359 ? 9.016 43.469 16.781 1 96.62 359 GLN A C 1
ATOM 2860 O O . GLN A 1 359 ? 8.586 44.594 16.938 1 96.62 359 GLN A O 1
ATOM 2865 N N . LEU A 1 360 ? 9.312 42.625 17.812 1 96.94 360 LEU A N 1
ATOM 2866 C CA . LEU A 1 360 ? 8.961 43.031 19.188 1 96.94 360 LEU A CA 1
ATOM 2867 C C . LEU A 1 360 ? 10.172 43.625 19.906 1 96.94 360 LEU A C 1
ATOM 2869 O O . LEU A 1 360 ? 10.094 43.938 21.094 1 96.94 360 LEU A O 1
ATOM 2873 N N . SER A 1 361 ? 11.234 43.781 19.203 1 94.06 361 SER A N 1
ATOM 2874 C CA . SER A 1 361 ? 12.469 44.25 19.828 1 94.06 361 SER A CA 1
ATOM 2875 C C . SER A 1 361 ? 12.281 45.625 20.484 1 94.06 361 SER A C 1
ATOM 2877 O O . SER A 1 361 ? 12.93 45.938 21.484 1 94.06 361 SER A O 1
ATOM 2879 N N . HIS A 1 362 ? 11.312 46.406 20 1 92.75 362 HIS A N 1
ATOM 2880 C CA . HIS A 1 362 ? 11.133 47.781 20.516 1 92.75 362 HIS A CA 1
ATOM 2881 C C . HIS A 1 362 ? 9.992 47.812 21.531 1 92.75 362 HIS A C 1
ATOM 2883 O O . HIS A 1 362 ? 9.648 48.906 22.031 1 92.75 362 HIS A O 1
ATOM 2889 N N . HIS A 1 363 ? 9.438 46.75 21.828 1 93.62 363 HIS A N 1
ATOM 2890 C CA . HIS A 1 363 ? 8.359 46.688 22.797 1 93.62 363 HIS A CA 1
ATOM 2891 C C . HIS A 1 363 ? 8.836 46.062 24.109 1 93.62 363 HIS A C 1
ATOM 2893 O O . HIS A 1 363 ? 8.508 44.906 24.422 1 93.62 363 HIS A O 1
ATOM 2899 N N . ARG A 1 364 ? 9.406 46.844 24.938 1 91.25 364 ARG A N 1
ATOM 2900 C CA . ARG A 1 364 ? 10.039 46.406 26.172 1 91.25 364 ARG A CA 1
ATOM 2901 C C . ARG A 1 364 ? 9.016 45.844 27.141 1 91.25 364 ARG A C 1
ATOM 2903 O O . ARG A 1 364 ? 9.32 44.938 27.922 1 91.25 364 ARG A O 1
ATOM 2910 N N . GLU A 1 365 ? 7.836 46.312 27.094 1 91.12 365 GLU A N 1
ATOM 2911 C CA . GLU A 1 365 ? 6.785 45.875 28 1 91.12 365 GLU A CA 1
ATOM 2912 C C . GLU A 1 365 ? 6.418 44.406 27.781 1 91.12 365 GLU A C 1
ATOM 2914 O O . GLU A 1 365 ? 5.895 43.75 28.672 1 91.12 365 GLU A O 1
ATOM 2919 N N . LEU A 1 366 ? 6.746 43.938 26.578 1 94.62 366 LEU A N 1
ATOM 2920 C CA . LEU A 1 366 ? 6.363 42.562 26.234 1 94.62 366 LEU A CA 1
ATOM 2921 C C . LEU A 1 366 ? 7.566 41.656 26.312 1 94.62 366 LEU A C 1
ATOM 2923 O O . LEU A 1 366 ? 7.426 40.438 26.172 1 94.62 366 LEU A O 1
ATOM 2927 N N . ALA A 1 367 ? 8.758 42.125 26.547 1 94.62 367 ALA A N 1
ATOM 2928 C CA . ALA A 1 367 ? 10.023 41.406 26.484 1 94.62 367 ALA A CA 1
ATOM 2929 C C . ALA A 1 367 ? 10.062 40.25 27.484 1 94.62 367 ALA A C 1
ATOM 2931 O O . ALA A 1 367 ? 10.586 39.188 27.188 1 94.62 367 ALA A O 1
ATOM 2932 N N . GLU A 1 368 ? 9.578 40.5 28.656 1 96 368 GLU A N 1
ATOM 2933 C CA . GLU A 1 368 ? 9.609 39.5 29.703 1 96 368 GLU A CA 1
ATOM 2934 C C . GLU A 1 368 ? 8.773 38.281 29.312 1 96 368 GLU A C 1
ATOM 2936 O O . GLU A 1 368 ? 9.18 37.125 29.547 1 96 368 GLU A O 1
ATOM 2941 N N . LEU A 1 369 ? 7.629 38.5 28.781 1 97.38 369 LEU A N 1
ATOM 2942 C CA . LEU A 1 369 ? 6.73 37.438 28.375 1 97.38 369 LEU A CA 1
ATOM 2943 C C . LEU A 1 369 ? 7.277 36.688 27.156 1 97.38 369 LEU A C 1
ATOM 2945 O O . LEU A 1 369 ? 7.02 35.5 26.984 1 97.38 369 LEU A O 1
ATOM 2949 N N . LEU A 1 370 ? 8.016 37.375 26.312 1 98.06 370 LEU A N 1
ATOM 2950 C CA . LEU A 1 370 ? 8.562 36.812 25.094 1 98.06 370 LEU A CA 1
ATOM 2951 C C . LEU A 1 370 ? 9.695 35.844 25.406 1 98.06 370 LEU A C 1
ATOM 2953 O O . LEU A 1 370 ? 10.039 35 24.578 1 98.06 370 LEU A O 1
ATOM 2957 N N . LYS A 1 371 ? 10.266 35.844 26.562 1 96.94 371 LYS A N 1
ATOM 2958 C CA . LYS A 1 371 ? 11.414 35.031 26.938 1 96.94 371 LYS A CA 1
ATOM 2959 C C . LYS A 1 371 ? 11.07 33.562 26.906 1 96.94 371 LYS A C 1
ATOM 2961 O O . LYS A 1 371 ? 11.867 32.75 26.438 1 96.94 371 LYS A O 1
ATOM 2966 N N . TRP A 1 372 ? 9.93 33.25 27.391 1 97.38 372 TRP A N 1
ATOM 2967 C CA . TRP A 1 372 ? 9.57 31.828 27.547 1 97.38 372 TRP A CA 1
ATOM 2968 C C . TRP A 1 372 ? 9.484 31.156 26.172 1 97.38 372 TRP A C 1
ATOM 2970 O O . TRP A 1 372 ? 10.148 30.141 25.938 1 97.38 372 TRP A O 1
ATOM 2980 N N . PRO A 1 373 ? 8.617 31.688 25.25 1 98.12 373 PRO A N 1
ATOM 2981 C CA . PRO A 1 373 ? 8.578 31 23.953 1 98.12 373 PRO A CA 1
ATOM 2982 C C . PRO A 1 373 ? 9.922 31.016 23.234 1 98.12 373 PRO A C 1
ATOM 2984 O O . PRO A 1 373 ? 10.266 30.047 22.547 1 98.12 373 PRO A O 1
ATOM 2987 N N . LYS A 1 374 ? 10.672 32.062 23.375 1 97 374 LYS A N 1
ATOM 2988 C CA . LYS A 1 374 ? 11.992 32.156 22.75 1 97 374 LYS A CA 1
ATOM 2989 C C . LYS A 1 374 ? 12.914 31.062 23.266 1 97 374 LYS A C 1
ATOM 2991 O O . LYS A 1 374 ? 13.641 30.422 22.5 1 97 374 LYS A O 1
ATOM 2996 N N . GLU A 1 375 ? 12.906 30.828 24.5 1 96.06 375 GLU A N 1
ATOM 2997 C CA . GLU A 1 375 ? 13.734 29.797 25.109 1 96.06 375 GLU A CA 1
ATOM 2998 C C . GLU A 1 375 ? 13.32 28.406 24.656 1 96.06 375 GLU A C 1
ATOM 3000 O O . GLU A 1 375 ? 14.164 27.531 24.453 1 96.06 375 GLU A O 1
ATOM 3005 N N . GLN A 1 376 ? 12.008 28.188 24.547 1 95.88 376 GLN A N 1
ATOM 3006 C CA . GLN A 1 376 ? 11.508 26.875 24.172 1 95.88 376 GLN A CA 1
ATOM 3007 C C . GLN A 1 376 ? 11.875 26.531 22.734 1 95.88 376 GLN A C 1
ATOM 3009 O O . GLN A 1 376 ? 12.039 25.359 22.391 1 95.88 376 GLN A O 1
ATOM 3014 N N . ILE A 1 377 ? 12.023 27.484 21.844 1 96 377 ILE A N 1
ATOM 3015 C CA . ILE A 1 377 ? 12.164 27.266 20.422 1 96 377 ILE A CA 1
ATOM 3016 C C . ILE A 1 377 ? 13.633 27.391 20.016 1 96 377 ILE A C 1
ATOM 3018 O O . ILE A 1 377 ? 14.133 26.594 19.219 1 96 377 ILE A O 1
ATOM 3022 N N . MET A 1 378 ? 14.305 28.359 20.547 1 88.75 378 MET A N 1
ATOM 3023 C CA . MET A 1 378 ? 15.625 28.734 20.047 1 88.75 378 MET A CA 1
ATOM 3024 C C . MET A 1 378 ? 16.719 27.953 20.781 1 88.75 378 MET A C 1
ATOM 3026 O O . MET A 1 378 ? 17.844 27.828 20.297 1 88.75 378 MET A O 1
ATOM 3030 N N . VAL A 1 379 ? 16.469 27.469 21.969 1 78.12 379 VAL A N 1
ATOM 3031 C CA . VAL A 1 379 ? 17.5 26.75 22.719 1 78.12 379 VAL A CA 1
ATOM 3032 C C . VAL A 1 379 ? 17.438 25.266 22.375 1 78.12 379 VAL A C 1
ATOM 3034 O O . VAL A 1 379 ? 16.359 24.672 22.391 1 78.12 379 VAL A O 1
ATOM 3037 N N . ASP A 1 380 ? 18.406 24.719 21.625 1 65.38 380 ASP A N 1
ATOM 3038 C CA . ASP A 1 380 ? 18.469 23.328 21.203 1 65.38 380 ASP A CA 1
ATOM 3039 C C . ASP A 1 380 ? 18.344 22.375 22.406 1 65.38 380 ASP A C 1
ATOM 3041 O O . ASP A 1 380 ? 19.125 22.453 23.344 1 65.38 380 ASP A O 1
ATOM 3045 N N . ARG A 1 381 ? 17.156 22.156 22.891 1 53.91 381 ARG A N 1
ATOM 3046 C CA . ARG A 1 381 ? 17.047 21.203 23.984 1 53.91 381 ARG A CA 1
ATOM 3047 C C . ARG A 1 381 ? 17.406 19.797 23.516 1 53.91 381 ARG A C 1
ATOM 3049 O O . ARG A 1 381 ? 17.125 19.422 22.375 1 53.91 381 ARG A O 1
ATOM 3056 N N . ALA A 1 382 ? 18.438 19.234 24.031 1 45.16 382 ALA A N 1
ATOM 3057 C CA . ALA A 1 382 ? 18.859 17.859 23.797 1 45.16 382 ALA A CA 1
ATOM 3058 C C . ALA A 1 382 ? 17.656 16.922 23.75 1 45.16 382 ALA A C 1
ATOM 3060 O O . ALA A 1 382 ? 16.641 17.156 24.438 1 45.16 382 ALA A O 1
ATOM 3061 N N . PRO A 1 383 ? 17.5 16.141 22.641 1 43.03 383 PRO A N 1
ATOM 3062 C CA . PRO A 1 383 ? 16.422 15.148 22.594 1 43.03 383 PRO A CA 1
ATOM 3063 C C . PRO A 1 383 ? 16.188 14.477 23.938 1 43.03 383 PRO A C 1
ATOM 3065 O O . PRO A 1 383 ? 17.141 14.172 24.672 1 43.03 383 PRO A O 1
ATOM 3068 N N . MET A 1 384 ? 15.18 14.758 24.641 1 35.41 384 MET A N 1
ATOM 3069 C CA . MET A 1 384 ? 14.969 13.922 25.812 1 35.41 384 MET A CA 1
ATOM 3070 C C . MET A 1 384 ? 14.969 12.445 25.438 1 35.41 384 MET A C 1
ATOM 3072 O O . MET A 1 384 ? 14.461 12.07 24.391 1 35.41 384 MET A O 1
ATOM 3076 N N . MET B 1 1 ? 57.344 15.633 57.5 1 17.41 1 MET B N 1
ATOM 3077 C CA . MET B 1 1 ? 58.156 14.516 57.031 1 17.41 1 MET B CA 1
ATOM 3078 C C . MET B 1 1 ? 57.281 13.266 56.844 1 17.41 1 MET B C 1
ATOM 3080 O O . MET B 1 1 ? 57.438 12.547 55.844 1 17.41 1 MET B O 1
ATOM 3084 N N . GLN B 1 2 ? 56.812 12.555 57.875 1 14.91 2 GLN B N 1
ATOM 3085 C CA . GLN B 1 2 ? 57.188 11.156 58.031 1 14.91 2 GLN B CA 1
ATOM 3086 C C . GLN B 1 2 ? 56.344 10.266 57.125 1 14.91 2 GLN B C 1
ATOM 3088 O O . GLN B 1 2 ? 56.844 9.375 56.438 1 14.91 2 GLN B O 1
ATOM 3093 N N . ARG B 1 3 ? 55.156 9.844 57.438 1 15.47 3 ARG B N 1
ATOM 3094 C CA . ARG B 1 3 ? 54.812 8.461 57.75 1 15.47 3 ARG B CA 1
ATOM 3095 C C . ARG B 1 3 ? 54.531 7.656 56.5 1 15.47 3 ARG B C 1
ATOM 3097 O O . ARG B 1 3 ? 54.156 8.219 55.469 1 15.47 3 ARG B O 1
ATOM 3104 N N . LEU B 1 4 ? 53.938 6.457 56.531 1 16.14 4 LEU B N 1
ATOM 3105 C CA . LEU B 1 4 ? 54.406 5.09 56.406 1 16.14 4 LEU B CA 1
ATOM 3106 C C . LEU B 1 4 ? 54.188 4.566 55 1 16.14 4 LEU B C 1
ATOM 3108 O O . LEU B 1 4 ? 53.375 5.125 54.25 1 16.14 4 LEU B O 1
ATOM 3112 N N . GLN B 1 5 ? 53.844 3.217 54.719 1 16.16 5 GLN B N 1
ATOM 3113 C CA . GLN B 1 5 ? 54.469 1.941 54.344 1 16.16 5 GLN B CA 1
ATOM 3114 C C . GLN B 1 5 ? 53.906 1.441 53 1 16.16 5 GLN B C 1
ATOM 3116 O O . GLN B 1 5 ? 52.719 1.581 52.719 1 16.16 5 GLN B O 1
ATOM 3121 N N . ALA B 1 6 ? 54.719 0.977 51.875 1 17.55 6 ALA B N 1
ATOM 3122 C CA . ALA B 1 6 ? 55 0.55 50.5 1 17.55 6 ALA B CA 1
ATOM 3123 C C . ALA B 1 6 ? 54.344 -0.802 50.219 1 17.55 6 ALA B C 1
ATOM 3125 O O . ALA B 1 6 ? 54.219 -1.191 49.031 1 17.55 6 ALA B O 1
ATOM 3126 N N . SER B 1 7 ? 54.125 -1.836 51.094 1 14.83 7 SER B N 1
ATOM 3127 C CA . SER B 1 7 ? 54.719 -3.154 50.906 1 14.83 7 SER B CA 1
ATOM 3128 C C . SER B 1 7 ? 53.938 -3.959 49.875 1 14.83 7 SER B C 1
ATOM 3130 O O . SER B 1 7 ? 54.344 -5.051 49.469 1 14.83 7 SER B O 1
ATOM 3132 N N . LYS B 1 8 ? 52.719 -3.9 49.562 1 15.83 8 LYS B N 1
ATOM 3133 C CA . LYS B 1 8 ? 52.156 -5.25 49.594 1 15.83 8 LYS B CA 1
ATOM 3134 C C . LYS B 1 8 ? 52.75 -6.102 48.469 1 15.83 8 LYS B C 1
ATOM 3136 O O . LYS B 1 8 ? 53.031 -5.594 47.375 1 15.83 8 LYS B O 1
ATOM 3141 N N . SER B 1 9 ? 52.844 -7.531 48.531 1 15.16 9 SER B N 1
ATOM 3142 C CA . SER B 1 9 ? 53.406 -8.867 48.438 1 15.16 9 SER B CA 1
ATOM 3143 C C . SER B 1 9 ? 53.188 -9.477 47.062 1 15.16 9 SER B C 1
ATOM 3145 O O . SER B 1 9 ? 52.375 -8.984 46.281 1 15.16 9 SER B O 1
ATOM 3147 N N . GLN B 1 10 ? 53.156 -10.852 46.969 1 15.07 10 GLN B N 1
ATOM 3148 C CA . GLN B 1 10 ? 53.906 -12.047 46.594 1 15.07 10 GLN B CA 1
ATOM 3149 C C . GLN B 1 10 ? 53.312 -12.711 45.375 1 15.07 10 GLN B C 1
ATOM 3151 O O . GLN B 1 10 ? 54 -13.125 44.438 1 15.07 10 GLN B O 1
ATOM 3156 N N . GLY B 1 11 ? 52.062 -13.273 45.375 1 15.27 11 GLY B N 1
ATOM 3157 C CA . GLY B 1 11 ? 52.094 -14.727 45.25 1 15.27 11 GLY B CA 1
ATOM 3158 C C . GLY B 1 11 ? 52.281 -15.195 43.812 1 15.27 11 GLY B C 1
ATOM 3159 O O . GLY B 1 11 ? 52.125 -14.422 42.875 1 15.27 11 GLY B O 1
ATOM 3160 N N . GLY B 1 12 ? 52.719 -16.547 43.531 1 15.34 12 GLY B N 1
ATOM 3161 C CA . GLY B 1 12 ? 53.469 -17.625 42.906 1 15.34 12 GLY B CA 1
ATOM 3162 C C . GLY B 1 12 ? 52.812 -18.188 41.688 1 15.34 12 GLY B C 1
ATOM 3163 O O . GLY B 1 12 ? 53.5 -18.656 40.75 1 15.34 12 GLY B O 1
ATOM 3164 N N . ASN B 1 13 ? 51.531 -18.531 41.594 1 15.19 13 ASN B N 1
ATOM 3165 C CA . ASN B 1 13 ? 51.344 -19.953 41.312 1 15.19 13 ASN B CA 1
ATOM 3166 C C . ASN B 1 13 ? 51.781 -20.281 39.875 1 15.19 13 ASN B C 1
ATOM 3168 O O . ASN B 1 13 ? 51.844 -19.391 39.031 1 15.19 13 ASN B O 1
ATOM 3172 N N . ALA B 1 14 ? 51.656 -21.656 39.438 1 15.32 14 ALA B N 1
ATOM 3173 C CA . ALA B 1 14 ? 52.25 -22.906 38.969 1 15.32 14 ALA B CA 1
ATOM 3174 C C . ALA B 1 14 ? 51.969 -23.094 37.469 1 15.32 14 ALA B C 1
ATOM 3176 O O . ALA B 1 14 ? 52.844 -23.516 36.719 1 15.32 14 ALA B O 1
ATOM 3177 N N . LEU B 1 15 ? 50.656 -23.062 36.938 1 15.55 15 LEU B N 1
ATOM 3178 C CA . LEU B 1 15 ? 50.281 -24.359 36.344 1 15.55 15 LEU B CA 1
ATOM 3179 C C . LEU B 1 15 ? 51 -24.594 35.031 1 15.55 15 LEU B C 1
ATOM 3181 O O . LEU B 1 15 ? 51.312 -23.641 34.312 1 15.55 15 LEU B O 1
ATOM 3185 N N . THR B 1 16 ? 51.188 -25.891 34.625 1 15.8 16 THR B N 1
ATOM 3186 C CA . THR B 1 16 ? 51.938 -26.984 34 1 15.8 16 THR B CA 1
ATOM 3187 C C . THR B 1 16 ? 51.781 -26.938 32.5 1 15.8 16 THR B C 1
ATOM 3189 O O . THR B 1 16 ? 50.906 -26.219 31.969 1 15.8 16 THR B O 1
ATOM 3192 N N . ASP B 1 17 ? 51.781 -28.156 31.797 1 16.66 17 ASP B N 1
ATOM 3193 C CA . ASP B 1 17 ? 52.594 -29 30.891 1 16.66 17 ASP B CA 1
ATOM 3194 C C . ASP B 1 17 ? 51.875 -29.156 29.547 1 16.66 17 ASP B C 1
ATOM 3196 O O . ASP B 1 17 ? 52.375 -29.859 28.672 1 16.66 17 ASP B O 1
ATOM 3200 N N . VAL B 1 18 ? 50.781 -28.562 29.125 1 17.31 18 VAL B N 1
ATOM 3201 C CA . VAL B 1 18 ? 50.031 -29.5 28.297 1 17.31 18 VAL B CA 1
ATOM 3202 C C . VAL B 1 18 ? 50.812 -29.812 27.031 1 17.31 18 VAL B C 1
ATOM 3204 O O . VAL B 1 18 ? 51.188 -28.906 26.297 1 17.31 18 VAL B O 1
ATOM 3207 N N . SER B 1 19 ? 51.125 -31.109 26.703 1 16.2 19 SER B N 1
ATOM 3208 C CA . SER B 1 19 ? 51.938 -32 25.891 1 16.2 19 SER B CA 1
ATOM 3209 C C . SER B 1 19 ? 51.438 -32.062 24.453 1 16.2 19 SER B C 1
ATOM 3211 O O . SER B 1 19 ? 52.188 -32.344 23.531 1 16.2 19 SER B O 1
ATOM 3213 N N . SER B 1 20 ? 50.094 -31.984 24.031 1 17.08 20 SER B N 1
ATOM 3214 C CA . SER B 1 20 ? 49.75 -33.156 23.219 1 17.08 20 SER B CA 1
ATOM 3215 C C . SER B 1 20 ? 50.438 -33.094 21.859 1 17.08 20 SER B C 1
ATOM 3217 O O . SER B 1 20 ? 50.719 -32.031 21.344 1 17.08 20 SER B O 1
ATOM 3219 N N . ASP B 1 21 ? 50.719 -34.281 21.172 1 17.33 21 ASP B N 1
ATOM 3220 C CA . ASP B 1 21 ? 51.531 -35.062 20.281 1 17.33 21 ASP B CA 1
ATOM 3221 C C . ASP B 1 21 ? 51.031 -34.969 18.844 1 17.33 21 ASP B C 1
ATOM 3223 O O . ASP B 1 21 ? 51.625 -35.562 17.922 1 17.33 21 ASP B O 1
ATOM 3227 N N . THR B 1 22 ? 49.844 -34.469 18.5 1 17.58 22 THR B N 1
ATOM 3228 C CA . THR B 1 22 ? 49.219 -35.312 17.484 1 17.58 22 THR B CA 1
ATOM 3229 C C . THR B 1 22 ? 50.094 -35.344 16.219 1 17.58 22 THR B C 1
ATOM 3231 O O . THR B 1 22 ? 50.625 -34.312 15.812 1 17.58 22 THR B O 1
ATOM 3234 N N . ARG B 1 23 ? 49.812 -36.469 15.312 1 16.5 23 ARG B N 1
ATOM 3235 C CA . ARG B 1 23 ? 50.344 -37.469 14.383 1 16.5 23 ARG B CA 1
ATOM 3236 C C . ARG B 1 23 ? 50.469 -36.906 12.977 1 16.5 23 ARG B C 1
ATOM 3238 O O . ARG B 1 23 ? 49.906 -35.844 12.672 1 16.5 23 ARG B O 1
ATOM 3245 N N . THR B 1 24 ? 50.062 -37.719 11.891 1 17.94 24 THR B N 1
ATOM 3246 C CA . THR B 1 24 ? 50.844 -38.375 10.844 1 17.94 24 THR B CA 1
ATOM 3247 C C . THR B 1 24 ? 50.656 -37.656 9.508 1 17.94 24 THR B C 1
ATOM 3249 O O . THR B 1 24 ? 51.625 -37.375 8.805 1 17.94 24 THR B O 1
ATOM 3252 N N . PRO B 1 25 ? 49.375 -37.688 8.672 1 19.66 25 PRO B N 1
ATOM 3253 C CA . PRO B 1 25 ? 49.469 -38.562 7.512 1 19.66 25 PRO B CA 1
ATOM 3254 C C . PRO B 1 25 ? 50.062 -37.875 6.297 1 19.66 25 PRO B C 1
ATOM 3256 O O . PRO B 1 25 ? 50.094 -36.656 6.215 1 19.66 25 PRO B O 1
ATOM 3259 N N . LYS B 1 26 ? 50.125 -38.75 5.109 1 19.36 26 LYS B N 1
ATOM 3260 C CA . LYS B 1 26 ? 50.844 -39.031 3.865 1 19.36 26 LYS B CA 1
ATOM 3261 C C . LYS B 1 26 ? 50.344 -38.188 2.723 1 19.36 26 LYS B C 1
ATOM 3263 O O . LYS B 1 26 ? 49.125 -38.062 2.533 1 19.36 26 LYS B O 1
ATOM 3268 N N . GLU B 1 27 ? 51.031 -37.344 2.043 1 21.06 27 GLU B N 1
ATOM 3269 C CA . GLU B 1 27 ? 50.781 -36.375 1 1 21.06 27 GLU B CA 1
ATOM 3270 C C . GLU B 1 27 ? 50.406 -37.031 -0.322 1 21.06 27 GLU B C 1
ATOM 3272 O O . GLU B 1 27 ? 51.219 -37.781 -0.888 1 21.06 27 GLU B O 1
ATOM 3277 N N . PRO B 1 28 ? 49.094 -37.562 -0.515 1 22.78 28 PRO B N 1
ATOM 3278 C CA . PRO B 1 28 ? 48.969 -38.312 -1.757 1 22.78 28 PRO B CA 1
ATOM 3279 C C . PRO B 1 28 ? 49.406 -37.531 -2.988 1 22.78 28 PRO B C 1
ATOM 3281 O O . PRO B 1 28 ? 49.438 -36.312 -2.957 1 22.78 28 PRO B O 1
ATOM 3284 N N . PRO B 1 29 ? 49.875 -38.281 -4.121 1 24.08 29 PRO B N 1
ATOM 3285 C CA . PRO B 1 29 ? 50.594 -37.906 -5.348 1 24.08 29 PRO B CA 1
ATOM 3286 C C . PRO B 1 29 ? 49.688 -37.156 -6.336 1 24.08 29 PRO B C 1
ATOM 3288 O O . PRO B 1 29 ? 48.625 -37.688 -6.734 1 24.08 29 PRO B O 1
ATOM 3291 N N . SER B 1 30 ? 49.375 -35.938 -6.207 1 21.42 30 SER B N 1
ATOM 3292 C CA . SER B 1 30 ? 48.375 -35.219 -7.008 1 21.42 30 SER B CA 1
ATOM 3293 C C . SER B 1 30 ? 48.719 -35.281 -8.492 1 21.42 30 SER B C 1
ATOM 3295 O O . SER B 1 30 ? 49.75 -34.75 -8.922 1 21.42 30 SER B O 1
ATOM 3297 N N . VAL B 1 31 ? 48.375 -36.5 -9.18 1 23.06 31 VAL B N 1
ATOM 3298 C CA . VAL B 1 31 ? 48.5 -36.75 -10.609 1 23.06 31 VAL B CA 1
ATOM 3299 C C . VAL B 1 31 ? 47.812 -35.656 -11.398 1 23.06 31 VAL B C 1
ATOM 3301 O O . VAL B 1 31 ? 46.625 -35.438 -11.219 1 23.06 31 VAL B O 1
ATOM 3304 N N . VAL B 1 32 ? 48.438 -34.688 -11.914 1 25.45 32 VAL B N 1
ATOM 3305 C CA . VAL B 1 32 ? 48.062 -33.469 -12.625 1 25.45 32 VAL B CA 1
ATOM 3306 C C . VAL B 1 32 ? 47.531 -33.812 -14.016 1 25.45 32 VAL B C 1
ATOM 3308 O O . VAL B 1 32 ? 48.312 -34.062 -14.938 1 25.45 32 VAL B O 1
ATOM 3311 N N . GLY B 1 33 ? 46.781 -35.031 -14.164 1 20.69 33 GLY B N 1
ATOM 3312 C CA . GLY B 1 33 ? 46.625 -35.281 -15.586 1 20.69 33 GLY B CA 1
ATOM 3313 C C . GLY B 1 33 ? 45.906 -34.156 -16.312 1 20.69 33 GLY B C 1
ATOM 3314 O O . GLY B 1 33 ? 45.219 -33.344 -15.688 1 20.69 33 GLY B O 1
ATOM 3315 N N . SER B 1 34 ? 46.406 -33.781 -17.516 1 24.84 34 SER B N 1
ATOM 3316 C CA . SER B 1 34 ? 46.188 -32.688 -18.438 1 24.84 34 SER B CA 1
ATOM 3317 C C . SER B 1 34 ? 44.781 -32.781 -19.078 1 24.84 34 SER B C 1
ATOM 3319 O O . SER B 1 34 ? 44.562 -33.625 -19.969 1 24.84 34 SER B O 1
ATOM 3321 N N . PRO B 1 35 ? 43.719 -32.938 -18.312 1 21.97 35 PRO B N 1
ATOM 3322 C CA . PRO B 1 35 ? 42.594 -33.406 -19.141 1 21.97 35 PRO B CA 1
ATOM 3323 C C . PRO B 1 35 ? 42.344 -32.5 -20.359 1 21.97 35 PRO B C 1
ATOM 3325 O O . PRO B 1 35 ? 42.719 -31.328 -20.344 1 21.97 35 PRO B O 1
ATOM 3328 N N . ALA B 1 36 ? 42 -33.188 -21.547 1 23.23 36 ALA B N 1
ATOM 3329 C CA . ALA B 1 36 ? 41.625 -32.906 -22.938 1 23.23 36 ALA B CA 1
ATOM 3330 C C . ALA B 1 36 ? 40.438 -31.938 -22.984 1 23.23 36 ALA B C 1
ATOM 3332 O O . ALA B 1 36 ? 39.531 -32.031 -22.156 1 23.23 36 ALA B O 1
ATOM 3333 N N . SER B 1 37 ? 40.594 -30.844 -23.578 1 23.64 37 SER B N 1
ATOM 3334 C CA . SER B 1 37 ? 39.719 -29.688 -23.875 1 23.64 37 SER B CA 1
ATOM 3335 C C . SER B 1 37 ? 38.438 -30.125 -24.531 1 23.64 37 SER B C 1
ATOM 3337 O O . SER B 1 37 ? 38.406 -30.469 -25.719 1 23.64 37 SER B O 1
ATOM 3339 N N . VAL B 1 38 ? 37.625 -31.109 -24.016 1 25.53 38 VAL B N 1
ATOM 3340 C CA . VAL B 1 38 ? 36.406 -31.391 -24.75 1 25.53 38 VAL B CA 1
ATOM 3341 C C . VAL B 1 38 ? 35.625 -30.094 -25.016 1 25.53 38 VAL B C 1
ATOM 3343 O O . VAL B 1 38 ? 35.312 -29.359 -24.078 1 25.53 38 VAL B O 1
ATOM 3346 N N . THR B 1 39 ? 35.812 -29.594 -26.188 1 24.98 39 THR B N 1
ATOM 3347 C CA . THR B 1 39 ? 35.062 -28.5 -26.797 1 24.98 39 THR B CA 1
ATOM 3348 C C . THR B 1 39 ? 33.562 -28.75 -26.703 1 24.98 39 THR B C 1
ATOM 3350 O O . THR B 1 39 ? 33.062 -29.703 -27.281 1 24.98 39 THR B O 1
ATOM 3353 N N . ALA B 1 40 ? 32.969 -28.703 -25.562 1 25.16 40 ALA B N 1
ATOM 3354 C CA . ALA B 1 40 ? 31.516 -28.797 -25.312 1 25.16 40 ALA B CA 1
ATOM 3355 C C . ALA B 1 40 ? 30.719 -27.984 -26.328 1 25.16 40 ALA B C 1
ATOM 3357 O O . ALA B 1 40 ? 30.609 -26.75 -26.188 1 25.16 40 ALA B O 1
ATOM 3358 N N . THR B 1 41 ? 30.922 -28.328 -27.594 1 26.16 41 THR B N 1
ATOM 3359 C CA . THR B 1 41 ? 30.078 -27.641 -28.562 1 26.16 41 THR B CA 1
ATOM 3360 C C . THR B 1 41 ? 28.594 -27.875 -28.25 1 26.16 41 THR B C 1
ATOM 3362 O O . THR B 1 41 ? 27.766 -27.953 -29.156 1 26.16 41 THR B O 1
ATOM 3365 N N . SER B 1 42 ? 28.203 -28.359 -27.094 1 25.67 42 SER B N 1
ATOM 3366 C CA . SER B 1 42 ? 26.781 -28.656 -26.984 1 25.67 42 SER B CA 1
ATOM 3367 C C . SER B 1 42 ? 25.938 -27.453 -27.406 1 25.67 42 SER B C 1
ATOM 3369 O O . SER B 1 42 ? 25.953 -26.406 -26.75 1 25.67 42 SER B O 1
ATOM 3371 N N . THR B 1 43 ? 25.828 -27.25 -28.75 1 27.2 43 THR B N 1
ATOM 3372 C CA . THR B 1 43 ? 24.812 -26.344 -29.281 1 27.2 43 THR B CA 1
ATOM 3373 C C . THR B 1 43 ? 23.469 -26.609 -28.609 1 27.2 43 THR B C 1
ATOM 3375 O O . THR B 1 43 ? 22.859 -27.672 -28.812 1 27.2 43 THR B O 1
ATOM 3378 N N . THR B 1 44 ? 23.328 -26.406 -27.375 1 25.67 44 THR B N 1
ATOM 3379 C CA . THR B 1 44 ? 22.031 -26.453 -26.734 1 25.67 44 THR B CA 1
ATOM 3380 C C . THR B 1 44 ? 20.953 -25.828 -27.625 1 25.67 44 THR B C 1
ATOM 3382 O O . THR B 1 44 ? 21 -24.641 -27.922 1 25.67 44 THR B O 1
ATOM 3385 N N . ASP B 1 45 ? 20.484 -26.609 -28.656 1 25.47 45 ASP B N 1
ATOM 3386 C CA . ASP B 1 45 ? 19.297 -26.297 -29.453 1 25.47 45 ASP B CA 1
ATOM 3387 C C . ASP B 1 45 ? 18.234 -25.609 -28.594 1 25.47 45 ASP B C 1
ATOM 3389 O O . ASP B 1 45 ? 17.734 -26.188 -27.625 1 25.47 45 ASP B O 1
ATOM 3393 N N . PHE B 1 46 ? 18.344 -24.406 -28.438 1 26.56 46 PHE B N 1
ATOM 3394 C CA . PHE B 1 46 ? 17.266 -23.594 -27.906 1 26.56 46 PHE B CA 1
ATOM 3395 C C . PHE B 1 46 ? 15.938 -23.969 -28.531 1 26.56 46 PHE B C 1
ATOM 3397 O O . PHE B 1 46 ? 15.789 -23.938 -29.75 1 26.56 46 PHE B O 1
ATOM 3404 N N . ILE B 1 47 ? 15.336 -25 -28.141 1 28 47 ILE B N 1
ATOM 3405 C CA . ILE B 1 47 ? 13.953 -25.156 -28.562 1 28 47 ILE B CA 1
ATOM 3406 C C . ILE B 1 47 ? 13.305 -23.781 -28.719 1 28 47 ILE B C 1
ATOM 3408 O O . ILE B 1 47 ? 13.25 -23 -27.75 1 28 47 ILE B O 1
ATOM 3412 N N . HIS B 1 48 ? 13.461 -23.156 -29.859 1 28.5 48 HIS B N 1
ATOM 3413 C CA . HIS B 1 48 ? 12.602 -22.031 -30.234 1 28.5 48 HIS B CA 1
ATOM 3414 C C . HIS B 1 48 ? 11.172 -22.25 -29.75 1 28.5 48 HIS B C 1
ATOM 3416 O O . HIS B 1 48 ? 10.453 -23.094 -30.297 1 28.5 48 HIS B O 1
ATOM 3422 N N . LEU B 1 49 ? 10.992 -22.312 -28.547 1 28.59 49 LEU B N 1
ATOM 3423 C CA . LEU B 1 49 ? 9.602 -22.172 -28.125 1 28.59 49 LEU B CA 1
ATOM 3424 C C . LEU B 1 49 ? 8.859 -21.172 -28.984 1 28.59 49 LEU B C 1
ATOM 3426 O O . LEU B 1 49 ? 9.117 -19.969 -28.891 1 28.59 49 LEU B O 1
ATOM 3430 N N . ASP B 1 50 ? 8.672 -21.422 -30.266 1 30.47 50 ASP B N 1
ATOM 3431 C CA . ASP B 1 50 ? 7.605 -20.719 -30.984 1 30.47 50 ASP B CA 1
ATOM 3432 C C . ASP B 1 50 ? 6.359 -20.578 -30.109 1 30.47 50 ASP B C 1
ATOM 3434 O O . ASP B 1 50 ? 5.48 -21.438 -30.125 1 30.47 50 ASP B O 1
ATOM 3438 N N . ILE B 1 51 ? 6.508 -20.203 -28.969 1 32.81 51 ILE B N 1
ATOM 3439 C CA . ILE B 1 51 ? 5.355 -19.828 -28.172 1 32.81 51 ILE B CA 1
ATOM 3440 C C . ILE B 1 51 ? 4.398 -18.969 -28.984 1 32.81 51 ILE B C 1
ATOM 3442 O O . ILE B 1 51 ? 4.594 -17.766 -29.125 1 32.81 51 ILE B O 1
ATOM 3446 N N . ALA B 1 52 ? 4.012 -19.406 -30.156 1 33.94 52 ALA B N 1
ATOM 3447 C CA . ALA B 1 52 ? 2.795 -18.797 -30.688 1 33.94 52 ALA B CA 1
ATOM 3448 C C . ALA B 1 52 ? 1.749 -18.641 -29.578 1 33.94 52 ALA B C 1
ATOM 3450 O O . ALA B 1 52 ? 1.117 -19.609 -29.172 1 33.94 52 ALA B O 1
ATOM 3451 N N . LEU B 1 53 ? 1.963 -17.719 -28.719 1 36.62 53 LEU B N 1
ATOM 3452 C CA . LEU B 1 53 ? 0.922 -17.359 -27.766 1 36.62 53 LEU B CA 1
ATOM 3453 C C . LEU B 1 53 ? -0.456 -17.406 -28.422 1 36.62 53 LEU B C 1
ATOM 3455 O O . LEU B 1 53 ? -0.68 -16.766 -29.453 1 36.62 53 LEU B O 1
ATOM 3459 N N . ASP B 1 54 ? -0.964 -18.469 -28.422 1 35.78 54 ASP B N 1
ATOM 3460 C CA . ASP B 1 54 ? -2.355 -18.531 -28.859 1 35.78 54 ASP B CA 1
ATOM 3461 C C . ASP B 1 54 ? -3.107 -17.266 -28.453 1 35.78 54 ASP B C 1
ATOM 3463 O O . ASP B 1 54 ? -3.145 -16.906 -27.281 1 35.78 54 ASP B O 1
ATOM 3467 N N . PRO B 1 55 ? -3.443 -16.484 -29.422 1 39.25 55 PRO B N 1
ATOM 3468 C CA . PRO B 1 55 ? -4.133 -15.219 -29.141 1 39.25 55 PRO B CA 1
ATOM 3469 C C . PRO B 1 55 ? -5.324 -15.391 -28.203 1 39.25 55 PRO B C 1
ATOM 3471 O O . PRO B 1 55 ? -5.805 -14.414 -27.625 1 39.25 55 PRO B O 1
ATOM 3474 N N . ARG B 1 56 ? -5.91 -16.562 -28.281 1 39.53 56 ARG B N 1
ATOM 3475 C CA . ARG B 1 56 ? -7.094 -16.781 -27.453 1 39.53 56 ARG B CA 1
ATOM 3476 C C . ARG B 1 56 ? -6.75 -16.703 -25.969 1 39.53 56 ARG B C 1
ATOM 3478 O O . ARG B 1 56 ? -7.641 -16.625 -25.125 1 39.53 56 ARG B O 1
ATOM 3485 N N . LEU B 1 57 ? -5.703 -17.359 -25.531 1 36.84 57 LEU B N 1
ATOM 3486 C CA . LEU B 1 57 ? -5.184 -17.344 -24.172 1 36.84 57 LEU B CA 1
ATOM 3487 C C . LEU B 1 57 ? -4.742 -15.93 -23.797 1 36.84 57 LEU B C 1
ATOM 3489 O O . LEU B 1 57 ? -4.621 -15.617 -22.609 1 36.84 57 LEU B O 1
ATOM 3493 N N . THR B 1 58 ? -4.109 -15.125 -24.766 1 40.91 58 THR B N 1
ATOM 3494 C CA . THR B 1 58 ? -3.975 -13.672 -24.828 1 40.91 58 THR B CA 1
ATOM 3495 C C . THR B 1 58 ? -5.129 -13.055 -25.609 1 40.91 58 THR B C 1
ATOM 3497 O O . THR B 1 58 ? -5.043 -11.898 -26.047 1 40.91 58 THR B O 1
ATOM 3500 N N . GLY B 1 59 ? -6.184 -13.664 -25.703 1 35.56 59 GLY B N 1
ATOM 3501 C CA . GLY B 1 59 ? -7.301 -13.344 -26.578 1 35.56 59 GLY B CA 1
ATOM 3502 C C . GLY B 1 59 ? -7.516 -11.852 -26.75 1 35.56 59 GLY B C 1
ATOM 3503 O O . GLY B 1 59 ? -7.32 -11.078 -25.812 1 35.56 59 GLY B O 1
ATOM 3504 N N . PRO B 1 60 ? -7.465 -11.383 -28 1 35.41 60 PRO B N 1
ATOM 3505 C CA . PRO B 1 60 ? -7.887 -10.031 -28.359 1 35.41 60 PRO B CA 1
ATOM 3506 C C . PRO B 1 60 ? -9.312 -9.711 -27.922 1 35.41 60 PRO B C 1
ATOM 3508 O O . PRO B 1 60 ? -10.273 -10.133 -28.562 1 35.41 60 PRO B O 1
ATOM 3511 N N . VAL B 1 61 ? -9.836 -10.07 -26.875 1 33.81 61 VAL B N 1
ATOM 3512 C CA . VAL B 1 61 ? -11.141 -9.43 -26.797 1 33.81 61 VAL B CA 1
ATOM 3513 C C . VAL B 1 61 ? -11 -7.926 -27.047 1 33.81 61 VAL B C 1
ATOM 3515 O O . VAL B 1 61 ? -10.211 -7.254 -26.375 1 33.81 61 VAL B O 1
ATOM 3518 N N . ALA B 1 62 ? -11.43 -7.5 -28.203 1 34.78 62 ALA B N 1
ATOM 3519 C CA . ALA B 1 62 ? -11.523 -6.094 -28.578 1 34.78 62 ALA B CA 1
ATOM 3520 C C . ALA B 1 62 ? -12.211 -5.277 -27.484 1 34.78 62 ALA B C 1
ATOM 3522 O O . ALA B 1 62 ? -13.438 -5.133 -27.5 1 34.78 62 ALA B O 1
ATOM 3523 N N . ALA B 1 63 ? -12.039 -5.5 -26.25 1 37.06 63 ALA B N 1
ATOM 3524 C CA . ALA B 1 63 ? -12.672 -4.473 -25.422 1 37.06 63 ALA B CA 1
ATOM 3525 C C . ALA B 1 63 ? -12.227 -3.076 -25.844 1 37.06 63 ALA B C 1
ATOM 3527 O O . ALA B 1 63 ? -11.133 -2.908 -26.391 1 37.06 63 ALA B O 1
ATOM 3528 N N . PRO B 1 64 ? -13.148 -2.102 -25.938 1 40.97 64 PRO B N 1
ATOM 3529 C CA . PRO B 1 64 ? -12.727 -0.729 -26.234 1 40.97 64 PRO B CA 1
ATOM 3530 C C . PRO B 1 64 ? -11.477 -0.316 -25.469 1 40.97 64 PRO B C 1
ATOM 3532 O O . PRO B 1 64 ? -11.367 -0.562 -24.266 1 40.97 64 PRO B O 1
ATOM 3535 N N . SER B 1 65 ? -10.367 -0.45 -26.109 1 45 65 SER B N 1
ATOM 3536 C CA . SER B 1 65 ? -9.047 -0.057 -25.625 1 45 65 SER B CA 1
ATOM 3537 C C . SER B 1 65 ? -9.117 1.23 -24.812 1 45 65 SER B C 1
ATOM 3539 O O . SER B 1 65 ? -9.703 2.221 -25.25 1 45 65 SER B O 1
ATOM 3541 N N . PRO B 1 66 ? -9.086 1.1 -23.547 1 49.5 66 PRO B N 1
ATOM 3542 C CA . PRO B 1 66 ? -8.961 2.379 -22.844 1 49.5 66 PRO B CA 1
ATOM 3543 C C . PRO B 1 66 ? -8.055 3.369 -23.578 1 49.5 66 PRO B C 1
ATOM 3545 O O . PRO B 1 66 ? -7.211 2.963 -24.375 1 49.5 66 PRO B O 1
ATOM 3548 N N . PRO B 1 67 ? -8.484 4.609 -23.672 1 49.22 67 PRO B N 1
ATOM 3549 C CA . PRO B 1 67 ? -7.598 5.59 -24.312 1 49.22 67 PRO B CA 1
ATOM 3550 C C . PRO B 1 67 ? -6.129 5.387 -23.938 1 49.22 67 PRO B C 1
ATOM 3552 O O . PRO B 1 67 ? -5.824 4.898 -22.859 1 49.22 67 PRO B O 1
ATOM 3555 N N . PRO B 1 68 ? -5.27 5.512 -24.953 1 56.34 68 PRO B N 1
ATOM 3556 C CA . PRO B 1 68 ? -3.82 5.371 -24.797 1 56.34 68 PRO B CA 1
ATOM 3557 C C . PRO B 1 68 ? -3.268 6.219 -23.656 1 56.34 68 PRO B C 1
ATOM 3559 O O . PRO B 1 68 ? -3.76 7.324 -23.406 1 56.34 68 PRO B O 1
ATOM 3562 N N . GLY B 1 69 ? -2.59 5.703 -22.719 1 62.66 69 GLY B N 1
ATOM 3563 C CA . GLY B 1 69 ? -1.89 6.348 -21.625 1 62.66 69 GLY B CA 1
ATOM 3564 C C . GLY B 1 69 ? -2.42 5.941 -20.266 1 62.66 69 GLY B C 1
ATOM 3565 O O . GLY B 1 69 ? -3.361 5.148 -20.172 1 62.66 69 GLY B O 1
ATOM 3566 N N . TRP B 1 70 ? -1.737 6.16 -19.391 1 72.75 70 TRP B N 1
ATOM 3567 C CA . TRP B 1 70 ? -2.135 5.891 -18 1 72.75 70 TRP B CA 1
ATOM 3568 C C . TRP B 1 70 ? -3.359 6.711 -17.625 1 72.75 70 TRP B C 1
ATOM 3570 O O . TRP B 1 70 ? -3.562 7.816 -18.141 1 72.75 70 TRP B O 1
ATOM 3580 N N . ASN B 1 71 ? -4.328 6.117 -16.922 1 76.31 71 ASN B N 1
ATOM 3581 C CA . ASN B 1 71 ? -5.547 6.797 -16.5 1 76.31 71 ASN B CA 1
ATOM 3582 C C . ASN B 1 71 ? -5.832 6.555 -15.016 1 76.31 71 ASN B C 1
ATOM 3584 O O . ASN B 1 71 ? -5.047 5.906 -14.32 1 76.31 71 ASN B O 1
ATOM 3588 N N . SER B 1 72 ? -6.926 7.148 -14.547 1 80.31 72 SER B N 1
ATOM 3589 C CA . SER B 1 72 ? -7.293 7.098 -13.133 1 80.31 72 SER B CA 1
ATOM 3590 C C . SER B 1 72 ? -7.531 5.66 -12.672 1 80.31 72 SER B C 1
ATOM 3592 O O . SER B 1 72 ? -7.289 5.324 -11.516 1 80.31 72 SER B O 1
ATOM 3594 N N . ARG B 1 73 ? -7.898 4.855 -13.57 1 88.5 73 ARG B N 1
ATOM 3595 C CA . ARG B 1 73 ? -8.125 3.457 -13.219 1 88.5 73 ARG B CA 1
ATOM 3596 C C . ARG B 1 73 ? -6.809 2.746 -12.93 1 88.5 73 ARG B C 1
ATOM 3598 O O . ARG B 1 73 ? -6.754 1.855 -12.078 1 88.5 73 ARG B O 1
ATOM 3605 N N . ASP B 1 74 ? -5.797 3.213 -13.578 1 93.25 74 ASP B N 1
ATOM 3606 C CA . ASP B 1 74 ? -4.48 2.633 -13.312 1 93.25 74 ASP B CA 1
ATOM 3607 C C . ASP B 1 74 ? -4.02 2.936 -11.891 1 93.25 74 ASP B C 1
ATOM 3609 O O . ASP B 1 74 ? -3.412 2.086 -11.234 1 93.25 74 ASP B O 1
ATOM 3613 N N . LEU B 1 75 ? -4.324 4.133 -11.453 1 94.81 75 LEU B N 1
ATOM 3614 C CA . LEU B 1 75 ? -3.967 4.504 -10.086 1 94.81 75 LEU B CA 1
ATOM 3615 C C . LEU B 1 75 ? -4.785 3.707 -9.07 1 94.81 75 LEU B C 1
ATOM 3617 O O . LEU B 1 75 ? -4.266 3.311 -8.023 1 94.81 75 LEU B O 1
ATOM 3621 N N . GLU B 1 76 ? -6.055 3.52 -9.445 1 95.38 76 GLU B N 1
ATOM 3622 C CA . GLU B 1 76 ? -6.902 2.66 -8.625 1 95.38 76 GLU B CA 1
ATOM 3623 C C . GLU B 1 76 ? -6.324 1.252 -8.523 1 95.38 76 GLU B C 1
ATOM 3625 O O . GLU B 1 76 ? -6.25 0.685 -7.43 1 95.38 76 GLU B O 1
ATOM 3630 N N . LEU B 1 77 ? -5.934 0.715 -9.625 1 96.75 77 LEU B N 1
ATOM 3631 C CA . LEU B 1 77 ? -5.395 -0.639 -9.656 1 96.75 77 LEU B CA 1
ATOM 3632 C C . LEU B 1 77 ? -4.07 -0.715 -8.898 1 96.75 77 LEU B C 1
ATOM 3634 O O . LEU B 1 77 ? -3.812 -1.691 -8.195 1 96.75 77 LEU B O 1
ATOM 3638 N N . MET B 1 78 ? -3.229 0.335 -9.086 1 97 78 MET B N 1
ATOM 3639 C CA . MET B 1 78 ? -1.962 0.364 -8.359 1 97 78 MET B CA 1
ATOM 3640 C C . MET B 1 78 ? -2.197 0.395 -6.852 1 97 78 MET B C 1
ATOM 3642 O O . MET B 1 78 ? -1.524 -0.31 -6.098 1 97 78 MET B O 1
ATOM 3646 N N . HIS B 1 79 ? -3.102 1.198 -6.438 1 97 79 HIS B N 1
ATOM 3647 C CA . HIS B 1 79 ? -3.469 1.265 -5.027 1 97 79 HIS B CA 1
ATOM 3648 C C . HIS B 1 79 ? -3.988 -0.08 -4.531 1 97 79 HIS B C 1
ATOM 3650 O O . HIS B 1 79 ? -3.555 -0.568 -3.484 1 97 79 HIS B O 1
ATOM 3656 N N . HIS B 1 80 ? -4.922 -0.661 -5.266 1 97.19 80 HIS B N 1
ATOM 3657 C CA . HIS B 1 80 ? -5.504 -1.948 -4.902 1 97.19 80 HIS B CA 1
ATOM 3658 C C . HIS B 1 80 ? -4.434 -3.033 -4.832 1 97.19 80 HIS B C 1
ATOM 3660 O O . HIS B 1 80 ? -4.445 -3.865 -3.922 1 97.19 80 HIS B O 1
ATOM 3666 N N . PHE B 1 81 ? -3.543 -3.029 -5.762 1 98.12 81 PHE B N 1
ATOM 3667 C CA . PHE B 1 81 ? -2.455 -4 -5.738 1 98.12 81 PHE B CA 1
ATOM 3668 C C . PHE B 1 81 ? -1.671 -3.902 -4.434 1 98.12 81 PHE B C 1
ATOM 3670 O O . PHE B 1 81 ? -1.369 -4.918 -3.807 1 98.12 81 PHE B O 1
ATOM 3677 N N . THR B 1 82 ? -1.382 -2.682 -4.078 1 97.44 82 THR B N 1
ATOM 3678 C CA . THR B 1 82 ? -0.466 -2.418 -2.977 1 97.44 82 THR B CA 1
ATOM 3679 C C . THR B 1 82 ? -1.134 -2.717 -1.637 1 97.44 82 THR B C 1
ATOM 3681 O O . THR B 1 82 ? -0.479 -3.184 -0.702 1 97.44 82 THR B O 1
ATOM 3684 N N . ILE B 1 83 ? -2.42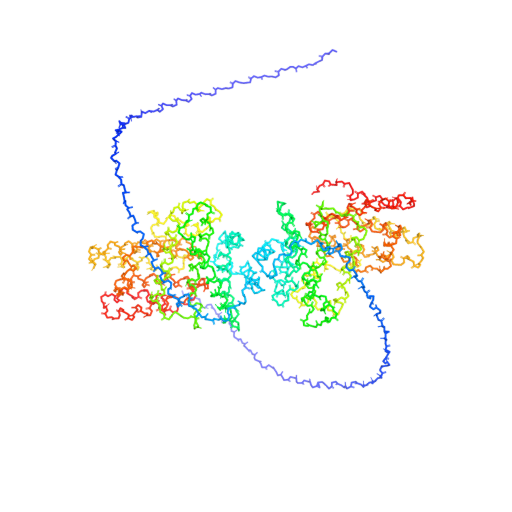2 -2.562 -1.505 1 95.56 83 ILE B N 1
ATOM 3685 C CA . ILE B 1 83 ? -3.031 -2.686 -0.185 1 95.56 83 ILE B CA 1
ATOM 3686 C C . ILE B 1 83 ? -3.707 -4.051 -0.053 1 95.56 83 ILE B C 1
ATOM 3688 O O . ILE B 1 83 ? -4.055 -4.473 1.052 1 95.56 83 ILE B O 1
ATOM 3692 N N . SER B 1 84 ? -3.949 -4.715 -1.201 1 96.19 84 SER B N 1
ATOM 3693 C CA . SER B 1 84 ? -4.754 -5.926 -1.099 1 96.19 84 SER B CA 1
ATOM 3694 C C . SER B 1 84 ? -4.164 -7.055 -1.937 1 96.19 84 SER B C 1
ATOM 3696 O O . SER B 1 84 ? -3.746 -8.086 -1.397 1 96.19 84 SER B O 1
ATOM 3698 N N . THR B 1 85 ? -3.998 -6.852 -3.238 1 97.5 85 THR B N 1
ATOM 3699 C CA . THR B 1 85 ? -3.613 -7.93 -4.141 1 97.5 85 THR B CA 1
ATOM 3700 C C . THR B 1 85 ? -2.303 -8.57 -3.693 1 97.5 85 THR B C 1
ATOM 3702 O O . THR B 1 85 ? -2.207 -9.789 -3.586 1 97.5 85 THR B O 1
ATOM 3705 N N . CYS B 1 86 ? -1.312 -7.762 -3.391 1 96.38 86 CYS B N 1
ATOM 3706 C CA . CYS B 1 86 ? 0.016 -8.273 -3.076 1 96.38 86 CYS B CA 1
ATOM 3707 C C . CYS B 1 86 ? -0.025 -9.172 -1.846 1 96.38 86 CYS B C 1
ATOM 3709 O O . CYS B 1 86 ? 0.676 -10.188 -1.785 1 96.38 86 CYS B O 1
ATOM 3711 N N . ASP B 1 87 ? -0.908 -8.883 -0.914 1 94.25 87 ASP B N 1
ATOM 3712 C CA . ASP B 1 87 ? -0.993 -9.625 0.339 1 94.25 87 ASP B CA 1
ATOM 3713 C C . ASP B 1 87 ? -1.652 -10.992 0.126 1 94.25 87 ASP B C 1
ATOM 3715 O O . ASP B 1 87 ? -1.411 -11.93 0.888 1 94.25 87 ASP B O 1
ATOM 3719 N N . THR B 1 88 ? -2.396 -11.094 -0.846 1 96.19 88 THR B N 1
ATOM 3720 C CA . THR B 1 88 ? -3.174 -12.305 -1.069 1 96.19 88 THR B CA 1
ATOM 3721 C C . THR B 1 88 ? -2.393 -13.297 -1.926 1 96.19 88 THR B C 1
ATOM 3723 O O . THR B 1 88 ? -2.824 -14.438 -2.117 1 96.19 88 THR B O 1
ATOM 3726 N N . LEU B 1 89 ? -1.231 -12.953 -2.41 1 96.38 89 LEU B N 1
ATOM 3727 C CA . LEU B 1 89 ? -0.486 -13.781 -3.348 1 96.38 89 LEU B CA 1
ATOM 3728 C C . LEU B 1 89 ? 0.396 -14.781 -2.605 1 96.38 89 LEU B C 1
ATOM 3730 O O . LEU B 1 89 ? 0.896 -15.742 -3.201 1 96.38 89 LEU B O 1
ATOM 3734 N N . THR B 1 90 ? 0.604 -14.586 -1.329 1 94.38 90 THR B N 1
ATOM 3735 C CA . THR B 1 90 ? 1.541 -15.391 -0.558 1 94.38 90 THR B CA 1
ATOM 3736 C C . THR B 1 90 ? 1.142 -15.43 0.914 1 94.38 90 THR B C 1
ATOM 3738 O O . THR B 1 90 ? 0.31 -14.633 1.355 1 94.38 90 THR B O 1
ATOM 3741 N N . SER B 1 91 ? 1.637 -16.344 1.609 1 90.25 91 SER B N 1
ATOM 3742 C CA . SER B 1 91 ? 1.363 -16.438 3.039 1 90.25 91 SER B CA 1
ATOM 3743 C C . SER B 1 91 ? 2.547 -15.953 3.865 1 90.25 91 SER B C 1
ATOM 3745 O O . SER B 1 91 ? 2.406 -15.672 5.055 1 90.25 91 SER B O 1
ATOM 3747 N N . ARG B 1 92 ? 3.611 -15.797 3.248 1 90.06 92 ARG B N 1
ATOM 3748 C CA . ARG B 1 92 ? 4.82 -15.422 3.969 1 90.06 92 ARG B CA 1
ATOM 3749 C C . ARG B 1 92 ? 5.02 -13.906 3.951 1 90.06 92 ARG B C 1
ATOM 3751 O O . ARG B 1 92 ? 4.832 -13.266 2.918 1 90.06 92 ARG B O 1
ATOM 3758 N N . GLU B 1 93 ? 5.57 -13.406 5.09 1 91.12 93 GLU B N 1
ATOM 3759 C CA . GLU B 1 93 ? 5.746 -11.969 5.234 1 91.12 93 GLU B CA 1
ATOM 3760 C C . GLU B 1 93 ? 6.871 -11.453 4.336 1 91.12 93 GLU B C 1
ATOM 3762 O O . GLU B 1 93 ? 6.754 -10.383 3.738 1 91.12 93 GLU B O 1
ATOM 3767 N N . ASP B 1 94 ? 7.938 -12.141 4.324 1 91.06 94 ASP B N 1
ATOM 3768 C CA . ASP B 1 94 ? 9.055 -11.695 3.506 1 91.06 94 ASP B CA 1
ATOM 3769 C C . ASP B 1 94 ? 8.688 -11.703 2.023 1 91.06 94 ASP B C 1
ATOM 3771 O O . ASP B 1 94 ? 9.102 -10.812 1.274 1 91.06 94 ASP B O 1
ATOM 3775 N N . MET B 1 95 ? 7.875 -12.672 1.612 1 92.5 95 MET B N 1
ATOM 3776 C CA . MET B 1 95 ? 7.406 -12.711 0.23 1 92.5 95 MET B CA 1
ATOM 3777 C C . MET B 1 95 ? 6.418 -11.578 -0.042 1 92.5 95 MET B C 1
ATOM 3779 O O . MET B 1 95 ? 6.371 -11.047 -1.151 1 92.5 95 MET B O 1
ATOM 3783 N N . ARG B 1 96 ? 5.664 -11.227 0.94 1 94.06 96 ARG B N 1
ATOM 3784 C CA . ARG B 1 96 ? 4.758 -10.086 0.802 1 94.06 96 ARG B CA 1
ATOM 3785 C C . ARG B 1 96 ? 5.527 -8.805 0.51 1 94.06 96 ARG B C 1
ATOM 3787 O O . ARG B 1 96 ? 5.078 -7.973 -0.279 1 94.06 96 ARG B O 1
ATOM 3794 N N . HIS B 1 97 ? 6.641 -8.695 1.143 1 94.62 97 HIS B N 1
ATOM 3795 C CA . HIS B 1 97 ? 7.48 -7.531 0.903 1 94.62 97 HIS B CA 1
ATOM 3796 C C . HIS B 1 97 ? 7.965 -7.488 -0.542 1 94.62 97 HIS B C 1
ATOM 3798 O O . HIS B 1 97 ? 8.039 -6.414 -1.146 1 94.62 97 HIS B O 1
ATOM 3804 N N . VAL B 1 98 ? 8.266 -8.625 -1.081 1 95.5 98 VAL B N 1
ATOM 3805 C CA . VAL B 1 98 ? 8.727 -8.695 -2.465 1 95.5 98 VAL B CA 1
ATOM 3806 C C . VAL B 1 98 ? 7.629 -8.195 -3.398 1 95.5 98 VAL B C 1
ATOM 3808 O O . VAL B 1 98 ? 7.867 -7.324 -4.242 1 95.5 98 VAL B O 1
ATOM 3811 N N . TRP B 1 99 ? 6.441 -8.641 -3.172 1 97.06 99 TRP B N 1
ATOM 3812 C CA . TRP B 1 99 ? 5.336 -8.273 -4.055 1 97.06 99 TRP B CA 1
ATOM 3813 C C . TRP B 1 99 ? 4.906 -6.832 -3.816 1 97.06 99 TRP B C 1
ATOM 3815 O O . TRP B 1 99 ? 4.5 -6.137 -4.75 1 97.06 99 TRP B O 1
ATOM 3825 N N . ARG B 1 100 ? 5.031 -6.336 -2.625 1 97.25 100 ARG B N 1
ATOM 3826 C CA . ARG B 1 100 ? 4.5 -5.031 -2.248 1 97.25 100 ARG B CA 1
ATOM 3827 C C . ARG B 1 100 ? 5.5 -3.922 -2.566 1 97.25 100 ARG B C 1
ATOM 3829 O O . ARG B 1 100 ? 5.105 -2.818 -2.947 1 97.25 100 ARG B O 1
ATOM 3836 N N . VAL B 1 101 ? 6.766 -4.23 -2.42 1 96.75 101 VAL B N 1
ATOM 3837 C CA . VAL B 1 101 ? 7.762 -3.166 -2.469 1 96.75 101 VAL B CA 1
ATOM 3838 C C . VAL B 1 101 ? 8.742 -3.424 -3.615 1 96.75 101 VAL B C 1
ATOM 3840 O O . VAL B 1 101 ? 8.883 -2.596 -4.516 1 96.75 101 VAL B O 1
ATOM 3843 N N . THR B 1 102 ? 9.359 -4.586 -3.68 1 96 102 THR B N 1
ATOM 3844 C CA . THR B 1 102 ? 10.484 -4.871 -4.562 1 96 102 THR B CA 1
ATOM 3845 C C . THR B 1 102 ? 10.031 -4.898 -6.02 1 96 102 THR B C 1
ATOM 3847 O O . THR B 1 102 ? 10.633 -4.246 -6.875 1 96 102 THR B O 1
ATOM 3850 N N . VAL B 1 103 ? 8.984 -5.645 -6.289 1 97.19 103 VAL B N 1
ATOM 3851 C CA . VAL B 1 103 ? 8.523 -5.816 -7.66 1 97.19 103 VAL B CA 1
ATOM 3852 C C . VAL B 1 103 ? 8.008 -4.484 -8.203 1 97.19 103 VAL B C 1
ATOM 3854 O O . VAL B 1 103 ? 8.391 -4.07 -9.305 1 97.19 103 VAL B O 1
ATOM 3857 N N . PRO B 1 104 ? 7.191 -3.73 -7.426 1 97 104 PRO B N 1
ATOM 3858 C CA . PRO B 1 104 ? 6.742 -2.436 -7.945 1 97 104 PRO B CA 1
ATOM 3859 C C . PRO B 1 104 ? 7.898 -1.474 -8.203 1 97 104 PRO B C 1
ATOM 3861 O O . PRO B 1 104 ? 7.848 -0.684 -9.148 1 97 104 PRO B O 1
ATOM 3864 N N . GLN B 1 105 ? 8.906 -1.525 -7.418 1 95.81 105 GLN B N 1
ATOM 3865 C CA . GLN B 1 105 ? 10.055 -0.646 -7.621 1 95.81 105 GLN B CA 1
ATOM 3866 C C . GLN B 1 105 ? 10.758 -0.949 -8.945 1 95.81 105 GLN B C 1
ATOM 3868 O O . GLN B 1 105 ? 11.266 -0.042 -9.602 1 95.81 105 GLN B O 1
ATOM 3873 N N . GLU B 1 106 ? 10.789 -2.25 -9.336 1 95.5 106 GLU B N 1
ATOM 3874 C CA . GLU B 1 106 ? 11.273 -2.594 -10.672 1 95.5 106 GLU B CA 1
ATOM 3875 C C . GLU B 1 106 ? 10.383 -1.988 -11.758 1 95.5 106 GLU B C 1
ATOM 3877 O O . GLU B 1 106 ? 10.859 -1.637 -12.836 1 95.5 106 GLU B O 1
ATOM 3882 N N . GLY B 1 107 ? 9.141 -1.859 -11.422 1 95.31 107 GLY B N 1
ATOM 3883 C CA . GLY B 1 107 ? 8.164 -1.333 -12.367 1 95.31 107 GLY B CA 1
ATOM 3884 C C . GLY B 1 107 ? 8.289 0.164 -12.578 1 95.31 107 GLY B C 1
ATOM 3885 O O . GLY B 1 107 ? 7.777 0.701 -13.562 1 95.31 107 GLY B O 1
ATOM 3886 N N . TYR B 1 108 ? 8.945 0.883 -11.633 1 92.12 108 TYR B N 1
ATOM 3887 C CA . TYR B 1 108 ? 9.117 2.324 -11.773 1 92.12 108 TYR B CA 1
ATOM 3888 C C . TYR B 1 108 ? 9.852 2.664 -13.07 1 92.12 108 TYR B C 1
ATOM 3890 O O . TYR B 1 108 ? 9.508 3.633 -13.75 1 92.12 108 TYR B O 1
ATOM 3898 N N . LYS B 1 109 ? 10.82 1.852 -13.43 1 91.44 109 LYS B N 1
ATOM 3899 C CA . LYS B 1 109 ? 11.672 2.125 -14.586 1 91.44 109 LYS B CA 1
ATOM 3900 C C . LYS B 1 109 ? 11.297 1.226 -15.766 1 91.44 109 LYS B C 1
ATOM 3902 O O . LYS B 1 109 ? 11.695 1.489 -16.906 1 91.44 109 LYS B O 1
ATOM 3907 N N . HIS B 1 110 ? 10.586 0.177 -15.492 1 94.31 110 HIS B N 1
ATOM 3908 C CA . HIS B 1 110 ? 10.227 -0.791 -16.531 1 94.31 110 HIS B CA 1
ATOM 3909 C C . HIS B 1 110 ? 8.719 -0.961 -16.625 1 94.31 110 HIS B C 1
ATOM 3911 O O . HIS B 1 110 ? 8.133 -1.79 -15.922 1 94.31 110 HIS B O 1
ATOM 3917 N N . SER B 1 111 ? 8.164 -0.324 -17.562 1 94.06 111 SER B N 1
ATOM 3918 C CA . SER B 1 111 ? 6.715 -0.197 -17.656 1 94.06 111 SER B CA 1
ATOM 3919 C C . SER B 1 111 ? 6.051 -1.558 -17.844 1 94.06 111 SER B C 1
ATOM 3921 O O . SER B 1 111 ? 4.914 -1.766 -17.406 1 94.06 111 SER B O 1
ATOM 3923 N N . TYR B 1 112 ? 6.738 -2.514 -18.484 1 95.06 112 TYR B N 1
ATOM 3924 C CA . TYR B 1 112 ? 6.121 -3.818 -18.703 1 95.06 112 TYR B CA 1
ATOM 3925 C C . TYR B 1 112 ? 5.855 -4.516 -17.375 1 95.06 112 TYR B C 1
ATOM 3927 O O . TYR B 1 112 ? 4.863 -5.234 -17.219 1 95.06 112 TYR B O 1
ATOM 3935 N N . VAL B 1 113 ? 6.707 -4.273 -16.359 1 97.25 113 VAL B N 1
ATOM 3936 C CA . VAL B 1 113 ? 6.473 -4.832 -15.031 1 97.25 113 VAL B CA 1
ATOM 3937 C C . VAL B 1 113 ? 5.227 -4.195 -14.414 1 97.25 113 VAL B C 1
ATOM 3939 O O . VAL B 1 113 ? 4.383 -4.895 -13.844 1 97.25 113 VAL B O 1
ATOM 3942 N N . MET B 1 114 ? 5.121 -2.883 -14.586 1 96.38 114 MET B N 1
ATOM 3943 C CA . MET B 1 114 ? 3.971 -2.154 -14.055 1 96.38 114 MET B CA 1
ATOM 3944 C C . MET B 1 114 ? 2.674 -2.658 -14.68 1 96.38 114 MET B C 1
ATOM 3946 O O . MET B 1 114 ? 1.696 -2.908 -13.969 1 96.38 114 MET B O 1
ATOM 3950 N N . HIS B 1 115 ? 2.707 -2.816 -15.93 1 96.12 115 HIS B N 1
ATOM 3951 C CA . HIS B 1 115 ? 1.539 -3.336 -16.625 1 96.12 115 HIS B CA 1
ATOM 3952 C C . HIS B 1 115 ? 1.168 -4.727 -16.125 1 96.12 115 HIS B C 1
ATOM 3954 O O . HIS B 1 115 ? -0.013 -5.035 -15.945 1 96.12 115 HIS B O 1
ATOM 3960 N N . GLY B 1 116 ? 2.186 -5.551 -15.93 1 97.69 116 GLY B N 1
ATOM 3961 C CA . GLY B 1 116 ? 1.911 -6.875 -15.398 1 97.69 116 GLY B CA 1
ATOM 3962 C C . GLY B 1 116 ? 1.215 -6.844 -14.047 1 97.69 116 GLY B C 1
ATOM 3963 O O . GLY B 1 116 ? 0.239 -7.566 -13.828 1 97.69 116 GLY B O 1
ATOM 3964 N N . MET B 1 117 ? 1.678 -5.984 -13.156 1 97.56 117 MET B N 1
ATOM 3965 C CA . MET B 1 117 ? 1.093 -5.852 -11.82 1 97.56 117 MET B CA 1
ATOM 3966 C C . MET B 1 117 ? -0.354 -5.379 -11.906 1 97.56 117 MET B C 1
ATOM 3968 O O . MET B 1 117 ? -1.227 -5.906 -11.211 1 97.56 117 MET B O 1
ATOM 3972 N N . LEU B 1 118 ? -0.56 -4.438 -12.75 1 97.69 118 LEU B N 1
ATOM 3973 C CA . LEU B 1 118 ? -1.903 -3.889 -12.898 1 97.69 118 LEU B CA 1
ATOM 3974 C C . LEU B 1 118 ? -2.854 -4.922 -13.484 1 97.69 118 LEU B C 1
ATOM 3976 O O . LEU B 1 118 ? -4.035 -4.957 -13.141 1 97.69 118 LEU B O 1
ATOM 3980 N N . ALA B 1 119 ? -2.34 -5.762 -14.375 1 97.94 119 ALA B N 1
ATOM 3981 C CA . ALA B 1 119 ? -3.156 -6.828 -14.945 1 97.94 119 ALA B CA 1
ATOM 3982 C C . ALA B 1 119 ? -3.65 -7.785 -13.859 1 97.94 119 ALA B C 1
ATOM 3984 O O . ALA B 1 119 ? -4.84 -8.109 -13.805 1 97.94 119 ALA B O 1
ATOM 3985 N N . VAL B 1 120 ? -2.781 -8.172 -13.008 1 98.44 120 VAL B N 1
ATOM 3986 C CA . VAL B 1 120 ? -3.131 -9.102 -11.945 1 98.44 120 VAL B CA 1
ATOM 3987 C C . VAL B 1 120 ? -4.094 -8.43 -10.961 1 98.44 120 VAL B C 1
ATOM 3989 O O . VAL B 1 120 ? -5.066 -9.047 -10.523 1 98.44 120 VAL B O 1
ATOM 3992 N N . ALA B 1 121 ? -3.785 -7.184 -10.656 1 98.38 121 ALA B N 1
ATOM 3993 C CA . ALA B 1 121 ? -4.664 -6.434 -9.758 1 98.38 121 ALA B CA 1
ATOM 3994 C C . ALA B 1 121 ? -6.074 -6.332 -10.336 1 98.38 121 ALA B C 1
ATOM 3996 O O . ALA B 1 121 ? -7.062 -6.426 -9.609 1 98.38 121 ALA B O 1
ATOM 3997 N N . ALA B 1 122 ? -6.16 -6.117 -11.586 1 97.94 122 ALA B N 1
ATOM 3998 C CA . ALA B 1 122 ? -7.457 -5.992 -12.242 1 97.94 122 ALA B CA 1
ATOM 3999 C C . ALA B 1 122 ? -8.242 -7.297 -12.156 1 97.94 122 ALA B C 1
ATOM 4001 O O . ALA B 1 122 ? -9.445 -7.285 -11.898 1 97.94 122 ALA B O 1
ATOM 4002 N N . VAL B 1 123 ? -7.594 -8.406 -12.32 1 97.81 123 VAL B N 1
ATOM 4003 C CA . VAL B 1 123 ? -8.289 -9.688 -12.203 1 97.81 123 VAL B CA 1
ATOM 4004 C C . VAL B 1 123 ? -8.758 -9.891 -10.766 1 97.81 123 VAL B C 1
ATOM 4006 O O . VAL B 1 123 ? -9.859 -10.391 -10.531 1 97.81 123 VAL B O 1
ATOM 4009 N N . HIS B 1 124 ? -7.91 -9.578 -9.844 1 97.88 124 HIS B N 1
ATOM 4010 C CA . HIS B 1 124 ? -8.297 -9.672 -8.445 1 97.88 124 HIS B CA 1
ATOM 4011 C C . HIS B 1 124 ? -9.539 -8.836 -8.156 1 97.88 124 HIS B C 1
ATOM 4013 O O . HIS B 1 124 ? -10.469 -9.305 -7.492 1 97.88 124 HIS B O 1
ATOM 4019 N N . LYS B 1 125 ? -9.57 -7.637 -8.656 1 96.75 125 LYS B N 1
ATOM 4020 C CA . LYS B 1 125 ? -10.727 -6.762 -8.453 1 96.75 125 LYS B CA 1
ATOM 4021 C C . LYS B 1 125 ? -11.969 -7.336 -9.125 1 96.75 125 LYS B C 1
ATOM 4023 O O . LYS B 1 125 ? -13.086 -7.168 -8.617 1 96.75 125 LYS B O 1
ATOM 4028 N N . ALA B 1 126 ? -11.781 -7.918 -10.258 1 95.31 126 ALA B N 1
ATOM 4029 C CA . ALA B 1 126 ? -12.898 -8.539 -10.961 1 95.31 126 ALA B CA 1
ATOM 4030 C C . ALA B 1 126 ? -13.586 -9.586 -10.086 1 95.31 126 ALA B C 1
ATOM 4032 O O . ALA B 1 126 ? -14.797 -9.797 -10.188 1 95.31 126 ALA B O 1
ATOM 4033 N N . GLN B 1 127 ? -12.805 -10.242 -9.266 1 93.81 127 GLN B N 1
ATOM 4034 C CA . GLN B 1 127 ? -13.352 -11.258 -8.367 1 93.81 127 GLN B CA 1
ATOM 4035 C C . GLN B 1 127 ? -14.062 -10.602 -7.18 1 93.81 127 GLN B C 1
ATOM 4037 O O . GLN B 1 127 ? -15.023 -11.164 -6.645 1 93.81 127 GLN B O 1
ATOM 4042 N N . LEU B 1 128 ? -13.617 -9.453 -6.801 1 94.06 128 LEU B N 1
ATOM 4043 C CA . LEU B 1 128 ? -14.117 -8.805 -5.594 1 94.06 128 LEU B CA 1
ATOM 4044 C C . LEU B 1 128 ? -15.305 -7.906 -5.906 1 94.06 128 LEU B C 1
ATOM 4046 O O . LEU B 1 128 ? -16.109 -7.609 -5.027 1 94.06 128 LEU B O 1
ATOM 4050 N N . VAL B 1 129 ? -15.344 -7.418 -7.145 1 93.06 129 VAL B N 1
ATOM 4051 C CA . VAL B 1 129 ? -16.422 -6.531 -7.559 1 93.06 129 VAL B CA 1
ATOM 4052 C C . VAL B 1 129 ? -17.172 -7.133 -8.75 1 93.06 129 VAL B C 1
ATOM 4054 O O . VAL B 1 129 ? -17.031 -6.652 -9.875 1 93.06 129 VAL B O 1
ATOM 4057 N N . PRO B 1 130 ? -18.109 -7.988 -8.492 1 90.38 130 PRO B N 1
ATOM 4058 C CA . PRO B 1 130 ? -18.781 -8.727 -9.562 1 90.38 130 PRO B CA 1
ATOM 4059 C C . PRO B 1 130 ? -19.547 -7.816 -10.516 1 90.38 130 PRO B C 1
ATOM 4061 O O . PRO B 1 130 ? -19.672 -8.117 -11.711 1 90.38 130 PRO B O 1
ATOM 4064 N N . SER B 1 131 ? -20.047 -6.695 -10.023 1 93.88 131 SER B N 1
ATOM 4065 C CA . SER B 1 131 ? -20.844 -5.785 -10.852 1 93.88 131 SER B CA 1
ATOM 4066 C C . SER B 1 131 ? -19.984 -5.152 -11.945 1 93.88 131 SER B C 1
ATOM 4068 O O . SER B 1 131 ? -20.5 -4.734 -12.977 1 93.88 131 SER B O 1
ATOM 4070 N N . GLU B 1 132 ? -18.688 -5.094 -11.766 1 93.62 132 GLU B N 1
ATOM 4071 C CA . GLU B 1 132 ? -17.781 -4.496 -12.734 1 93.62 132 GLU B CA 1
ATOM 4072 C C . GLU B 1 132 ? -16.766 -5.516 -13.242 1 93.62 132 GLU B C 1
ATOM 4074 O O . GLU B 1 132 ? -15.68 -5.145 -13.711 1 93.62 132 GLU B O 1
ATOM 4079 N N . ARG B 1 133 ? -17.062 -6.742 -13.141 1 94.31 133 ARG B N 1
ATOM 4080 C CA . ARG B 1 133 ? -16.125 -7.824 -13.461 1 94.31 133 ARG B CA 1
ATOM 4081 C C . ARG B 1 133 ? -15.625 -7.699 -14.891 1 94.31 133 ARG B C 1
ATOM 4083 O O . ARG B 1 133 ? -14.414 -7.762 -15.141 1 94.31 133 ARG B O 1
ATOM 4090 N N . GLN B 1 134 ? -16.531 -7.484 -15.812 1 93.56 134 GLN B N 1
ATOM 4091 C CA . GLN B 1 134 ? -16.156 -7.457 -17.219 1 93.56 134 GLN B CA 1
ATOM 4092 C C . GLN B 1 134 ? -15.219 -6.301 -17.516 1 93.56 134 GLN B C 1
ATOM 4094 O O . GLN B 1 134 ? -14.281 -6.445 -18.312 1 93.56 134 GLN B O 1
ATOM 4099 N N . MET B 1 135 ? -15.477 -5.199 -16.891 1 93.38 135 MET B N 1
ATOM 4100 C CA . MET B 1 135 ? -14.594 -4.047 -17.078 1 93.38 135 MET B CA 1
ATOM 4101 C C . MET B 1 135 ? -13.18 -4.363 -16.609 1 93.38 135 MET B C 1
ATOM 4103 O O . MET B 1 135 ? -12.211 -4.102 -17.328 1 93.38 135 MET B O 1
ATOM 4107 N N . TYR B 1 136 ? -13.031 -4.953 -15.453 1 95.12 136 TYR B N 1
ATOM 4108 C CA . TYR B 1 136 ? -11.719 -5.25 -14.891 1 95.12 136 TYR B CA 1
ATOM 4109 C C . TYR B 1 136 ? -11.016 -6.344 -15.688 1 95.12 136 TYR B C 1
ATOM 4111 O O . TYR B 1 136 ? -9.789 -6.316 -15.844 1 95.12 136 TYR B O 1
ATOM 4119 N N . ILE B 1 137 ? -11.773 -7.316 -16.188 1 95.19 137 ILE B N 1
ATOM 4120 C CA . ILE B 1 137 ? -11.18 -8.367 -17 1 95.19 137 ILE B CA 1
ATOM 4121 C C . ILE B 1 137 ? -10.633 -7.766 -18.297 1 95.19 137 ILE B C 1
ATOM 4123 O O . ILE B 1 137 ? -9.555 -8.148 -18.766 1 95.19 137 ILE B O 1
ATOM 4127 N N . THR B 1 138 ? -11.367 -6.816 -18.828 1 93.94 138 THR B N 1
ATOM 4128 C CA . THR B 1 138 ? -10.906 -6.121 -20.031 1 93.94 138 THR B CA 1
ATOM 4129 C C . THR B 1 138 ? -9.641 -5.32 -19.734 1 93.94 138 THR B C 1
ATOM 4131 O O . THR B 1 138 ? -8.695 -5.336 -20.531 1 93.94 138 THR B O 1
ATOM 4134 N N . LEU B 1 139 ? -9.617 -4.66 -18.594 1 94.56 139 LEU B N 1
ATOM 4135 C CA . LEU B 1 139 ? -8.445 -3.902 -18.172 1 94.56 139 LEU B CA 1
ATOM 4136 C C . LEU B 1 139 ? -7.246 -4.828 -17.984 1 94.56 139 LEU B C 1
ATOM 4138 O O . LEU B 1 139 ? -6.117 -4.469 -18.312 1 94.56 139 LEU B O 1
ATOM 4142 N N . ALA B 1 140 ? -7.496 -5.973 -17.406 1 96.56 140 ALA B N 1
ATOM 4143 C CA . ALA B 1 140 ? -6.434 -6.953 -17.188 1 96.56 140 ALA B CA 1
ATOM 4144 C C . ALA B 1 140 ? -5.805 -7.379 -18.5 1 96.56 140 ALA B C 1
ATOM 4146 O O . ALA B 1 140 ? -4.578 -7.406 -18.641 1 96.56 140 ALA B O 1
ATOM 4147 N N . ALA B 1 141 ? -6.637 -7.656 -19.438 1 94.81 141 ALA B N 1
ATOM 4148 C CA . ALA B 1 141 ? -6.16 -8.07 -20.766 1 94.81 141 ALA B CA 1
ATOM 4149 C C . ALA B 1 141 ? -5.371 -6.953 -21.438 1 94.81 141 ALA B C 1
ATOM 4151 O O . ALA B 1 141 ? -4.348 -7.203 -22.078 1 94.81 141 ALA B O 1
ATOM 4152 N N . TYR B 1 142 ? -5.879 -5.773 -21.297 1 94.5 142 TYR B N 1
ATOM 4153 C CA . TYR B 1 142 ? -5.219 -4.602 -21.844 1 94.5 142 TYR B CA 1
ATOM 4154 C C . TYR B 1 142 ? -3.811 -4.445 -21.297 1 94.5 142 TYR B C 1
ATOM 4156 O O . TYR B 1 142 ? -2.844 -4.324 -22.047 1 94.5 142 TYR B O 1
ATOM 4164 N N . HIS B 1 143 ? -3.654 -4.453 -20.016 1 95.25 143 HIS B N 1
ATOM 4165 C CA . HIS B 1 143 ? -2.359 -4.289 -19.359 1 95.25 143 HIS B CA 1
ATOM 4166 C C . HIS B 1 143 ? -1.436 -5.465 -19.656 1 95.25 143 HIS B C 1
ATOM 4168 O O . HIS B 1 143 ? -0.232 -5.277 -19.859 1 95.25 143 HIS B O 1
ATOM 4174 N N . GLN B 1 144 ? -2.02 -6.645 -19.688 1 95.56 144 GLN B N 1
ATOM 4175 C CA . GLN B 1 144 ? -1.22 -7.812 -20.031 1 95.56 144 GLN B CA 1
ATOM 4176 C C . GLN B 1 144 ? -0.631 -7.676 -21.438 1 95.56 144 GLN B C 1
ATOM 4178 O O . GLN B 1 144 ? 0.545 -7.977 -21.656 1 95.56 144 GLN B O 1
ATOM 4183 N N . SER B 1 145 ? -1.436 -7.238 -22.359 1 94.38 145 SER B N 1
ATOM 4184 C CA . SER B 1 145 ? -0.979 -7.066 -23.734 1 94.38 145 SER B CA 1
ATOM 4185 C C . SER B 1 145 ? 0.142 -6.035 -23.812 1 94.38 145 SER B C 1
ATOM 4187 O O . SER B 1 145 ? 1.147 -6.258 -24.484 1 94.38 145 SER B O 1
ATOM 4189 N N . LEU B 1 146 ? 0.004 -4.945 -23.125 1 93.81 146 LEU B N 1
ATOM 4190 C CA . LEU B 1 146 ? 1.022 -3.9 -23.125 1 93.81 146 LEU B CA 1
ATOM 4191 C C . LEU B 1 146 ? 2.305 -4.395 -22.453 1 93.81 146 LEU B C 1
ATOM 4193 O O . LEU B 1 146 ? 3.406 -4.078 -22.906 1 93.81 146 LEU B O 1
ATOM 4197 N N . GLY B 1 147 ? 2.121 -5.129 -21.359 1 94.81 147 GLY B N 1
ATOM 4198 C CA . GLY B 1 147 ? 3.283 -5.719 -20.703 1 94.81 147 GLY B CA 1
ATOM 4199 C C . GLY B 1 147 ? 4.07 -6.645 -21.609 1 94.81 147 GLY B C 1
ATOM 4200 O O . GLY B 1 147 ? 5.293 -6.531 -21.719 1 94.81 147 GLY B O 1
ATOM 4201 N N . LEU B 1 148 ? 3.375 -7.469 -22.297 1 93.94 148 LEU B N 1
ATOM 4202 C CA . LEU B 1 148 ? 4.02 -8.422 -23.188 1 93.94 148 LEU B CA 1
ATOM 4203 C C . LEU B 1 148 ? 4.711 -7.707 -24.344 1 93.94 148 LEU B C 1
ATOM 4205 O O . LEU B 1 148 ? 5.797 -8.109 -24.766 1 93.94 148 LEU B O 1
ATOM 4209 N N . GLU B 1 149 ? 4.074 -6.707 -24.859 1 92.94 149 GLU B N 1
ATOM 4210 C CA . GLU B 1 149 ? 4.652 -5.922 -25.953 1 92.94 149 GLU B CA 1
ATOM 4211 C C . GLU B 1 149 ? 5.996 -5.32 -25.547 1 92.94 149 GLU B C 1
ATOM 4213 O O . GLU B 1 149 ? 6.938 -5.305 -26.344 1 92.94 149 GLU B O 1
ATOM 4218 N N . GLY B 1 150 ? 6.062 -4.863 -24.359 1 91.19 150 GLY B N 1
ATOM 4219 C CA . GLY B 1 150 ? 7.297 -4.277 -23.859 1 91.19 150 GLY B CA 1
ATOM 4220 C C . GLY B 1 150 ? 8.344 -5.316 -23.5 1 91.19 150 GLY B C 1
ATOM 4221 O O . GLY B 1 150 ? 9.547 -5.07 -23.641 1 91.19 150 GLY B O 1
ATOM 4222 N N . PHE B 1 151 ? 7.988 -6.414 -23.109 1 92.44 151 PHE B N 1
ATOM 4223 C CA . PHE B 1 151 ? 8.844 -7.461 -22.562 1 92.44 151 PHE B CA 1
ATOM 4224 C C . PHE B 1 151 ? 9.461 -8.289 -23.672 1 92.44 151 PHE B C 1
ATOM 4226 O O . PHE B 1 151 ? 10.641 -8.656 -23.609 1 92.44 151 PHE B O 1
ATOM 4233 N N . THR B 1 152 ? 8.766 -8.594 -24.656 1 90.56 152 THR B N 1
ATOM 4234 C CA . THR B 1 152 ? 9.109 -9.594 -25.672 1 90.56 152 THR B CA 1
ATOM 4235 C C . THR B 1 152 ? 10.438 -9.266 -26.328 1 90.56 152 THR B C 1
ATOM 4237 O O . THR B 1 152 ? 11.289 -10.141 -26.5 1 90.56 152 THR B O 1
ATOM 4240 N N . PRO B 1 153 ? 10.688 -7.977 -26.656 1 90.31 153 PRO B N 1
ATOM 4241 C CA . PRO B 1 153 ? 11.984 -7.676 -27.266 1 90.31 153 PRO B CA 1
ATOM 4242 C C . PRO B 1 153 ? 13.148 -7.863 -26.297 1 90.31 153 PRO B C 1
ATOM 4244 O O . PRO B 1 153 ? 14.297 -8 -26.719 1 90.31 153 PRO B O 1
ATOM 4247 N N . LEU B 1 154 ? 12.938 -7.895 -25.047 1 88.25 154 LEU B N 1
ATOM 4248 C CA . LEU B 1 154 ? 13.992 -7.906 -24.031 1 88.25 154 LEU B CA 1
ATOM 4249 C C . LEU B 1 154 ? 14.305 -9.336 -23.594 1 88.25 154 LEU B C 1
ATOM 4251 O O . LEU B 1 154 ? 15.375 -9.594 -23.031 1 88.25 154 LEU B O 1
ATOM 4255 N N . MET B 1 155 ? 13.398 -10.234 -23.828 1 83.5 155 MET B N 1
ATOM 4256 C CA . MET B 1 155 ? 13.469 -11.57 -23.234 1 83.5 155 MET B CA 1
ATOM 4257 C C . MET B 1 155 ? 14.648 -12.352 -23.812 1 83.5 155 MET B C 1
ATOM 4259 O O . MET B 1 155 ? 15.133 -13.297 -23.188 1 83.5 155 MET B O 1
ATOM 4263 N N . PHE B 1 156 ? 15.25 -11.852 -24.906 1 83.19 156 PHE B N 1
ATOM 4264 C CA . PHE B 1 156 ? 16.344 -12.57 -25.547 1 83.19 156 PHE B CA 1
ATOM 4265 C C . PHE B 1 156 ? 17.688 -11.953 -25.188 1 83.19 156 PHE B C 1
ATOM 4267 O O . PHE B 1 156 ? 18.734 -12.469 -25.562 1 83.19 156 PHE B O 1
ATOM 4274 N N . ASP B 1 157 ? 17.672 -10.945 -24.438 1 85.94 157 ASP B N 1
ATOM 4275 C CA . ASP B 1 157 ? 18.906 -10.266 -24.047 1 85.94 157 ASP B CA 1
ATOM 4276 C C . ASP B 1 157 ? 18.938 -10 -22.547 1 85.94 157 ASP B C 1
ATOM 4278 O O . ASP B 1 157 ? 19.125 -8.859 -22.125 1 85.94 157 ASP B O 1
ATOM 4282 N N . VAL B 1 158 ? 18.875 -11.102 -21.875 1 88.88 158 VAL B N 1
ATOM 4283 C CA . VAL B 1 158 ? 18.906 -10.977 -20.422 1 88.88 158 VAL B CA 1
ATOM 4284 C C . VAL B 1 158 ? 20.344 -10.836 -19.938 1 88.88 158 VAL B C 1
ATOM 4286 O O . VAL B 1 158 ? 21.219 -11.609 -20.344 1 88.88 158 VAL B O 1
ATOM 4289 N N . ASN B 1 159 ? 20.609 -9.883 -19.188 1 89 159 ASN B N 1
ATOM 4290 C CA . ASN B 1 159 ? 21.953 -9.617 -18.672 1 89 159 ASN B CA 1
ATOM 4291 C C . ASN B 1 159 ? 21.906 -9.148 -17.219 1 89 159 ASN B C 1
ATOM 4293 O O . ASN B 1 159 ? 20.844 -9.172 -16.578 1 89 159 ASN B O 1
ATOM 4297 N N . ARG B 1 160 ? 23.016 -8.766 -16.688 1 87.25 160 ARG B N 1
ATOM 4298 C CA . ARG B 1 160 ? 23.156 -8.445 -15.266 1 87.25 160 ARG B CA 1
ATOM 4299 C C . ARG B 1 160 ? 22.359 -7.195 -14.906 1 87.25 160 ARG B C 1
ATOM 4301 O O . ARG B 1 160 ? 21.922 -7.047 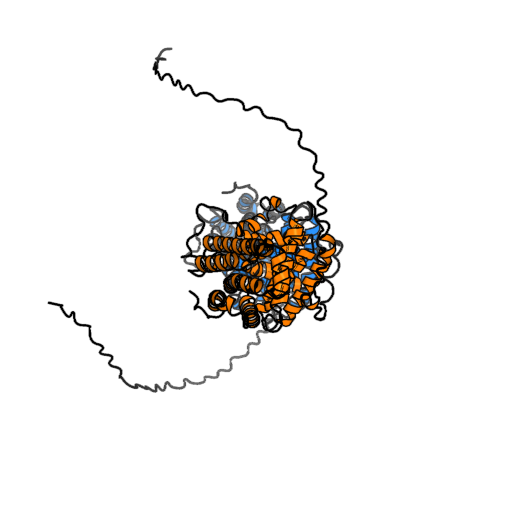-13.766 1 87.25 160 ARG B O 1
ATOM 4308 N N . ASP B 1 161 ? 22.031 -6.418 -15.797 1 88.5 161 ASP B N 1
ATOM 4309 C CA . ASP B 1 161 ? 21.391 -5.137 -15.531 1 88.5 161 ASP B CA 1
ATOM 4310 C C . ASP B 1 161 ? 19.875 -5.258 -15.609 1 88.5 161 ASP B C 1
ATOM 4312 O O . ASP B 1 161 ? 19.141 -4.438 -15.047 1 88.5 161 ASP B O 1
ATOM 4316 N N . ASN B 1 162 ? 19.406 -6.324 -16.297 1 91.81 162 ASN B N 1
ATOM 4317 C CA . ASN B 1 162 ? 17.969 -6.297 -16.547 1 91.81 162 ASN B CA 1
ATOM 4318 C C . ASN B 1 162 ? 17.297 -7.598 -16.109 1 91.81 162 ASN B C 1
ATOM 4320 O O . ASN B 1 162 ? 16.094 -7.785 -16.328 1 91.81 162 ASN B O 1
ATOM 4324 N N . TRP B 1 163 ? 18 -8.5 -15.453 1 91.88 163 TRP B N 1
ATOM 4325 C CA . TRP B 1 163 ? 17.391 -9.797 -15.141 1 91.88 163 TRP B CA 1
ATOM 4326 C C . TRP B 1 163 ? 16.312 -9.648 -14.07 1 91.88 163 TRP B C 1
ATOM 4328 O O . TRP B 1 163 ? 15.344 -10.406 -14.047 1 91.88 163 TRP B O 1
ATOM 4338 N N . LYS B 1 164 ? 16.422 -8.641 -13.203 1 93.62 164 LYS B N 1
ATOM 4339 C CA . LYS B 1 164 ? 15.477 -8.484 -12.102 1 93.62 164 LYS B CA 1
ATOM 4340 C C . LYS B 1 164 ? 14.094 -8.094 -12.625 1 93.62 164 LYS B C 1
ATOM 4342 O O . LYS B 1 164 ? 13.102 -8.75 -12.312 1 93.62 164 LYS B O 1
ATOM 4347 N N . PRO B 1 165 ? 14.047 -7.004 -13.492 1 95.06 165 PRO B N 1
ATOM 4348 C CA . PRO B 1 165 ? 12.719 -6.688 -14.031 1 95.06 165 PRO B CA 1
ATOM 4349 C C . PRO B 1 165 ? 12.188 -7.773 -14.961 1 95.06 165 PRO B C 1
ATOM 4351 O O . PRO B 1 165 ? 10.977 -8.023 -14.992 1 95.06 165 PRO B O 1
ATOM 4354 N N . ILE B 1 166 ? 13.023 -8.406 -15.633 1 93.88 166 ILE B N 1
ATOM 4355 C CA . ILE B 1 166 ? 12.609 -9.492 -16.516 1 93.88 166 ILE B CA 1
ATOM 4356 C C . ILE B 1 166 ? 12.055 -10.648 -15.695 1 93.88 166 ILE B C 1
ATOM 4358 O O . ILE B 1 166 ? 10.984 -11.18 -16 1 93.88 166 ILE B O 1
ATOM 4362 N N . PHE B 1 167 ? 12.781 -10.977 -14.703 1 93.75 167 PHE B N 1
ATOM 4363 C CA . PHE B 1 167 ? 12.32 -12.031 -13.805 1 93.75 167 PHE B CA 1
ATOM 4364 C C . PHE B 1 167 ? 10.992 -11.656 -13.172 1 93.75 167 PHE B C 1
ATOM 4366 O O . PHE B 1 167 ? 10.094 -12.5 -13.062 1 93.75 167 PHE B O 1
ATOM 4373 N N . SER B 1 168 ? 10.836 -10.422 -12.727 1 95.56 168 SER B N 1
ATOM 4374 C CA . SER B 1 168 ? 9.602 -9.938 -12.125 1 95.56 168 SER B CA 1
ATOM 4375 C C . SER B 1 168 ? 8.414 -10.109 -13.07 1 95.56 168 SER B C 1
ATOM 4377 O O . SER B 1 168 ? 7.398 -10.695 -12.703 1 95.56 168 SER B O 1
ATOM 4379 N N . PHE B 1 169 ? 8.609 -9.672 -14.234 1 96.5 169 PHE B N 1
ATOM 4380 C CA . PHE B 1 169 ? 7.508 -9.727 -15.18 1 96.5 169 PHE B CA 1
ATOM 4381 C C . PHE B 1 169 ? 7.223 -11.164 -15.594 1 96.5 169 PHE B C 1
ATOM 4383 O O . PHE B 1 169 ? 6.066 -11.562 -15.742 1 96.5 169 PHE B O 1
ATOM 4390 N N . ALA B 1 170 ? 8.234 -11.875 -15.82 1 93.75 170 ALA B N 1
ATOM 4391 C CA . ALA B 1 170 ? 8.031 -13.281 -16.172 1 93.75 170 ALA B CA 1
ATOM 4392 C C . ALA B 1 170 ? 7.215 -14 -15.102 1 93.75 170 ALA B C 1
ATOM 4394 O O . ALA B 1 170 ? 6.32 -14.789 -15.422 1 93.75 170 ALA B O 1
ATOM 4395 N N . SER B 1 171 ? 7.543 -13.75 -13.859 1 94.19 171 SER B N 1
ATOM 4396 C CA . SER B 1 171 ? 6.793 -14.336 -12.758 1 94.19 171 SER B CA 1
ATOM 4397 C C . SER B 1 171 ? 5.336 -13.883 -12.773 1 94.19 171 SER B C 1
ATOM 4399 O O . SER B 1 171 ? 4.434 -14.68 -12.508 1 94.19 171 SER B O 1
ATOM 4401 N N . ILE B 1 172 ? 5.121 -12.648 -13.086 1 97.06 172 ILE B N 1
ATOM 4402 C CA . ILE B 1 172 ? 3.775 -12.094 -13.141 1 97.06 172 ILE B CA 1
ATOM 4403 C C . ILE B 1 172 ? 3.002 -12.727 -14.297 1 97.06 172 ILE B C 1
ATOM 4405 O O . ILE B 1 172 ? 1.803 -12.992 -14.18 1 97.06 172 ILE B O 1
ATOM 4409 N N . VAL B 1 173 ? 3.682 -12.961 -15.359 1 96.12 173 VAL B N 1
ATOM 4410 C CA . VAL B 1 173 ? 3.043 -13.586 -16.516 1 96.12 173 VAL B CA 1
ATOM 4411 C C . VAL B 1 173 ? 2.564 -14.984 -16.141 1 96.12 173 VAL B C 1
ATOM 4413 O O . VAL B 1 173 ? 1.451 -15.383 -16.5 1 96.12 173 VAL B O 1
ATOM 4416 N N . VAL B 1 174 ? 3.379 -15.695 -15.484 1 95.5 174 VAL B N 1
ATOM 4417 C CA . VAL B 1 174 ? 2.975 -17.016 -15.039 1 95.5 174 VAL B CA 1
ATOM 4418 C C . VAL B 1 174 ? 1.737 -16.906 -14.148 1 95.5 174 VAL B C 1
ATOM 4420 O O . VAL B 1 174 ? 0.791 -17.688 -14.289 1 95.5 174 VAL B O 1
ATOM 4423 N N . LEU B 1 175 ? 1.749 -15.992 -13.266 1 96.88 175 LEU B N 1
ATOM 4424 C CA . LEU B 1 175 ? 0.599 -15.75 -12.398 1 96.88 175 LEU B CA 1
ATOM 4425 C C . LEU B 1 175 ? -0.642 -15.422 -13.219 1 96.88 175 LEU B C 1
ATOM 4427 O O . LEU B 1 175 ? -1.731 -15.922 -12.938 1 96.88 175 LEU B O 1
ATOM 4431 N N . TYR B 1 176 ? -0.439 -14.617 -14.18 1 97.19 176 TYR B N 1
ATOM 4432 C CA . TYR B 1 176 ? -1.556 -14.219 -15.031 1 97.19 176 TYR B CA 1
ATOM 4433 C C . TYR B 1 176 ? -2.127 -15.422 -15.781 1 97.19 176 TYR B C 1
ATOM 4435 O O . TYR B 1 176 ? -3.344 -15.539 -15.938 1 97.19 176 TYR B O 1
ATOM 4443 N N . VAL B 1 177 ? -1.29 -16.25 -16.297 1 95.94 177 VAL B N 1
ATOM 4444 C CA . VAL B 1 177 ? -1.737 -17.453 -16.984 1 95.94 177 VAL B CA 1
ATOM 4445 C C . VAL B 1 177 ? -2.457 -18.375 -16 1 95.94 177 VAL B C 1
ATOM 4447 O O . VAL B 1 177 ? -3.479 -18.984 -16.344 1 95.94 177 VAL B O 1
ATOM 4450 N N . TYR B 1 178 ? -1.909 -18.438 -14.82 1 96.62 178 TYR B N 1
ATOM 4451 C CA . TYR B 1 178 ? -2.51 -19.25 -13.766 1 96.62 178 TYR B CA 1
ATOM 4452 C C . TYR B 1 178 ? -3.922 -18.766 -13.445 1 96.62 178 TYR B C 1
ATOM 4454 O O . TYR B 1 178 ? -4.754 -19.547 -12.969 1 96.62 178 TYR B O 1
ATOM 4462 N N . LEU B 1 179 ? -4.219 -17.562 -13.781 1 96.81 179 LEU B N 1
ATOM 4463 C CA . LEU B 1 179 ? -5.504 -16.922 -13.508 1 96.81 179 LEU B CA 1
ATOM 4464 C C . LEU B 1 179 ? -6.512 -17.234 -14.602 1 96.81 179 LEU B C 1
ATOM 4466 O O . LEU B 1 179 ? -7.629 -16.719 -14.594 1 96.81 179 LEU B O 1
ATOM 4470 N N . LEU B 1 180 ? -6.203 -18.094 -15.484 1 95.62 180 LEU B N 1
ATOM 4471 C CA . LEU B 1 180 ? -7.023 -18.344 -16.656 1 95.62 180 LEU B CA 1
ATOM 4472 C C . LEU B 1 180 ? -8.453 -18.703 -16.266 1 95.62 180 LEU B C 1
ATOM 4474 O O . LEU B 1 180 ? -9.406 -18.125 -16.797 1 95.62 180 LEU B O 1
ATOM 4478 N N . PRO B 1 181 ? -8.703 -19.625 -15.352 1 94.44 181 PRO B N 1
ATOM 4479 C CA . PRO B 1 181 ? -10.094 -19.906 -14.977 1 94.44 181 PRO B CA 1
ATOM 4480 C C . PRO B 1 181 ? -10.82 -18.656 -14.469 1 94.44 181 PRO B C 1
ATOM 4482 O O . PRO B 1 181 ? -11.984 -18.422 -14.82 1 94.44 181 PRO B O 1
ATOM 4485 N N . ALA B 1 182 ? -10.125 -17.875 -13.656 1 91.94 182 ALA B N 1
ATOM 4486 C CA . ALA B 1 182 ? -10.719 -16.672 -13.078 1 91.94 182 ALA B CA 1
ATOM 4487 C C . ALA B 1 182 ? -11.016 -15.641 -14.148 1 91.94 182 ALA B C 1
ATOM 4489 O O . ALA B 1 182 ? -11.969 -14.859 -14.023 1 91.94 182 ALA B O 1
ATOM 4490 N N . ARG B 1 183 ? -10.242 -15.578 -15.156 1 93.56 183 ARG B N 1
ATOM 4491 C CA . ARG B 1 183 ? -10.398 -14.594 -16.219 1 93.56 183 ARG B CA 1
ATOM 4492 C C . ARG B 1 183 ? -11.422 -15.047 -17.25 1 93.56 183 ARG B C 1
ATOM 4494 O O . ARG B 1 183 ? -11.93 -14.242 -18.031 1 93.56 183 ARG B O 1
ATOM 4501 N N . SER B 1 184 ? -11.695 -16.281 -17.219 1 91.06 184 SER B N 1
ATOM 4502 C CA . SER B 1 184 ? -12.609 -16.844 -18.203 1 91.06 184 SER B CA 1
ATOM 4503 C C . SER B 1 184 ? -14.055 -16.469 -17.906 1 91.06 184 SER B C 1
ATOM 4505 O O . SER B 1 184 ? -14.391 -16.156 -16.75 1 91.06 184 SER B O 1
ATOM 4507 N N . GLU B 1 185 ? -14.898 -16.344 -18.828 1 81.12 185 GLU B N 1
ATOM 4508 C CA . GLU B 1 185 ? -16.281 -15.875 -18.75 1 81.12 185 GLU B CA 1
ATOM 4509 C C . GLU B 1 185 ? -17.062 -16.609 -17.656 1 81.12 185 GLU B C 1
ATOM 4511 O O . GLU B 1 185 ? -17.75 -15.992 -16.859 1 81.12 185 GLU B O 1
ATOM 4516 N N . ASN B 1 186 ? -17.078 -17.844 -17.578 1 80.5 186 ASN B N 1
ATOM 4517 C CA . ASN B 1 186 ? -17.828 -18.594 -16.578 1 80.5 186 ASN B CA 1
ATOM 4518 C C . ASN B 1 186 ? -16.938 -19.078 -15.43 1 80.5 186 ASN B C 1
ATOM 4520 O O . ASN B 1 186 ? -17.344 -19.906 -14.633 1 80.5 186 ASN B O 1
ATOM 4524 N N . GLN B 1 187 ? -15.711 -18.469 -15.375 1 81.12 187 GLN B N 1
ATOM 4525 C CA . GLN B 1 187 ? -14.734 -18.781 -14.336 1 81.12 187 GLN B CA 1
ATOM 4526 C C . GLN B 1 187 ? -14.422 -20.281 -14.312 1 81.12 187 GLN B C 1
ATOM 4528 O O . GLN B 1 187 ? -14.32 -20.891 -13.25 1 81.12 187 GLN B O 1
ATOM 4533 N N . ARG B 1 188 ? -14.523 -20.844 -15.609 1 83.81 188 ARG B N 1
ATOM 4534 C CA . ARG B 1 188 ? -14.203 -22.25 -15.789 1 83.81 188 ARG B CA 1
ATOM 4535 C C . ARG B 1 188 ? -13.219 -22.453 -16.938 1 83.81 188 ARG B C 1
ATOM 4537 O O . ARG B 1 188 ? -13.211 -21.672 -17.891 1 83.81 188 ARG B O 1
ATOM 4544 N N . LEU B 1 189 ? -12.484 -23.516 -16.703 1 89.75 189 LEU B N 1
ATOM 4545 C CA . LEU B 1 189 ? -11.531 -23.875 -17.75 1 89.75 189 LEU B CA 1
ATOM 4546 C C . LEU B 1 189 ? -12.227 -24.578 -18.906 1 89.75 189 LEU B C 1
ATOM 4548 O O . LEU B 1 189 ? -12.828 -25.641 -18.703 1 89.75 189 LEU B O 1
ATOM 4552 N N . LEU B 1 190 ? -12.203 -24.062 -20.094 1 84.81 190 LEU B N 1
ATOM 4553 C CA . LEU B 1 190 ? -12.898 -24.625 -21.25 1 84.81 190 LEU B CA 1
ATOM 4554 C C . LEU B 1 190 ? -12.055 -25.719 -21.906 1 84.81 190 LEU B C 1
ATOM 4556 O O . LEU B 1 190 ? -12.594 -26.719 -22.391 1 84.81 190 LEU B O 1
ATOM 4560 N N . THR B 1 191 ? -10.812 -25.516 -21.984 1 92.25 191 THR B N 1
ATOM 4561 C CA . THR B 1 191 ? -9.883 -26.469 -22.578 1 92.25 191 THR B CA 1
ATOM 4562 C C . THR B 1 191 ? -8.773 -26.828 -21.594 1 92.25 191 THR B C 1
ATOM 4564 O O . THR B 1 191 ? -7.664 -26.281 -21.672 1 92.25 191 THR B O 1
ATOM 4567 N N . PRO B 1 192 ? -9.039 -27.75 -20.766 1 94.81 192 PRO B N 1
ATOM 4568 C CA . PRO B 1 192 ? -8.148 -28.016 -19.625 1 94.81 192 PRO B CA 1
ATOM 4569 C C . PRO B 1 192 ? -6.746 -28.453 -20.062 1 94.81 192 PRO B C 1
ATOM 4571 O O . PRO B 1 192 ? -5.754 -27.906 -19.562 1 94.81 192 PRO B O 1
ATOM 4574 N N . PHE B 1 193 ? -6.59 -29.359 -21.062 1 95.5 193 PHE B N 1
ATOM 4575 C CA . PHE B 1 193 ? -5.289 -29.922 -21.406 1 95.5 193 PHE B CA 1
ATOM 4576 C C . PHE B 1 193 ? -4.406 -28.875 -22.062 1 95.5 193 PHE B C 1
ATOM 4578 O O . PHE B 1 193 ? -3.295 -28.609 -21.609 1 95.5 193 PHE B O 1
ATOM 4585 N N . PRO B 1 194 ? -4.973 -28.172 -23.094 1 94.06 194 PRO B N 1
ATOM 4586 C CA . PRO B 1 194 ? -4.141 -27.109 -23.656 1 94.06 194 PRO B CA 1
ATOM 4587 C C . PRO B 1 194 ? -3.762 -26.031 -22.641 1 94.06 194 PRO B C 1
ATOM 4589 O O . PRO B 1 194 ? -2.648 -25.5 -22.688 1 94.06 194 PRO B O 1
ATOM 4592 N N . SER B 1 195 ? -4.672 -25.75 -21.781 1 95.19 195 SER B N 1
ATOM 4593 C CA . SER B 1 195 ? -4.457 -24.688 -20.797 1 95.19 195 SER B CA 1
ATOM 4594 C C . SER B 1 195 ? -3.355 -25.062 -19.812 1 95.19 195 SER B C 1
ATOM 4596 O O . SER B 1 195 ? -2.494 -24.234 -19.5 1 95.19 195 SER B O 1
ATOM 4598 N N . ILE B 1 196 ? -3.393 -26.266 -19.297 1 97.25 196 ILE B N 1
ATOM 4599 C CA . ILE B 1 196 ? -2.385 -26.656 -18.312 1 97.25 196 ILE B CA 1
ATOM 4600 C C . ILE B 1 196 ? -1.017 -26.734 -18.984 1 97.25 196 ILE B C 1
ATOM 4602 O O . ILE B 1 196 ? 0.004 -26.422 -18.375 1 97.25 196 ILE B O 1
ATOM 4606 N N . LEU B 1 197 ? -0.98 -27.219 -20.234 1 96.31 197 LEU B N 1
ATOM 4607 C CA . LEU B 1 197 ? 0.281 -27.281 -20.969 1 96.31 197 LEU B CA 1
ATOM 4608 C C . LEU B 1 197 ? 0.835 -25.891 -21.219 1 96.31 197 LEU B C 1
ATOM 4610 O O . LEU B 1 197 ? 2.051 -25.688 -21.188 1 96.31 197 LEU B O 1
ATOM 4614 N N . GLU B 1 198 ? -0.048 -24.984 -21.422 1 94.5 198 GLU B N 1
ATOM 4615 C CA . GLU B 1 198 ? 0.377 -23.609 -21.562 1 94.5 198 GLU B CA 1
ATOM 4616 C C . GLU B 1 198 ? 0.997 -23.094 -20.266 1 94.5 198 GLU B C 1
ATOM 4618 O O . GLU B 1 198 ? 2.051 -22.453 -20.281 1 94.5 198 GLU B O 1
ATOM 4623 N N . LEU B 1 199 ? 0.34 -23.312 -19.203 1 96.25 199 LEU B N 1
ATOM 4624 C CA . LEU B 1 199 ? 0.87 -22.922 -17.906 1 96.25 199 LEU B CA 1
ATOM 4625 C C . LEU B 1 199 ? 2.246 -23.531 -17.672 1 96.25 199 LEU B C 1
ATOM 4627 O O . LEU B 1 199 ? 3.176 -22.844 -17.25 1 96.25 199 LEU B O 1
ATOM 4631 N N . PHE B 1 200 ? 2.391 -24.812 -18.047 1 96.88 200 PHE B N 1
ATOM 4632 C CA . PHE B 1 200 ? 3.666 -25.5 -17.891 1 96.88 200 PHE B CA 1
ATOM 4633 C C . PHE B 1 200 ? 4.742 -24.844 -18.75 1 96.88 200 PHE B C 1
ATOM 4635 O O . PHE B 1 200 ? 5.879 -24.672 -18.297 1 96.88 200 PHE B O 1
ATOM 4642 N N . SER B 1 201 ? 4.375 -24.5 -19.906 1 94.38 201 SER B N 1
ATOM 4643 C CA . SER B 1 201 ? 5.328 -23.891 -20.828 1 94.38 201 SER B CA 1
ATOM 4644 C C . SER B 1 201 ? 5.84 -22.562 -20.297 1 94.38 201 SER B C 1
ATOM 4646 O O . SER B 1 201 ? 7.027 -22.25 -20.438 1 94.38 201 SER B O 1
ATOM 4648 N N . PHE B 1 202 ? 4.969 -21.781 -19.75 1 92.94 202 PHE B N 1
ATOM 4649 C CA . PHE B 1 202 ? 5.371 -20.484 -19.203 1 92.94 202 PHE B CA 1
ATOM 4650 C C . PHE B 1 202 ? 6.273 -20.672 -17.984 1 92.94 202 PHE B C 1
ATOM 4652 O O . PHE B 1 202 ? 7.227 -19.922 -17.797 1 92.94 202 PHE B O 1
ATOM 4659 N N . VAL B 1 203 ? 5.969 -21.609 -17.156 1 94.12 203 VAL B N 1
ATOM 4660 C CA . VAL B 1 203 ? 6.812 -21.906 -16.016 1 94.12 203 VAL B CA 1
ATOM 4661 C C . VAL B 1 203 ? 8.203 -22.312 -16.484 1 94.12 203 VAL B C 1
ATOM 4663 O O . VAL B 1 203 ? 9.211 -21.828 -15.953 1 94.12 203 VAL B O 1
ATOM 4666 N N . ARG B 1 204 ? 8.273 -23.125 -17.469 1 91.44 204 ARG B N 1
ATOM 4667 C CA . ARG B 1 204 ? 9.555 -23.562 -18.016 1 91.44 204 ARG B CA 1
ATOM 4668 C C . ARG B 1 204 ? 10.289 -22.406 -18.672 1 91.44 204 ARG B C 1
ATOM 4670 O O . ARG B 1 204 ? 11.523 -22.375 -18.688 1 91.44 204 ARG B O 1
ATOM 4677 N N . GLY B 1 205 ? 9.547 -21.531 -19.25 1 86.5 205 GLY B N 1
ATOM 4678 C CA . GLY B 1 205 ? 10.148 -20.344 -19.844 1 86.5 205 GLY B CA 1
ATOM 4679 C C . GLY B 1 205 ? 10.969 -19.547 -18.859 1 86.5 205 GLY B C 1
ATOM 4680 O O . GLY B 1 205 ? 12.039 -19.031 -19.203 1 86.5 205 GLY B O 1
ATOM 4681 N N . ILE B 1 206 ? 10.508 -19.453 -17.625 1 86.12 206 ILE B N 1
ATOM 4682 C CA . ILE B 1 206 ? 11.258 -18.75 -16.594 1 86.12 206 ILE B CA 1
ATOM 4683 C C . ILE B 1 206 ? 12.602 -19.438 -16.375 1 86.12 206 ILE B C 1
ATOM 4685 O O . ILE B 1 206 ? 13.625 -18.781 -16.172 1 86.12 206 ILE B O 1
ATOM 4689 N N . GLN B 1 207 ? 12.562 -20.734 -16.391 1 80.5 207 GLN B N 1
ATOM 4690 C CA . GLN B 1 207 ? 13.781 -21.516 -16.219 1 80.5 207 GLN B CA 1
ATOM 4691 C C . GLN B 1 207 ? 14.82 -21.156 -17.281 1 80.5 207 GLN B C 1
ATOM 4693 O O . GLN B 1 207 ? 16 -20.953 -16.953 1 80.5 207 GLN B O 1
ATOM 4698 N N . SER B 1 208 ? 14.391 -21.078 -18.375 1 79.19 208 SER B N 1
ATOM 4699 C CA . SER B 1 208 ? 15.273 -20.781 -19.484 1 79.19 208 SER B CA 1
ATOM 4700 C C . SER B 1 208 ? 15.867 -19.391 -19.375 1 79.19 208 SER B C 1
ATOM 4702 O O . SER B 1 208 ? 17.062 -19.188 -19.641 1 79.19 208 SER B O 1
ATOM 4704 N N . ILE B 1 209 ? 15.047 -18.453 -18.938 1 78.69 209 ILE B N 1
ATOM 4705 C CA . ILE B 1 209 ? 15.453 -17.047 -18.875 1 78.69 209 ILE B CA 1
ATOM 4706 C C . ILE B 1 209 ? 16.375 -16.828 -17.688 1 78.69 209 ILE B C 1
ATOM 4708 O O . ILE B 1 209 ? 17.312 -16.031 -17.75 1 78.69 209 ILE B O 1
ATOM 4712 N N . MET B 1 210 ? 16.125 -17.625 -16.656 1 79.19 210 MET B N 1
ATOM 4713 C CA . MET B 1 210 ? 16.812 -17.328 -15.406 1 79.19 210 MET B CA 1
ATOM 4714 C C . MET B 1 210 ? 17.969 -18.281 -15.18 1 79.19 210 MET B C 1
ATOM 4716 O O . MET B 1 210 ? 18.672 -18.188 -14.172 1 79.19 210 MET B O 1
ATOM 4720 N N . GLN B 1 211 ? 18.234 -19.188 -16.031 1 77.31 211 GLN B N 1
ATOM 4721 C CA . GLN B 1 211 ? 19.234 -20.234 -15.859 1 77.31 211 GLN B CA 1
ATOM 4722 C C . GLN B 1 211 ? 20.578 -19.656 -15.414 1 77.31 211 GLN B C 1
ATOM 4724 O O . GLN B 1 211 ? 21.219 -20.188 -14.508 1 77.31 211 GLN B O 1
ATOM 4729 N N . LYS B 1 212 ? 20.953 -18.531 -16.016 1 81.88 212 LYS B N 1
ATOM 4730 C CA . LYS B 1 212 ? 22.266 -17.938 -15.742 1 81.88 212 LYS B CA 1
ATOM 4731 C C . LYS B 1 212 ? 22.25 -17.141 -14.438 1 81.88 212 LYS B C 1
ATOM 4733 O O . LYS B 1 212 ? 23.297 -16.844 -13.867 1 81.88 212 LYS B O 1
ATOM 4738 N N . PHE B 1 213 ? 21.047 -16.875 -13.992 1 84.19 213 PHE B N 1
ATOM 4739 C CA . PHE B 1 213 ? 20.984 -15.906 -12.906 1 84.19 213 PHE B CA 1
ATOM 4740 C C . PHE B 1 213 ? 20.359 -16.531 -11.664 1 84.19 213 PHE B C 1
ATOM 4742 O O . PHE B 1 213 ? 20.281 -15.883 -10.609 1 84.19 213 PHE B O 1
ATOM 4749 N N . VAL B 1 214 ? 19.984 -17.75 -11.727 1 80.62 214 VAL B N 1
ATOM 4750 C CA . VAL B 1 214 ? 19.266 -18.406 -10.641 1 80.62 214 VAL B CA 1
ATOM 4751 C C . VAL B 1 214 ? 20.109 -18.391 -9.375 1 80.62 214 VAL B C 1
ATOM 4753 O O . VAL B 1 214 ? 19.594 -18.234 -8.266 1 80.62 214 VAL B O 1
ATOM 4756 N N . ASN B 1 215 ? 21.359 -18.406 -9.5 1 82.44 215 ASN B N 1
ATOM 4757 C CA . ASN B 1 215 ? 22.266 -18.453 -8.352 1 82.44 215 ASN B CA 1
ATOM 4758 C C . ASN B 1 215 ? 22.422 -17.078 -7.711 1 82.44 215 ASN B C 1
ATOM 4760 O O . ASN B 1 215 ? 22.906 -16.969 -6.586 1 82.44 215 ASN B O 1
ATOM 4764 N N . TYR B 1 216 ? 21.984 -16.094 -8.414 1 84.44 216 TYR B N 1
ATOM 4765 C CA . TYR B 1 216 ? 22.125 -14.734 -7.895 1 84.44 216 TYR B CA 1
ATOM 4766 C C . TYR B 1 216 ? 20.891 -14.344 -7.078 1 84.44 216 TYR B C 1
ATOM 4768 O O . TYR B 1 216 ? 20.969 -13.445 -6.23 1 84.44 216 TYR B O 1
ATOM 4776 N N . ILE B 1 217 ? 19.812 -15.008 -7.254 1 86 217 ILE B N 1
ATOM 4777 C CA . ILE B 1 217 ? 18.516 -14.586 -6.719 1 86 217 ILE B CA 1
ATOM 4778 C C . ILE B 1 217 ? 18.562 -14.609 -5.191 1 86 217 ILE B C 1
ATOM 4780 O O . ILE B 1 217 ? 18.156 -13.648 -4.535 1 86 217 ILE B O 1
ATOM 4784 N N . PRO B 1 218 ? 19.234 -15.617 -4.566 1 86 218 PRO B N 1
ATOM 4785 C CA . PRO B 1 218 ? 19.234 -15.695 -3.104 1 86 218 PRO B CA 1
ATOM 4786 C C . PRO B 1 218 ? 20.016 -14.562 -2.449 1 86 218 PRO B C 1
ATOM 4788 O O . PRO B 1 218 ? 19.844 -14.305 -1.254 1 86 218 PRO B O 1
ATOM 4791 N N . ARG B 1 219 ? 20.734 -13.859 -3.191 1 88.44 219 ARG B N 1
ATOM 4792 C CA . ARG B 1 219 ? 21.578 -12.789 -2.648 1 88.44 219 ARG B CA 1
ATOM 4793 C C . ARG B 1 219 ? 20.969 -11.422 -2.939 1 88.44 219 ARG B C 1
ATOM 4795 O O . ARG B 1 219 ? 21.641 -10.398 -2.787 1 88.44 219 ARG B O 1
ATOM 4802 N N . THR B 1 220 ? 19.812 -11.445 -3.369 1 90.5 220 THR B N 1
ATOM 4803 C CA . THR B 1 220 ? 19.156 -10.188 -3.742 1 90.5 220 THR B CA 1
ATOM 4804 C C . THR B 1 220 ? 17.859 -10 -2.961 1 90.5 220 THR B C 1
ATOM 4806 O O . THR B 1 220 ? 17.516 -10.828 -2.113 1 90.5 220 THR B O 1
ATOM 4809 N N . SER B 1 221 ? 17.203 -8.852 -3.215 1 91 221 SER B N 1
ATOM 4810 C CA . SER B 1 221 ? 15.922 -8.539 -2.586 1 91 221 SER B CA 1
ATOM 4811 C C . SER B 1 221 ? 14.828 -9.5 -3.045 1 91 221 SER B C 1
ATOM 4813 O O . SER B 1 221 ? 13.734 -9.531 -2.473 1 91 221 SER B O 1
ATOM 4815 N N . PHE B 1 222 ? 15.18 -10.414 -3.99 1 91.38 222 PHE B N 1
ATOM 4816 C CA . PHE B 1 222 ? 14.227 -11.398 -4.484 1 91.38 222 PHE B CA 1
ATOM 4817 C C . PHE B 1 222 ? 14.43 -12.742 -3.801 1 91.38 222 PHE B C 1
ATOM 4819 O O . PHE B 1 222 ? 13.742 -13.719 -4.117 1 91.38 222 PHE B O 1
ATOM 4826 N N . ALA B 1 223 ? 15.258 -12.836 -2.836 1 89.81 223 ALA B N 1
ATOM 4827 C CA . ALA B 1 223 ? 15.648 -14.078 -2.17 1 89.81 223 ALA B CA 1
ATOM 4828 C C . ALA B 1 223 ? 14.43 -14.805 -1.604 1 89.81 223 ALA B C 1
ATOM 4830 O O . ALA B 1 223 ? 14.336 -16.031 -1.68 1 89.81 223 ALA B O 1
ATOM 4831 N N . PRO B 1 224 ? 13.484 -14.062 -1.121 1 91.06 224 PRO B N 1
ATOM 4832 C CA . PRO B 1 224 ? 12.336 -14.742 -0.535 1 91.06 224 PRO B CA 1
ATOM 4833 C C . PRO B 1 224 ? 11.578 -15.602 -1.549 1 91.06 224 PRO B C 1
ATOM 4835 O O . PRO B 1 224 ? 10.898 -16.562 -1.169 1 91.06 224 PRO B O 1
ATOM 4838 N N . ILE B 1 225 ? 11.688 -15.312 -2.752 1 86.38 225 ILE B N 1
ATOM 4839 C CA . ILE B 1 225 ? 11.023 -16.109 -3.779 1 86.38 225 ILE B CA 1
ATOM 4840 C C . ILE B 1 225 ? 11.578 -17.531 -3.773 1 86.38 225 ILE B C 1
ATOM 4842 O O . ILE B 1 225 ? 10.828 -18.5 -3.926 1 86.38 225 ILE B O 1
ATOM 4846 N N . ILE B 1 226 ? 12.898 -17.641 -3.541 1 82.88 226 ILE B N 1
ATOM 4847 C CA . ILE B 1 226 ? 13.57 -18.938 -3.5 1 82.88 226 ILE B CA 1
ATOM 4848 C C . ILE B 1 226 ? 13.32 -19.594 -2.148 1 82.88 226 ILE B C 1
ATOM 4850 O O . ILE B 1 226 ? 12.945 -20.766 -2.088 1 82.88 226 ILE B O 1
ATOM 4854 N N . TRP B 1 227 ? 13.336 -18.828 -1.227 1 83.38 227 TRP B N 1
ATOM 4855 C CA . TRP B 1 227 ? 13.273 -19.375 0.127 1 83.38 227 TRP B CA 1
ATOM 4856 C C . TRP B 1 227 ? 11.852 -19.766 0.488 1 83.38 227 TRP B C 1
ATOM 4858 O O . TRP B 1 227 ? 11.633 -20.578 1.393 1 83.38 227 TRP B O 1
ATOM 4868 N N . SER B 1 228 ? 10.977 -19.172 -0.144 1 83.94 228 SER B N 1
ATOM 4869 C CA . SER B 1 228 ? 9.586 -19.531 0.132 1 83.94 228 SER B CA 1
ATOM 4870 C C . SER B 1 228 ? 9.242 -20.906 -0.434 1 83.94 228 SER B C 1
ATOM 4872 O O . SER B 1 228 ? 8.281 -21.531 0.005 1 83.94 228 SER B O 1
ATOM 4874 N N . VAL B 1 229 ? 10.008 -21.344 -1.335 1 83 229 VAL B N 1
ATOM 4875 C CA . VAL B 1 229 ? 9.742 -22.625 -1.975 1 83 229 VAL B CA 1
ATOM 4876 C C . VAL B 1 229 ? 10.656 -23.688 -1.376 1 83 229 VAL B C 1
ATOM 4878 O O . VAL B 1 229 ? 10.188 -24.75 -0.945 1 83 229 VAL B O 1
ATOM 4881 N N . TRP B 1 230 ? 11.906 -23.328 -1.306 1 77.5 230 TRP B N 1
ATOM 4882 C CA . TRP B 1 230 ? 12.906 -24.297 -0.865 1 77.5 230 TRP B CA 1
ATOM 4883 C C . TRP B 1 230 ? 13.18 -24.156 0.628 1 77.5 230 TRP B C 1
ATOM 4885 O O . TRP B 1 230 ? 14.273 -23.75 1.03 1 77.5 230 TRP B O 1
ATOM 4895 N N . ILE B 1 231 ? 12.281 -24.578 1.38 1 75.88 231 ILE B N 1
ATOM 4896 C CA . ILE B 1 231 ? 12.328 -24.344 2.82 1 75.88 231 ILE B CA 1
ATOM 4897 C C . ILE B 1 231 ? 13.117 -25.453 3.496 1 75.88 231 ILE B C 1
ATOM 4899 O O . ILE B 1 231 ? 13.445 -25.359 4.684 1 75.88 231 ILE B O 1
ATOM 4903 N N . THR B 1 232 ? 13.359 -26.484 2.754 1 74.75 232 THR B N 1
ATOM 4904 C CA . THR B 1 232 ? 14.117 -27.609 3.291 1 74.75 232 THR B CA 1
ATOM 4905 C C . THR B 1 232 ? 14.906 -28.297 2.188 1 74.75 232 THR B C 1
ATOM 4907 O O . THR B 1 232 ? 14.727 -28.016 1.004 1 74.75 232 THR B O 1
ATOM 4910 N N . ASP B 1 233 ? 15.867 -29.047 2.727 1 74.81 233 ASP B N 1
ATOM 4911 C CA . ASP B 1 233 ? 16.547 -29.922 1.775 1 74.81 233 ASP B CA 1
ATOM 4912 C C . ASP B 1 233 ? 15.641 -31.078 1.368 1 74.81 233 ASP B C 1
ATOM 4914 O O . ASP B 1 233 ? 15.469 -32.031 2.131 1 74.81 233 ASP B O 1
ATOM 4918 N N . VAL B 1 234 ? 15.117 -31 0.231 1 74 234 VAL B N 1
ATOM 4919 C CA . VAL B 1 234 ? 14.109 -31.953 -0.225 1 74 234 VAL B CA 1
ATOM 4920 C C . VAL B 1 234 ? 14.773 -33.281 -0.575 1 74 234 VAL B C 1
ATOM 4922 O O . VAL B 1 234 ? 14.102 -34.312 -0.648 1 74 234 VAL B O 1
ATOM 4925 N N . ASP B 1 235 ? 16.062 -33.219 -0.686 1 72 235 ASP B N 1
ATOM 4926 C CA . ASP B 1 235 ? 16.766 -34.469 -1.01 1 72 235 ASP B CA 1
ATOM 4927 C C . ASP B 1 235 ? 17.438 -35.062 0.231 1 72 235 ASP B C 1
ATOM 4929 O O . ASP B 1 235 ? 18.297 -35.938 0.122 1 72 235 ASP B O 1
ATOM 4933 N N . ASP B 1 236 ? 16.984 -34.531 1.332 1 71.69 236 ASP B N 1
ATOM 4934 C CA . ASP B 1 236 ? 17.547 -35.062 2.572 1 71.69 236 ASP B CA 1
ATOM 4935 C C . ASP B 1 236 ? 17.203 -36.531 2.766 1 71.69 236 ASP B C 1
ATOM 4937 O O . ASP B 1 236 ? 16.031 -36.875 2.996 1 71.69 236 ASP B O 1
ATOM 4941 N N . PRO B 1 237 ? 18.141 -37.312 2.713 1 71.81 237 PRO B N 1
ATOM 4942 C CA . PRO B 1 237 ? 17.875 -38.75 2.846 1 71.81 237 PRO B CA 1
ATOM 4943 C C . PRO B 1 237 ? 17.453 -39.156 4.258 1 71.81 237 PRO B C 1
ATOM 4945 O O . PRO B 1 237 ? 16.875 -40.219 4.457 1 71.81 237 PRO B O 1
ATOM 4948 N N . MET B 1 238 ? 17.734 -38.312 5.184 1 71.31 238 MET B N 1
ATOM 4949 C CA . MET B 1 238 ? 17.469 -38.656 6.582 1 71.31 238 MET B CA 1
ATOM 4950 C C . MET B 1 238 ? 15.977 -38.531 6.891 1 71.31 238 MET B C 1
ATOM 4952 O O . MET B 1 238 ? 15.492 -39.125 7.863 1 71.31 238 MET B O 1
ATOM 4956 N N . ASN B 1 239 ? 15.273 -37.875 6.148 1 76 239 ASN B N 1
ATOM 4957 C CA . ASN B 1 239 ? 13.836 -37.719 6.379 1 76 239 ASN B CA 1
ATOM 4958 C C . ASN B 1 239 ? 13.047 -37.781 5.074 1 76 239 ASN B C 1
ATOM 4960 O O . ASN B 1 239 ? 12.445 -36.781 4.66 1 76 239 ASN B O 1
ATOM 4964 N N . PRO B 1 240 ? 13.039 -38.938 4.574 1 77.12 240 PRO B N 1
ATOM 4965 C CA . PRO B 1 240 ? 12.422 -39.094 3.254 1 77.12 240 PRO B CA 1
ATOM 4966 C C . PRO B 1 240 ? 10.898 -38.938 3.293 1 77.12 240 PRO B C 1
ATOM 4968 O O . PRO B 1 240 ? 10.281 -38.656 2.27 1 77.12 240 PRO B O 1
ATOM 4971 N N . HIS B 1 241 ? 10.359 -39.219 4.434 1 86.31 241 HIS B N 1
ATOM 4972 C CA . HIS B 1 241 ? 8.906 -39.094 4.547 1 86.31 241 HIS B CA 1
ATOM 4973 C C . HIS B 1 241 ? 8.508 -38.312 5.773 1 86.31 241 HIS B C 1
ATOM 4975 O O . HIS B 1 241 ? 8.023 -38.875 6.762 1 86.31 241 HIS B O 1
ATOM 4981 N N . PRO B 1 242 ? 8.641 -37.031 5.656 1 87.94 242 PRO B N 1
ATOM 4982 C CA . PRO B 1 242 ? 8.195 -36.219 6.793 1 87.94 242 PRO B CA 1
ATOM 4983 C C . PRO B 1 242 ? 6.734 -36.469 7.156 1 87.94 242 PRO B C 1
ATOM 4985 O O . PRO B 1 242 ? 5.926 -36.812 6.289 1 87.94 242 PRO B O 1
ATOM 4988 N N . PRO B 1 243 ? 6.457 -36.312 8.453 1 88.69 243 PRO B N 1
ATOM 4989 C CA . PRO B 1 243 ? 5.082 -36.562 8.898 1 88.69 243 PRO B CA 1
ATOM 4990 C C . PRO B 1 243 ? 4.07 -35.625 8.234 1 88.69 243 PRO B C 1
ATOM 4992 O O . PRO B 1 243 ? 4.387 -34.469 7.945 1 88.69 243 PRO B O 1
ATOM 4995 N N . LEU B 1 244 ? 2.852 -36.156 8.078 1 91.75 244 LEU B N 1
ATOM 4996 C CA . LEU B 1 244 ? 1.82 -35.438 7.348 1 91.75 244 LEU B CA 1
ATOM 4997 C C . LEU B 1 244 ? 0.772 -34.875 8.305 1 91.75 244 LEU B C 1
ATOM 4999 O O . LEU B 1 244 ? -0.174 -34.219 7.875 1 91.75 244 LEU B O 1
ATOM 5003 N N . GLU B 1 245 ? 0.841 -35.094 9.539 1 87.31 245 GLU B N 1
ATOM 5004 C CA . GLU B 1 245 ? -0.173 -34.75 10.531 1 87.31 245 GLU B CA 1
ATOM 5005 C C . GLU B 1 245 ? -0.527 -33.281 10.484 1 87.31 245 GLU B C 1
ATOM 5007 O O . GLU B 1 245 ? -1.696 -32.906 10.609 1 87.31 245 GLU B O 1
ATOM 5012 N N . ASN B 1 246 ? 0.354 -32.406 10.289 1 87.5 246 ASN B N 1
ATOM 5013 C CA . ASN B 1 246 ? 0.073 -30.984 10.289 1 87.5 246 ASN B CA 1
ATOM 5014 C C . ASN B 1 246 ? 0.156 -30.391 8.883 1 87.5 246 ASN B C 1
ATOM 5016 O O . ASN B 1 246 ? 0.32 -29.188 8.719 1 87.5 246 ASN B O 1
ATOM 5020 N N . SER B 1 247 ? -0.064 -31.297 7.906 1 89.94 247 SER B N 1
ATOM 5021 C CA . SER B 1 247 ? 0.032 -30.828 6.527 1 89.94 247 SER B CA 1
ATOM 5022 C C . SER B 1 247 ? -1.332 -30.828 5.848 1 89.94 247 SER B C 1
ATOM 5024 O O . SER B 1 247 ? -2.293 -31.391 6.367 1 89.94 247 SER B O 1
ATOM 5026 N N . CYS B 1 248 ? -1.485 -30.156 4.77 1 91.06 248 CYS B N 1
ATOM 5027 C CA . CYS B 1 248 ? -2.705 -30.109 3.971 1 91.06 248 CYS B CA 1
ATOM 5028 C C . CYS B 1 248 ? -2.775 -31.281 3.01 1 91.06 248 CYS B C 1
ATOM 5030 O O . CYS B 1 248 ? -3.664 -31.344 2.156 1 91.06 248 CYS B O 1
ATOM 5032 N N . LEU B 1 249 ? -1.87 -32.219 3.225 1 95.12 249 LEU B N 1
ATOM 5033 C CA . LEU B 1 249 ? -1.755 -33.344 2.301 1 95.12 249 LEU B CA 1
ATOM 5034 C C . LEU B 1 249 ? -2.635 -34.531 2.746 1 95.12 249 LEU B C 1
ATOM 5036 O O . LEU B 1 249 ? -2.914 -34.656 3.938 1 95.12 249 LEU B O 1
ATOM 5040 N N . PRO B 1 250 ? -3.068 -35.281 1.757 1 94.25 250 PRO B N 1
ATOM 5041 C CA . PRO B 1 250 ? -3.725 -36.531 2.135 1 94.25 250 PRO B CA 1
ATOM 5042 C C . PRO B 1 250 ? -2.818 -37.438 2.957 1 94.25 250 PRO B C 1
ATOM 5044 O O . PRO B 1 250 ? -1.619 -37.531 2.688 1 94.25 250 PRO B O 1
ATOM 5047 N N . ARG B 1 251 ? -3.4 -38.156 3.822 1 93.62 251 ARG B N 1
ATOM 5048 C CA . ARG B 1 251 ? -2.646 -38.969 4.773 1 93.62 251 ARG B CA 1
ATOM 5049 C C . ARG B 1 251 ? -1.916 -40.125 4.066 1 93.62 251 ARG B C 1
ATOM 5051 O O . ARG B 1 251 ? -0.888 -40.594 4.547 1 93.62 251 ARG B O 1
ATOM 5058 N N . ASP B 1 252 ? -2.406 -40.469 2.99 1 95.88 252 ASP B N 1
ATOM 5059 C CA . ASP B 1 252 ? -1.834 -41.625 2.312 1 95.88 252 ASP B CA 1
ATOM 5060 C C . ASP B 1 252 ? -1.111 -41.219 1.033 1 95.88 252 ASP B C 1
ATOM 5062 O O . ASP B 1 252 ? -1.005 -42 0.092 1 95.88 252 ASP B O 1
ATOM 5066 N N . VAL B 1 253 ? -0.663 -40.062 0.933 1 97.31 253 VAL B N 1
ATOM 5067 C CA . VAL B 1 253 ? -0.066 -39.531 -0.291 1 97.31 253 VAL B CA 1
ATOM 5068 C C . VAL B 1 253 ? 1.223 -40.281 -0.604 1 97.31 253 VAL B C 1
ATOM 5070 O O . VAL B 1 253 ? 1.492 -40.625 -1.761 1 97.31 253 VAL B O 1
ATOM 5073 N N . TYR B 1 254 ? 2.07 -40.594 0.349 1 96.12 254 TYR B N 1
ATOM 5074 C CA . TYR B 1 254 ? 3.316 -41.344 0.125 1 96.12 254 TYR B CA 1
ATOM 5075 C C . TYR B 1 254 ? 3.047 -42.719 -0.455 1 96.12 254 TYR B C 1
ATOM 5077 O O . TYR B 1 254 ? 3.727 -43.156 -1.389 1 96.12 254 TYR B O 1
ATOM 5085 N N . GLN B 1 255 ? 2.07 -43.312 0.146 1 96.88 255 GLN B N 1
ATOM 5086 C CA . GLN B 1 255 ? 1.706 -44.656 -0.327 1 96.88 255 GLN B CA 1
ATOM 5087 C C . GLN B 1 255 ? 1.165 -44.594 -1.753 1 96.88 255 GLN B C 1
ATOM 5089 O O . GLN B 1 255 ? 1.472 -45.469 -2.57 1 96.88 255 GLN B O 1
ATOM 5094 N N . ALA B 1 256 ? 0.37 -43.688 -2.016 1 97.75 256 ALA B N 1
ATOM 5095 C CA . ALA B 1 256 ? -0.212 -43.531 -3.346 1 97.75 256 ALA B CA 1
ATOM 5096 C C . ALA B 1 256 ? 0.874 -43.312 -4.398 1 97.75 256 ALA B C 1
ATOM 5098 O O . ALA B 1 256 ? 0.842 -43.938 -5.461 1 97.75 256 ALA B O 1
ATOM 5099 N N . LEU B 1 257 ? 1.849 -42.5 -4.109 1 97.88 257 LEU B N 1
ATOM 5100 C CA . LEU B 1 257 ? 2.922 -42.188 -5.055 1 97.88 257 LEU B CA 1
ATOM 5101 C C . LEU B 1 257 ? 3.836 -43.406 -5.223 1 97.88 257 LEU B C 1
ATOM 5103 O O . LEU B 1 257 ? 4.336 -43.656 -6.32 1 97.88 257 LEU B O 1
ATOM 5107 N N . LYS B 1 258 ? 4.059 -44.125 -4.16 1 97 258 LYS B N 1
ATOM 5108 C CA . LYS B 1 258 ? 4.863 -45.312 -4.242 1 97 258 LYS B CA 1
ATOM 5109 C C . LYS B 1 258 ? 4.188 -46.375 -5.121 1 97 258 LYS B C 1
ATOM 5111 O O . LYS B 1 258 ? 4.855 -47.094 -5.859 1 97 258 LYS B O 1
ATOM 5116 N N . ARG B 1 259 ? 2.91 -46.531 -4.961 1 97.31 259 ARG B N 1
ATOM 5117 C CA . ARG B 1 259 ? 2.156 -47.438 -5.797 1 97.31 259 ARG B CA 1
ATOM 5118 C C . ARG B 1 259 ? 2.266 -47.062 -7.273 1 97.31 259 ARG B C 1
ATOM 5120 O O . ARG B 1 259 ? 2.422 -47.938 -8.133 1 97.31 259 ARG B O 1
ATOM 5127 N N . LEU B 1 260 ? 2.139 -45.812 -7.531 1 97.81 260 LEU B N 1
ATOM 5128 C CA . LEU B 1 260 ? 2.285 -45.344 -8.898 1 97.81 260 LEU B CA 1
ATOM 5129 C C . LEU B 1 260 ? 3.678 -45.625 -9.438 1 97.81 260 LEU B C 1
ATOM 5131 O O . LEU B 1 260 ? 3.818 -46.094 -10.57 1 97.81 260 LEU B O 1
ATOM 5135 N N . GLU B 1 261 ? 4.68 -45.375 -8.633 1 97.31 261 GLU B N 1
ATOM 5136 C CA . GLU B 1 261 ? 6.066 -45.625 -9 1 97.31 261 GLU B CA 1
ATOM 5137 C C . GLU B 1 261 ? 6.27 -47.094 -9.352 1 97.31 261 GLU B C 1
ATOM 5139 O O . GLU B 1 261 ? 6.883 -47.438 -10.367 1 97.31 261 GLU B O 1
ATOM 5144 N N . SER B 1 262 ? 5.754 -48 -8.516 1 96.19 262 SER B N 1
ATOM 5145 C CA . SER B 1 262 ? 5.887 -49.438 -8.727 1 96.19 262 SER B CA 1
ATOM 5146 C C . SER B 1 262 ? 5.191 -49.875 -10.008 1 96.19 262 SER B C 1
ATOM 5148 O O . SER B 1 262 ? 5.703 -50.719 -10.742 1 96.19 262 SER B O 1
ATOM 5150 N N . ALA B 1 263 ? 4.055 -49.344 -10.25 1 95.25 263 ALA B N 1
ATOM 5151 C CA . ALA B 1 263 ? 3.291 -49.688 -11.445 1 95.25 263 ALA B CA 1
ATOM 5152 C C . ALA B 1 263 ? 4.035 -49.281 -12.711 1 95.25 263 ALA B C 1
ATOM 5154 O O . ALA B 1 263 ? 4.059 -50 -13.703 1 95.25 263 ALA B O 1
ATOM 5155 N N . PHE B 1 264 ? 4.625 -48.094 -12.68 1 95.06 264 PHE B N 1
ATOM 5156 C CA . PHE B 1 264 ? 5.348 -47.594 -13.844 1 95.06 264 PHE B CA 1
ATOM 5157 C C . PHE B 1 264 ? 6.664 -48.344 -14.016 1 95.06 264 PHE B C 1
ATOM 5159 O O . PHE B 1 264 ? 7.082 -48.625 -15.141 1 95.06 264 PHE B O 1
ATOM 5166 N N . ASP B 1 265 ? 7.32 -48.656 -12.938 1 92.31 265 ASP B N 1
ATOM 5167 C CA . ASP B 1 265 ? 8.594 -49.344 -12.977 1 92.31 265 ASP B CA 1
ATOM 5168 C C . ASP B 1 265 ? 8.438 -50.75 -13.586 1 92.31 265 ASP B C 1
ATOM 5170 O O . ASP B 1 265 ? 9.305 -51.188 -14.344 1 92.31 265 ASP B O 1
ATOM 5174 N N . GLY B 1 266 ? 7.316 -51.375 -13.281 1 88 266 GLY B N 1
ATOM 5175 C CA . GLY B 1 266 ? 7.098 -52.75 -13.75 1 88 266 GLY B CA 1
ATOM 5176 C C . GLY B 1 266 ? 6.371 -52.812 -15.086 1 88 266 GLY B C 1
ATOM 5177 O O . GLY B 1 266 ? 6.441 -53.812 -15.781 1 88 266 GLY B O 1
ATOM 5178 N N . GLY B 1 267 ? 5.723 -51.781 -15.438 1 83.81 267 GLY B N 1
ATOM 5179 C CA . GLY B 1 267 ? 4.789 -51.906 -16.547 1 83.81 267 GLY B CA 1
ATOM 5180 C C . GLY B 1 267 ? 5.199 -51.094 -17.766 1 83.81 267 GLY B C 1
ATOM 5181 O O . GLY B 1 267 ? 4.621 -51.281 -18.844 1 83.81 267 GLY B O 1
ATOM 5182 N N . MET B 1 268 ? 6.215 -50.281 -17.688 1 86.88 268 MET B N 1
ATOM 5183 C CA . MET B 1 268 ? 6.578 -49.406 -18.812 1 86.88 268 MET B CA 1
ATOM 5184 C C . MET B 1 268 ? 7.867 -49.875 -19.469 1 86.88 268 MET B C 1
ATOM 5186 O O . MET B 1 268 ? 8.703 -50.531 -18.828 1 86.88 268 MET B O 1
ATOM 5190 N N . ARG B 1 269 ? 7.93 -49.5 -20.719 1 84.81 269 ARG B N 1
ATOM 5191 C CA . ARG B 1 269 ? 9.172 -49.75 -21.438 1 84.81 269 ARG B CA 1
ATOM 5192 C C . ARG B 1 269 ? 10.32 -48.938 -20.859 1 84.81 269 ARG B C 1
ATOM 5194 O O . ARG B 1 269 ? 10.133 -47.812 -20.453 1 84.81 269 ARG B O 1
ATOM 5201 N N . ALA B 1 270 ? 11.477 -49.5 -20.969 1 81.5 270 ALA B N 1
ATOM 5202 C CA . ALA B 1 270 ? 12.664 -48.969 -20.312 1 81.5 270 ALA B CA 1
ATOM 5203 C C . ALA B 1 270 ? 12.977 -47.562 -20.828 1 81.5 270 ALA B C 1
ATOM 5205 O O . ALA B 1 270 ? 13.406 -46.688 -20.078 1 81.5 270 ALA B O 1
ATOM 5206 N N . ASP B 1 271 ? 12.781 -47.344 -22.141 1 82.38 271 ASP B N 1
ATOM 5207 C CA . ASP B 1 271 ? 13.156 -46.062 -22.766 1 82.38 271 ASP B CA 1
ATOM 5208 C C . ASP B 1 271 ? 12.273 -44.938 -22.266 1 82.38 271 ASP B C 1
ATOM 5210 O O . ASP B 1 271 ? 12.68 -43.75 -22.312 1 82.38 271 ASP B O 1
ATOM 5214 N N . PHE B 1 272 ? 11.086 -45.25 -21.75 1 85.81 272 PHE B N 1
ATOM 5215 C CA . PHE B 1 272 ? 10.148 -44.25 -21.25 1 85.81 272 PHE B CA 1
ATOM 5216 C C . PHE B 1 272 ? 10.148 -44.219 -19.734 1 85.81 272 PHE B C 1
ATOM 5218 O O . PHE B 1 272 ? 9.945 -43.156 -19.125 1 85.81 272 PHE B O 1
ATOM 5225 N N . ARG B 1 273 ? 10.516 -45.25 -19.25 1 92.06 273 ARG B N 1
ATOM 5226 C CA . ARG B 1 273 ? 10.344 -45.5 -17.812 1 92.06 273 ARG B CA 1
ATOM 5227 C C . ARG B 1 273 ? 11.148 -44.531 -16.984 1 92.06 273 ARG B C 1
ATOM 5229 O O . ARG B 1 273 ? 10.648 -44 -15.992 1 92.06 273 ARG B O 1
ATOM 5236 N N . ASP B 1 274 ? 12.352 -44.219 -17.391 1 94.5 274 ASP B N 1
ATOM 5237 C CA . ASP B 1 274 ? 13.234 -43.375 -16.594 1 94.5 274 ASP B CA 1
ATOM 5238 C C . ASP B 1 274 ? 12.664 -41.969 -16.438 1 94.5 274 ASP B C 1
ATOM 5240 O O . ASP B 1 274 ? 12.727 -41.375 -15.352 1 94.5 274 ASP B O 1
ATOM 5244 N N . ASP B 1 275 ? 12.133 -41.406 -17.5 1 96.62 275 ASP B N 1
ATOM 5245 C CA . ASP B 1 275 ? 11.562 -40.062 -17.453 1 96.62 275 ASP B CA 1
ATOM 5246 C C . ASP B 1 275 ? 10.336 -40.031 -16.547 1 96.62 275 ASP B C 1
ATOM 5248 O O . ASP B 1 275 ? 10.156 -39.062 -15.805 1 96.62 275 ASP B O 1
ATOM 5252 N N . TYR B 1 276 ? 9.508 -41.031 -16.594 1 97.38 276 TYR B N 1
ATOM 5253 C CA . TYR B 1 276 ? 8.305 -41.094 -15.758 1 97.38 276 TYR B CA 1
ATOM 5254 C C . TYR B 1 276 ? 8.672 -41.281 -14.289 1 97.38 276 TYR B C 1
ATOM 5256 O O . TYR B 1 276 ? 8.062 -40.656 -13.414 1 97.38 276 TYR B O 1
ATOM 5264 N N . LEU B 1 277 ? 9.648 -42.125 -14.062 1 97.25 277 LEU B N 1
ATOM 5265 C CA . LEU B 1 277 ? 10.102 -42.312 -12.688 1 97.25 277 LEU B CA 1
ATOM 5266 C C . LEU B 1 277 ? 10.703 -41.031 -12.125 1 97.25 277 LEU B C 1
ATOM 5268 O O . LEU B 1 277 ? 10.5 -40.719 -10.953 1 97.25 277 LEU B O 1
ATOM 5272 N N . LYS B 1 278 ? 11.422 -40.375 -12.945 1 96.44 278 LYS B N 1
ATOM 5273 C CA . LYS B 1 278 ? 11.953 -39.062 -12.531 1 96.44 278 LYS B CA 1
ATOM 5274 C C . LYS B 1 278 ? 10.836 -38.094 -12.195 1 96.44 278 LYS B C 1
ATOM 5276 O O . LYS B 1 278 ? 10.914 -37.375 -11.203 1 96.44 278 LYS B O 1
ATOM 5281 N N . ALA B 1 279 ? 9.805 -38 -13.031 1 97.81 279 ALA B N 1
ATOM 5282 C CA . ALA B 1 279 ? 8.672 -37.125 -12.797 1 97.81 279 ALA B CA 1
ATOM 5283 C C . ALA B 1 279 ? 7.969 -37.469 -11.484 1 97.81 279 ALA B C 1
ATOM 5285 O O . ALA B 1 279 ? 7.531 -36.562 -10.75 1 97.81 279 ALA B O 1
ATOM 5286 N N . ILE B 1 280 ? 7.836 -38.75 -11.156 1 97.62 280 ILE B N 1
ATOM 5287 C CA . ILE B 1 280 ? 7.219 -39.188 -9.906 1 97.62 280 ILE B CA 1
ATOM 5288 C C . ILE B 1 280 ? 8.094 -38.781 -8.727 1 97.62 280 ILE B C 1
ATOM 5290 O O . ILE B 1 280 ? 7.59 -38.312 -7.695 1 97.62 280 ILE B O 1
ATOM 5294 N N . ASN B 1 281 ? 9.367 -38.938 -8.914 1 95.44 281 ASN B N 1
ATOM 5295 C CA . ASN B 1 281 ? 10.297 -38.531 -7.867 1 95.44 281 ASN B CA 1
ATOM 5296 C C . ASN B 1 281 ? 10.18 -37.031 -7.578 1 95.44 281 ASN B C 1
ATOM 5298 O O . ASN B 1 281 ? 10.312 -36.625 -6.426 1 95.44 281 ASN B O 1
ATOM 5302 N N . GLU B 1 282 ? 10.023 -36.25 -8.617 1 95.81 282 GLU B N 1
ATOM 5303 C CA . GLU B 1 282 ? 9.844 -34.812 -8.43 1 95.81 282 GLU B CA 1
ATOM 5304 C C . GLU B 1 282 ? 8.539 -34.5 -7.695 1 95.81 282 GLU B C 1
ATOM 5306 O O . GLU B 1 282 ? 8.461 -33.562 -6.926 1 95.81 282 GLU B O 1
ATOM 5311 N N . LEU B 1 283 ? 7.449 -35.312 -7.898 1 96.69 283 LEU B N 1
ATOM 5312 C CA . LEU B 1 283 ? 6.219 -35.156 -7.133 1 96.69 283 LEU B CA 1
ATOM 5313 C C . LEU B 1 283 ? 6.449 -35.469 -5.66 1 96.69 283 LEU B C 1
ATOM 5315 O O . LEU B 1 283 ? 5.848 -34.844 -4.781 1 96.69 283 LEU B O 1
ATOM 5319 N N . MET B 1 284 ? 7.312 -36.469 -5.473 1 95.31 284 MET B N 1
ATOM 5320 C CA . MET B 1 284 ? 7.676 -36.812 -4.102 1 95.31 284 MET B CA 1
ATOM 5321 C C . MET B 1 284 ? 8.359 -35.656 -3.41 1 95.31 284 MET B C 1
ATOM 5323 O O . MET B 1 284 ? 8.125 -35.406 -2.227 1 95.31 284 MET B O 1
ATOM 5327 N N . LYS B 1 285 ? 9.164 -35 -4.121 1 93.69 285 LYS B N 1
ATOM 5328 C CA . LYS B 1 285 ? 9.82 -33.812 -3.574 1 93.69 285 LYS B CA 1
ATOM 5329 C C . LYS B 1 285 ? 8.812 -32.719 -3.242 1 93.69 285 LYS B C 1
ATOM 5331 O O . LYS B 1 285 ? 8.922 -32.062 -2.205 1 93.69 285 LYS B O 1
ATOM 5336 N N . VAL B 1 286 ? 7.828 -32.5 -4.152 1 95.25 286 VAL B N 1
ATOM 5337 C CA . VAL B 1 286 ? 6.754 -31.547 -3.883 1 95.25 286 VAL B CA 1
ATOM 5338 C C . VAL B 1 286 ? 6.039 -31.938 -2.588 1 95.25 286 VAL B C 1
ATOM 5340 O O . VAL B 1 286 ? 5.754 -31.062 -1.753 1 95.25 286 VAL B O 1
ATOM 5343 N N . THR B 1 287 ? 5.781 -33.219 -2.449 1 95.5 287 THR B N 1
ATOM 5344 C CA . THR B 1 287 ? 5.109 -33.719 -1.257 1 95.5 287 THR B CA 1
ATOM 5345 C C . THR B 1 287 ? 5.918 -33.406 -0.004 1 95.5 287 THR B C 1
ATOM 5347 O O . THR B 1 287 ? 5.363 -32.969 1.003 1 95.5 287 THR B O 1
ATOM 5350 N N . ARG B 1 288 ? 7.195 -33.625 -0.09 1 93.31 288 ARG B N 1
ATOM 5351 C CA . ARG B 1 288 ? 8.062 -33.344 1.054 1 93.31 288 ARG B CA 1
ATOM 5352 C C . ARG B 1 288 ? 8.062 -31.875 1.396 1 93.31 288 ARG B C 1
ATOM 5354 O O . ARG B 1 288 ? 8.039 -31.5 2.572 1 93.31 288 ARG B O 1
ATOM 5361 N N . LEU B 1 289 ? 8.109 -31.031 0.439 1 92.5 289 LEU B N 1
ATOM 5362 C CA . LEU B 1 289 ? 8.078 -29.594 0.651 1 92.5 289 LEU B CA 1
ATOM 5363 C C . LEU B 1 289 ? 6.789 -29.172 1.349 1 92.5 289 LEU B C 1
ATOM 5365 O O . LEU B 1 289 ? 6.824 -28.406 2.324 1 92.5 289 LEU B O 1
ATOM 5369 N N . LEU B 1 290 ? 5.668 -29.688 0.849 1 94.25 290 LEU B N 1
ATOM 5370 C CA . LEU B 1 290 ? 4.371 -29.328 1.414 1 94.25 290 LEU B CA 1
ATOM 5371 C C . LEU B 1 290 ? 4.227 -29.875 2.83 1 94.25 290 LEU B C 1
ATOM 5373 O O . LEU B 1 290 ? 3.623 -29.219 3.691 1 94.25 290 LEU B O 1
ATOM 5377 N N . ALA B 1 291 ? 4.746 -31.031 3.02 1 92.81 291 ALA B N 1
ATOM 5378 C CA . ALA B 1 291 ? 4.707 -31.625 4.355 1 92.81 291 ALA B CA 1
ATOM 5379 C C . ALA B 1 291 ? 5.445 -30.75 5.363 1 92.81 291 ALA B C 1
ATOM 5381 O O . ALA B 1 291 ? 4.973 -30.531 6.48 1 92.81 291 ALA B O 1
ATOM 5382 N N . HIS B 1 292 ? 6.555 -30.312 4.941 1 89.56 292 HIS B N 1
ATOM 5383 C CA . HIS B 1 292 ? 7.359 -29.469 5.812 1 89.56 292 HIS B CA 1
ATOM 5384 C C . HIS B 1 292 ? 6.715 -28.094 6.008 1 89.56 292 HIS B C 1
ATOM 5386 O O . HIS B 1 292 ? 6.844 -27.5 7.074 1 89.56 292 HIS B O 1
ATOM 5392 N N . ALA B 1 293 ? 6.098 -27.625 4.984 1 89.94 293 ALA B N 1
ATOM 5393 C CA . ALA B 1 293 ? 5.48 -26.297 5.031 1 89.94 293 ALA B CA 1
ATOM 5394 C C . ALA B 1 293 ? 4.254 -26.297 5.941 1 89.94 293 ALA B C 1
ATOM 5396 O O . ALA B 1 293 ? 3.885 -25.266 6.492 1 89.94 293 ALA B O 1
ATOM 5397 N N . GLY B 1 294 ? 3.65 -27.484 6.098 1 88.19 294 GLY B N 1
ATOM 5398 C CA . GLY B 1 294 ? 2.426 -27.547 6.879 1 88.19 294 GLY B CA 1
ATOM 5399 C C . GLY B 1 294 ? 1.288 -26.75 6.27 1 88.19 294 GLY B C 1
ATOM 5400 O O . GLY B 1 294 ? 0.938 -26.953 5.105 1 88.19 294 GLY B O 1
ATOM 5401 N N . VAL B 1 295 ? 0.811 -25.766 7.035 1 84.88 295 VAL B N 1
ATOM 5402 C CA . VAL B 1 295 ? -0.33 -25 6.562 1 84.88 295 VAL B CA 1
ATOM 5403 C C . VAL B 1 295 ? 0.16 -23.781 5.77 1 84.88 295 VAL B C 1
ATOM 5405 O O . VAL B 1 295 ? -0.621 -23.125 5.074 1 84.88 295 VAL B O 1
ATOM 5408 N N . SER B 1 296 ? 1.433 -23.5 5.762 1 88.31 296 SER B N 1
ATOM 5409 C CA . SER B 1 296 ? 1.995 -22.328 5.098 1 88.31 296 SER B CA 1
ATOM 5410 C C . SER B 1 296 ? 2.574 -22.688 3.736 1 88.31 296 SER B C 1
ATOM 5412 O O . SER B 1 296 ? 3.719 -22.344 3.43 1 88.31 296 SER B O 1
ATOM 5414 N N . VAL B 1 297 ? 1.776 -23.375 2.943 1 92.81 297 VAL B N 1
ATOM 5415 C CA . VAL B 1 297 ? 2.24 -23.812 1.635 1 92.81 297 VAL B CA 1
ATOM 5416 C C . VAL B 1 297 ? 2.258 -22.641 0.663 1 92.81 297 VAL B C 1
ATOM 5418 O O . VAL B 1 297 ? 1.387 -21.766 0.72 1 92.81 297 VAL B O 1
ATOM 5421 N N . GLU B 1 298 ? 3.246 -22.594 -0.199 1 94.12 298 GLU B N 1
ATOM 5422 C CA . GLU B 1 298 ? 3.367 -21.594 -1.255 1 94.12 298 GLU B CA 1
ATOM 5423 C C . GLU B 1 298 ? 3.117 -22.203 -2.629 1 94.12 298 GLU B C 1
ATOM 5425 O O . GLU B 1 298 ? 3.469 -23.359 -2.871 1 94.12 298 GLU B O 1
ATOM 5430 N N . SER B 1 299 ? 2.547 -21.438 -3.5 1 94.94 299 SER B N 1
ATOM 5431 C CA . SER B 1 299 ? 2.191 -21.922 -4.832 1 94.94 299 SER B CA 1
ATOM 5432 C C . SER B 1 299 ? 3.422 -22.391 -5.594 1 94.94 299 SER B C 1
ATOM 5434 O O . SER B 1 299 ? 3.338 -23.344 -6.387 1 94.94 299 SER B O 1
ATOM 5436 N N . GLY B 1 300 ? 4.539 -21.719 -5.316 1 93.69 300 GLY B N 1
ATOM 5437 C CA . GLY B 1 300 ? 5.77 -22.094 -5.996 1 93.69 300 GLY B CA 1
ATOM 5438 C C . GLY B 1 300 ? 6.199 -23.516 -5.723 1 93.69 300 GLY B C 1
ATOM 5439 O O . GLY B 1 300 ? 6.859 -24.141 -6.555 1 93.69 300 GLY B O 1
ATOM 5440 N N . MET B 1 301 ? 5.832 -24.078 -4.637 1 94.62 301 MET B N 1
ATOM 5441 C CA . MET B 1 301 ? 6.188 -25.453 -4.262 1 94.62 301 MET B CA 1
ATOM 5442 C C . MET B 1 301 ? 5.566 -26.453 -5.223 1 94.62 301 MET B C 1
ATOM 5444 O O . MET B 1 301 ? 6.188 -27.469 -5.551 1 94.62 301 MET B O 1
ATOM 5448 N N . VAL B 1 302 ? 4.375 -26.156 -5.652 1 96.06 302 VAL B N 1
ATOM 5449 C CA . VAL B 1 302 ? 3.668 -27.031 -6.574 1 96.06 302 VAL B CA 1
ATOM 5450 C C . VAL B 1 302 ? 4.09 -26.734 -8.008 1 96.06 302 VAL B C 1
ATOM 5452 O O . VAL B 1 302 ? 4.27 -27.641 -8.82 1 96.06 302 VAL B O 1
ATOM 5455 N N . MET B 1 303 ? 4.379 -25.5 -8.266 1 94.69 303 MET B N 1
ATOM 5456 C CA . MET B 1 303 ? 4.688 -25.062 -9.625 1 94.69 303 MET B CA 1
ATOM 5457 C C . MET B 1 303 ? 6.113 -25.438 -10.008 1 94.69 303 MET B C 1
ATOM 5459 O O . MET B 1 303 ? 6.473 -25.391 -11.188 1 94.69 303 MET B O 1
ATOM 5463 N N . PHE B 1 304 ? 6.828 -25.859 -9.109 1 90.5 304 PHE B N 1
ATOM 5464 C CA . PHE B 1 304 ? 8.188 -26.281 -9.414 1 90.5 304 PHE B CA 1
ATOM 5465 C C . PHE B 1 304 ? 8.188 -27.547 -10.25 1 90.5 304 PHE B C 1
ATOM 5467 O O . PHE B 1 304 ? 9.117 -27.797 -11.016 1 90.5 304 PHE B O 1
ATOM 5474 N N . TRP B 1 305 ? 7.172 -28.344 -10.109 1 95.94 305 TRP B N 1
ATOM 5475 C CA . TRP B 1 305 ? 7.102 -29.625 -10.789 1 95.94 305 TRP B CA 1
ATOM 5476 C C . TRP B 1 305 ? 7.211 -29.453 -12.305 1 95.94 305 TRP B C 1
ATOM 5478 O O . TRP B 1 305 ? 8.102 -30.016 -12.938 1 95.94 305 TRP B O 1
ATOM 5488 N N . PRO B 1 306 ? 6.348 -28.656 -12.961 1 95 306 PRO B N 1
ATOM 5489 C CA . PRO B 1 306 ? 6.508 -28.453 -14.398 1 95 306 PRO B CA 1
ATOM 5490 C C . PRO B 1 306 ? 7.84 -27.797 -14.766 1 95 306 PRO B C 1
ATOM 5492 O O . PRO B 1 306 ? 8.289 -27.906 -15.914 1 95 306 PRO B O 1
ATOM 5495 N N . TYR B 1 307 ? 8.406 -27.203 -13.828 1 89.88 307 TYR B N 1
ATOM 5496 C CA . TYR B 1 307 ? 9.695 -26.562 -14.023 1 89.88 307 TYR B CA 1
ATOM 5497 C C . TYR B 1 307 ? 10.797 -27.594 -14.234 1 89.88 307 TYR B C 1
ATOM 5499 O O . TYR B 1 307 ? 11.734 -27.359 -15 1 89.88 307 TYR B O 1
ATOM 5507 N N . VAL B 1 308 ? 10.68 -28.812 -13.688 1 91.25 308 VAL B N 1
ATOM 5508 C CA . VAL B 1 308 ? 11.836 -29.703 -13.609 1 91.25 308 VAL B CA 1
ATOM 5509 C C . VAL B 1 308 ? 11.547 -31 -14.344 1 91.25 308 VAL B C 1
ATOM 5511 O O . VAL B 1 308 ? 12.461 -31.766 -14.641 1 91.25 308 VAL B O 1
ATOM 5514 N N . ILE B 1 309 ? 10.352 -31.312 -14.656 1 94.44 309 ILE B N 1
ATOM 5515 C CA . ILE B 1 309 ? 10.047 -32.625 -15.242 1 94.44 309 ILE B CA 1
ATOM 5516 C C . ILE B 1 309 ? 10.633 -32.688 -16.656 1 94.44 309 ILE B C 1
ATOM 5518 O O . ILE B 1 309 ? 10.766 -31.672 -17.328 1 94.44 309 ILE B O 1
ATOM 5522 N N . PRO B 1 310 ? 10.961 -33.938 -17.094 1 95 310 PRO B N 1
ATOM 5523 C CA . PRO B 1 310 ? 11.477 -34.094 -18.453 1 95 310 PRO B CA 1
ATOM 5524 C C . PRO B 1 310 ? 10.492 -33.625 -19.531 1 95 310 PRO B C 1
ATOM 5526 O O . PRO B 1 310 ? 9.281 -33.781 -19.359 1 95 310 PRO B O 1
ATOM 5529 N N . GLU B 1 311 ? 11.016 -33.188 -20.641 1 93.56 311 GLU B N 1
ATOM 5530 C CA . GLU B 1 311 ? 10.234 -32.688 -21.75 1 93.56 311 GLU B CA 1
ATOM 5531 C C . GLU B 1 311 ? 9.312 -33.781 -22.312 1 93.56 311 GLU B C 1
ATOM 5533 O O . GLU B 1 311 ? 8.203 -33.469 -22.766 1 93.56 311 GLU B O 1
ATOM 5538 N N . ARG B 1 312 ? 9.742 -34.969 -22.234 1 95.31 312 ARG B N 1
ATOM 5539 C CA . ARG B 1 312 ? 8.977 -36.094 -22.75 1 95.31 312 ARG B CA 1
ATOM 5540 C C . ARG B 1 312 ? 7.605 -36.188 -22.078 1 95.31 312 ARG B C 1
ATOM 5542 O O . ARG B 1 312 ? 6.617 -36.562 -22.734 1 95.31 312 ARG B O 1
ATOM 5549 N N . ILE B 1 313 ? 7.566 -35.875 -20.828 1 96.62 313 ILE B N 1
ATOM 5550 C CA . ILE B 1 313 ? 6.309 -35.938 -20.094 1 96.62 313 ILE B CA 1
ATOM 5551 C C . ILE B 1 313 ? 5.312 -34.938 -20.672 1 96.62 313 ILE B C 1
ATOM 5553 O O . ILE B 1 313 ? 4.137 -35.281 -20.859 1 96.62 313 ILE B O 1
ATOM 5557 N N . MET B 1 314 ? 5.754 -33.781 -20.984 1 95.31 314 MET B N 1
ATOM 5558 C CA . MET B 1 314 ? 4.895 -32.75 -21.562 1 95.31 314 MET B CA 1
ATOM 5559 C C . MET B 1 314 ? 4.406 -33.156 -22.953 1 95.31 314 MET B C 1
ATOM 5561 O O . MET B 1 314 ? 3.229 -33 -23.266 1 95.31 314 MET B O 1
ATOM 5565 N N . LEU B 1 315 ? 5.316 -33.688 -23.703 1 96.06 315 LEU B N 1
ATOM 5566 C CA . LEU B 1 315 ? 4.961 -34.156 -25.047 1 96.06 315 LEU B CA 1
ATOM 5567 C C . LEU B 1 315 ? 3.928 -35.281 -24.953 1 96.06 315 LEU B C 1
ATOM 5569 O O . LEU B 1 315 ? 2.9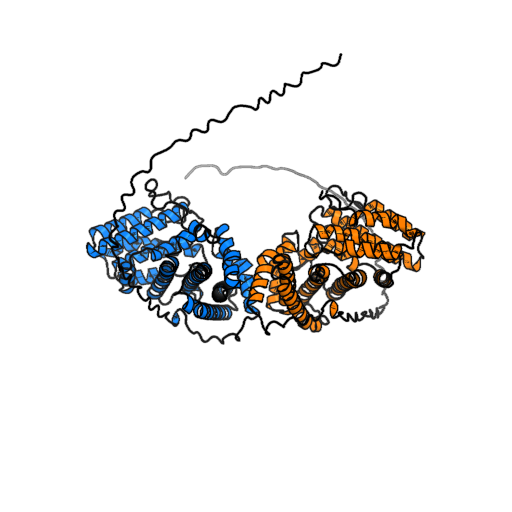92 -35.344 -25.766 1 96.06 315 LEU B O 1
ATOM 5573 N N . ASP B 1 316 ? 4.09 -36.156 -24 1 96.94 316 ASP B N 1
ATOM 5574 C CA . ASP B 1 316 ? 3.174 -37.281 -23.828 1 96.94 316 ASP B CA 1
ATOM 5575 C C . ASP B 1 316 ? 1.801 -36.781 -23.359 1 96.94 316 ASP B C 1
ATOM 5577 O O . ASP B 1 316 ? 0.778 -37.375 -23.734 1 96.94 316 ASP B O 1
ATOM 5581 N N . ILE B 1 317 ? 1.759 -35.781 -22.531 1 97.25 317 ILE B N 1
ATOM 5582 C CA . ILE B 1 317 ? 0.483 -35.219 -22.125 1 97.25 317 ILE B CA 1
ATOM 5583 C C . ILE B 1 317 ? -0.226 -34.625 -23.328 1 97.25 317 ILE B C 1
ATOM 5585 O O . ILE B 1 317 ? -1.433 -34.812 -23.516 1 97.25 317 ILE B O 1
ATOM 5589 N N . GLU B 1 318 ? 0.523 -33.906 -24.109 1 96.69 318 GLU B N 1
ATOM 5590 C CA . GLU B 1 318 ? -0.031 -33.312 -25.312 1 96.69 318 GLU B CA 1
ATOM 5591 C C . GLU B 1 318 ? -0.585 -34.375 -26.25 1 96.69 318 GLU B C 1
ATOM 5593 O O . GLU B 1 318 ? -1.609 -34.156 -26.906 1 96.69 318 GLU B O 1
ATOM 5598 N N . ALA B 1 319 ? 0.068 -35.531 -26.266 1 97.06 319 ALA B N 1
ATOM 5599 C CA . ALA B 1 319 ? -0.337 -36.625 -27.125 1 97.06 319 ALA B CA 1
ATOM 5600 C C . ALA B 1 319 ? -1.425 -37.469 -26.453 1 97.06 319 ALA B C 1
ATOM 5602 O O . ALA B 1 319 ? -1.858 -38.5 -27 1 97.06 319 ALA B O 1
ATOM 5603 N N . LEU B 1 320 ? -1.836 -37.125 -25.281 1 96.94 320 LEU B N 1
ATOM 5604 C CA . LEU B 1 320 ? -2.875 -37.812 -24.516 1 96.94 320 LEU B CA 1
ATOM 5605 C C . LEU B 1 320 ? -2.473 -39.25 -24.219 1 96.94 320 LEU B C 1
ATOM 5607 O O . LEU B 1 320 ? -3.301 -40.156 -24.312 1 96.94 320 LEU B O 1
ATOM 5611 N N . ASN B 1 321 ? -1.126 -39.406 -24 1 95.94 321 ASN B N 1
ATOM 5612 C CA . ASN B 1 321 ? -0.649 -40.688 -23.547 1 95.94 321 ASN B CA 1
ATOM 5613 C C . ASN B 1 321 ? -1.291 -41.094 -22.219 1 95.94 321 ASN B C 1
ATOM 5615 O O . ASN B 1 321 ? -1.275 -40.312 -21.266 1 95.94 321 ASN B O 1
ATOM 5619 N N . PRO B 1 322 ? -1.86 -42.25 -22.125 1 96 322 PRO B N 1
ATOM 5620 C CA . PRO B 1 322 ? -2.594 -42.656 -20.922 1 96 322 PRO B CA 1
ATOM 5621 C C . PRO B 1 322 ? -1.734 -42.625 -19.656 1 96 322 PRO B C 1
ATOM 5623 O O . PRO B 1 322 ? -2.207 -42.188 -18.594 1 96 322 PRO B O 1
ATOM 5626 N N . HIS B 1 323 ? -0.472 -43.062 -19.766 1 96.44 323 HIS B N 1
ATOM 5627 C CA . HIS B 1 323 ? 0.403 -43.031 -18.594 1 96.44 323 HIS B CA 1
ATOM 5628 C C . HIS B 1 323 ? 0.703 -41.594 -18.156 1 96.44 323 HIS B C 1
ATOM 5630 O O . HIS B 1 323 ? 0.767 -41.312 -16.953 1 96.44 323 HIS B O 1
ATOM 5636 N N . ALA B 1 324 ? 0.892 -40.719 -19.078 1 97.25 324 ALA B N 1
ATOM 5637 C CA . ALA B 1 324 ? 1.159 -39.312 -18.766 1 97.25 324 ALA B CA 1
ATOM 5638 C C . ALA B 1 324 ? -0.061 -38.656 -18.141 1 97.25 324 ALA B C 1
ATOM 5640 O O . ALA B 1 324 ? 0.072 -37.844 -17.219 1 97.25 324 ALA B O 1
ATOM 5641 N N . LEU B 1 325 ? -1.231 -39 -18.656 1 98.31 325 LEU B N 1
ATOM 5642 C CA . LEU B 1 325 ? -2.465 -38.469 -18.109 1 98.31 325 LEU B CA 1
ATOM 5643 C C . LEU B 1 325 ? -2.689 -38.938 -16.672 1 98.31 325 LEU B C 1
ATOM 5645 O O . LEU B 1 325 ? -3.174 -38.219 -15.82 1 98.31 325 LEU B O 1
ATOM 5649 N N . LEU B 1 326 ? -2.389 -40.219 -16.484 1 98.12 326 LEU B N 1
ATOM 5650 C CA . LEU B 1 326 ? -2.469 -40.75 -15.133 1 98.12 326 LEU B CA 1
ATOM 5651 C C . LEU B 1 326 ? -1.527 -40 -14.195 1 98.12 326 LEU B C 1
ATOM 5653 O O . LEU B 1 326 ? -1.92 -39.625 -13.094 1 98.12 326 LEU B O 1
ATOM 5657 N N . LEU B 1 327 ? -0.306 -39.812 -14.617 1 98.44 327 LEU B N 1
ATOM 5658 C CA . LEU B 1 327 ? 0.658 -39.031 -13.844 1 98.44 327 LEU B CA 1
ATOM 5659 C C . LEU B 1 327 ? 0.136 -37.625 -13.57 1 98.44 327 LEU B C 1
ATOM 5661 O O . LEU B 1 327 ? 0.24 -37.125 -12.453 1 98.44 327 LEU B O 1
ATOM 5665 N N . LEU B 1 328 ? -0.429 -37 -14.562 1 98.69 328 LEU B N 1
ATOM 5666 C CA . LEU B 1 328 ? -1.002 -35.656 -14.445 1 98.69 328 LEU B CA 1
ATOM 5667 C C . LEU B 1 328 ? -2.123 -35.656 -13.414 1 98.69 328 LEU B C 1
ATOM 5669 O O . LEU B 1 328 ? -2.287 -34.656 -12.688 1 98.69 328 LEU B O 1
ATOM 5673 N N . SER B 1 329 ? -2.93 -36.688 -13.352 1 98.69 329 SER B N 1
ATOM 5674 C CA . SER B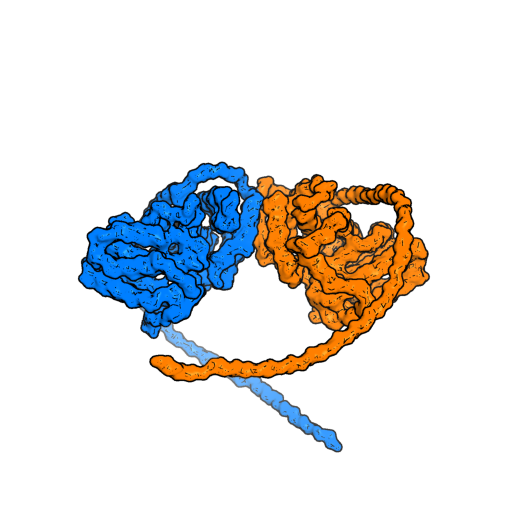 1 329 ? -4.012 -36.75 -12.375 1 98.69 329 SER B CA 1
ATOM 5675 C C . SER B 1 329 ? -3.477 -36.688 -10.945 1 98.69 329 SER B C 1
ATOM 5677 O O . SER B 1 329 ? -4.102 -36.094 -10.07 1 98.69 329 SER B O 1
ATOM 5679 N N . TYR B 1 330 ? -2.33 -37.25 -10.695 1 98.69 330 TYR B N 1
ATOM 5680 C CA . TYR B 1 330 ? -1.709 -37.188 -9.375 1 98.69 330 TYR B CA 1
ATOM 5681 C C . TYR B 1 330 ? -1.23 -35.781 -9.078 1 98.69 330 TYR B C 1
ATOM 5683 O O . TYR B 1 330 ? -1.387 -35.281 -7.957 1 98.69 330 TYR B O 1
ATOM 5691 N N . TYR B 1 331 ? -0.68 -35.156 -10.055 1 98.44 331 TYR B N 1
ATOM 5692 C CA . TYR B 1 331 ? -0.281 -33.75 -9.898 1 98.44 331 TYR B CA 1
ATOM 5693 C C . TYR B 1 331 ? -1.486 -32.875 -9.586 1 98.44 331 TYR B C 1
ATOM 5695 O O . TYR B 1 331 ? -1.384 -31.922 -8.812 1 98.44 331 TYR B O 1
ATOM 5703 N N . CYS B 1 332 ? -2.646 -33.188 -10.156 1 98.31 332 CYS B N 1
ATOM 5704 C CA . CYS B 1 332 ? -3.863 -32.406 -9.969 1 98.31 332 CYS B CA 1
ATOM 5705 C C . CYS B 1 332 ? -4.281 -32.375 -8.508 1 98.31 332 CYS B C 1
ATOM 5707 O O . CYS B 1 332 ? -4.945 -31.453 -8.055 1 98.31 332 CYS B O 1
ATOM 5709 N N . VAL B 1 333 ? -3.902 -33.375 -7.773 1 98.06 333 VAL B N 1
ATOM 5710 C CA . VAL B 1 333 ? -4.203 -33.406 -6.348 1 98.06 333 VAL B CA 1
ATOM 5711 C C . VAL B 1 333 ? -3.518 -32.219 -5.656 1 98.06 333 VAL B C 1
ATOM 5713 O O . VAL B 1 333 ? -4.113 -31.562 -4.801 1 98.06 333 VAL B O 1
ATOM 5716 N N . PHE B 1 334 ? -2.318 -31.953 -6.059 1 97.62 334 PHE B N 1
ATOM 5717 C CA . PHE B 1 334 ? -1.569 -30.844 -5.484 1 97.62 334 PHE B CA 1
ATOM 5718 C C . PHE B 1 334 ? -2.143 -29.5 -5.945 1 97.62 334 PHE B C 1
ATOM 5720 O O . PHE B 1 334 ? -2.172 -28.547 -5.18 1 97.62 334 PHE B O 1
ATOM 5727 N N . LEU B 1 335 ? -2.588 -29.453 -7.195 1 97.38 335 LEU B N 1
ATOM 5728 C CA . LEU B 1 335 ? -3.287 -28.266 -7.656 1 97.38 335 LEU B CA 1
ATOM 5729 C C . LEU B 1 335 ? -4.523 -28 -6.809 1 97.38 335 LEU B C 1
ATOM 5731 O O . LEU B 1 335 ? -4.801 -26.844 -6.449 1 97.38 335 LEU B O 1
ATOM 5735 N N . ASN B 1 336 ? -5.207 -29.031 -6.539 1 96.69 336 ASN B N 1
ATOM 5736 C CA . ASN B 1 336 ? -6.434 -28.938 -5.758 1 96.69 336 ASN B CA 1
ATOM 5737 C C . ASN B 1 336 ? -6.164 -28.375 -4.359 1 96.69 336 ASN B C 1
ATOM 5739 O O . ASN B 1 336 ? -6.973 -27.625 -3.824 1 96.69 336 ASN B O 1
ATOM 5743 N N . ILE B 1 337 ? -5.117 -28.781 -3.803 1 94.75 337 ILE B N 1
ATOM 5744 C CA . ILE B 1 337 ? -4.727 -28.297 -2.482 1 94.75 337 ILE B CA 1
ATOM 5745 C C . ILE B 1 337 ? -4.539 -26.781 -2.527 1 94.75 337 ILE B C 1
ATOM 5747 O O . ILE B 1 337 ? -5 -26.062 -1.635 1 94.75 337 ILE B O 1
ATOM 5751 N N . LEU B 1 338 ? -3.939 -26.25 -3.545 1 95.69 338 LEU B N 1
ATOM 5752 C CA . LEU B 1 338 ? -3.668 -24.828 -3.678 1 95.69 338 LEU B CA 1
ATOM 5753 C C . LEU B 1 338 ? -4.957 -24.047 -3.914 1 95.69 338 LEU B C 1
ATOM 5755 O O . LEU B 1 338 ? -5.055 -22.875 -3.543 1 95.69 338 LEU B O 1
ATOM 5759 N N . GLU B 1 339 ? -5.945 -24.719 -4.555 1 94.06 339 GLU B N 1
ATOM 5760 C CA . GLU B 1 339 ? -7.199 -24.047 -4.879 1 94.06 339 GLU B CA 1
ATOM 5761 C C . GLU B 1 339 ? -7.914 -23.562 -3.615 1 94.06 339 GLU B C 1
ATOM 5763 O O . GLU B 1 339 ? -8.617 -22.562 -3.637 1 94.06 339 GLU B O 1
ATOM 5768 N N . GLY B 1 340 ? -7.699 -24.297 -2.572 1 90.25 340 GLY B N 1
ATOM 5769 C CA . GLY B 1 340 ? -8.312 -23.906 -1.311 1 90.25 340 GLY B CA 1
ATOM 5770 C C . GLY B 1 340 ? -7.547 -22.812 -0.591 1 90.25 340 GLY B C 1
ATOM 5771 O O . GLY B 1 340 ? -8.055 -22.203 0.359 1 90.25 340 GLY B O 1
ATOM 5772 N N . ARG B 1 341 ? -6.453 -22.469 -1.062 1 91.56 341 ARG B N 1
ATOM 5773 C CA . ARG B 1 341 ? -5.574 -21.562 -0.33 1 91.56 341 ARG B CA 1
ATOM 5774 C C . ARG B 1 341 ? -5.43 -20.234 -1.059 1 91.56 341 ARG B C 1
ATOM 5776 O O . ARG B 1 341 ? -5.375 -19.172 -0.426 1 91.56 341 ARG B O 1
ATOM 5783 N N . TYR B 1 342 ? -5.355 -20.25 -2.322 1 95.44 342 TYR B N 1
ATOM 5784 C CA . TYR B 1 342 ? -5.078 -19.047 -3.096 1 95.44 342 TYR B CA 1
ATOM 5785 C C . TYR B 1 342 ? -6.148 -18.812 -4.156 1 95.44 342 TYR B C 1
ATOM 5787 O O . TYR B 1 342 ? -6.484 -19.734 -4.91 1 95.44 342 TYR B O 1
ATOM 5795 N N . TRP B 1 343 ? -6.641 -17.562 -4.301 1 95.69 343 TRP B N 1
ATOM 5796 C CA . TRP B 1 343 ? -7.715 -17.219 -5.227 1 95.69 343 TRP B CA 1
ATOM 5797 C C . TRP B 1 343 ? -7.27 -17.391 -6.672 1 95.69 343 TRP B C 1
ATOM 5799 O O . TRP B 1 343 ? -8.078 -17.734 -7.539 1 95.69 343 TRP B O 1
ATOM 5809 N N . TYR B 1 344 ? -5.977 -17.234 -6.938 1 96.25 344 TYR B N 1
ATOM 5810 C CA . TYR B 1 344 ? -5.48 -17.234 -8.312 1 96.25 344 TYR B CA 1
ATOM 5811 C C . TYR B 1 344 ? -5.227 -18.656 -8.789 1 96.25 344 TYR B C 1
ATOM 5813 O O . TYR B 1 344 ? -4.922 -18.875 -9.961 1 96.25 344 TYR B O 1
ATOM 5821 N N . SER B 1 345 ? -5.344 -19.688 -7.922 1 95.88 345 SER B N 1
ATOM 5822 C CA . SER B 1 345 ? -5.078 -21.078 -8.289 1 95.88 345 SER B CA 1
ATOM 5823 C C . SER B 1 345 ? -6.375 -21.844 -8.492 1 95.88 345 SER B C 1
ATOM 5825 O O . SER B 1 345 ? -6.352 -23.031 -8.812 1 95.88 345 SER B O 1
ATOM 5827 N N . ARG B 1 346 ? -7.465 -21.25 -8.414 1 94.56 346 ARG B N 1
ATOM 5828 C CA . ARG B 1 346 ? -8.75 -21.938 -8.422 1 94.56 346 ARG B CA 1
ATOM 5829 C C . ARG B 1 346 ? -9.156 -22.328 -9.836 1 94.56 346 ARG B C 1
ATOM 5831 O O . ARG B 1 346 ? -8.852 -21.609 -10.797 1 94.56 346 ARG B O 1
ATOM 5838 N N . GLY B 1 347 ? -9.789 -23.547 -9.938 1 94.69 347 GLY B N 1
ATOM 5839 C CA . GLY B 1 347 ? -10.492 -23.875 -11.164 1 94.69 347 GLY B CA 1
ATOM 5840 C C . GLY B 1 347 ? -9.695 -24.781 -12.086 1 94.69 347 GLY B C 1
ATOM 5841 O O . GLY B 1 347 ? -10.039 -24.938 -13.258 1 94.69 347 GLY B O 1
ATOM 5842 N N . TRP B 1 348 ? -8.68 -25.406 -11.641 1 96.88 348 TRP B N 1
ATOM 5843 C CA . TRP B 1 348 ? -7.82 -26.203 -12.508 1 96.88 348 TRP B CA 1
ATOM 5844 C C . TRP B 1 348 ? -8.055 -27.688 -12.266 1 96.88 348 TRP B C 1
ATOM 5846 O O . TRP B 1 348 ? -8.242 -28.469 -13.211 1 96.88 348 TRP B O 1
ATOM 5856 N N . ALA B 1 349 ? -8.156 -28.156 -11.023 1 96.88 349 ALA B N 1
ATOM 5857 C CA . ALA B 1 349 ? -8.055 -29.578 -10.656 1 96.88 349 ALA B CA 1
ATOM 5858 C C . ALA B 1 349 ? -9.266 -30.359 -11.141 1 96.88 349 ALA B C 1
ATOM 5860 O O . ALA B 1 349 ? -9.125 -31.375 -11.828 1 96.88 349 ALA B O 1
ATOM 5861 N N . LYS B 1 350 ? -10.438 -29.859 -10.875 1 95.75 350 LYS B N 1
ATOM 5862 C CA . LYS B 1 350 ? -11.656 -30.609 -11.18 1 95.75 350 LYS B CA 1
ATOM 5863 C C . LYS B 1 350 ? -11.867 -30.734 -12.688 1 95.75 350 LYS B C 1
ATOM 5865 O O . LYS B 1 350 ? -12.117 -31.828 -13.195 1 95.75 350 LYS B O 1
ATOM 5870 N N . PRO B 1 351 ? -11.734 -29.656 -13.422 1 96.25 351 PRO B N 1
ATOM 5871 C CA . PRO B 1 351 ? -11.883 -29.812 -14.875 1 96.25 351 PRO B CA 1
ATOM 5872 C C . PRO B 1 351 ? -10.82 -30.734 -15.477 1 96.25 351 PRO B C 1
ATOM 5874 O O . PRO B 1 351 ? -11.125 -31.516 -16.375 1 96.25 351 PRO B O 1
ATOM 5877 N N . LEU B 1 352 ? -9.617 -30.625 -15.055 1 97.62 352 LEU B N 1
ATOM 5878 C CA . LEU B 1 352 ? -8.555 -31.5 -15.539 1 97.62 352 LEU B CA 1
ATOM 5879 C C . LEU B 1 352 ? -8.859 -32.938 -15.203 1 97.62 352 LEU B C 1
ATOM 5881 O O . LEU B 1 352 ? -8.758 -33.812 -16.062 1 97.62 352 LEU B O 1
ATOM 5885 N N . MET B 1 353 ? -9.281 -33.219 -13.961 1 97.5 353 MET B N 1
ATOM 5886 C CA . MET B 1 353 ? -9.586 -34.562 -13.523 1 97.5 353 MET B CA 1
ATOM 5887 C C . MET B 1 353 ? -10.734 -35.156 -14.32 1 97.5 353 MET B C 1
ATOM 5889 O O . MET B 1 353 ? -10.711 -36.344 -14.688 1 97.5 353 MET B O 1
ATOM 5893 N N . ALA B 1 354 ? -11.703 -34.344 -14.578 1 96.44 354 ALA B N 1
ATOM 5894 C CA . ALA B 1 354 ? -12.852 -34.812 -15.352 1 96.44 354 ALA B CA 1
ATOM 5895 C C . ALA B 1 354 ? -12.43 -35.219 -16.766 1 96.44 354 ALA B C 1
ATOM 5897 O O . ALA B 1 354 ? -12.867 -36.281 -17.266 1 96.44 354 ALA B O 1
ATOM 5898 N N . GLU B 1 355 ? -11.641 -34.438 -17.359 1 96.75 355 GLU B N 1
ATOM 5899 C CA . GLU B 1 355 ? -11.172 -34.75 -18.703 1 96.75 355 GLU B CA 1
ATOM 5900 C C . GLU B 1 355 ? -10.266 -35.969 -18.703 1 96.75 355 GLU B C 1
ATOM 5902 O O . GLU B 1 355 ? -10.336 -36.812 -19.625 1 96.75 355 GLU B O 1
ATOM 5907 N N . ILE B 1 356 ? -9.414 -36.094 -17.719 1 98 356 ILE B N 1
ATOM 5908 C CA . ILE B 1 356 ? -8.531 -37.25 -17.594 1 98 356 ILE B CA 1
ATOM 5909 C C . ILE B 1 356 ? -9.375 -38.5 -17.422 1 98 356 ILE B C 1
ATOM 5911 O O . ILE B 1 356 ? -9.109 -39.531 -18.078 1 98 356 ILE B O 1
ATOM 5915 N N . ASP B 1 357 ? -10.328 -38.406 -16.562 1 96.62 357 ASP B N 1
ATOM 5916 C CA . ASP B 1 357 ? -11.211 -39.531 -16.328 1 96.62 357 ASP B CA 1
ATOM 5917 C C . ASP B 1 357 ? -11.891 -40 -17.609 1 96.62 357 ASP B C 1
ATOM 5919 O O . ASP B 1 357 ? -12.008 -41.219 -17.859 1 96.62 357 ASP B O 1
ATOM 5923 N N . LEU B 1 358 ? -12.266 -39.094 -18.391 1 96.25 358 LEU B N 1
ATOM 5924 C CA . LEU B 1 358 ? -12.898 -39.375 -19.672 1 96.25 358 LEU B CA 1
ATOM 5925 C C . LEU B 1 358 ? -11.914 -40.062 -20.625 1 96.25 358 LEU B C 1
ATOM 5927 O O . LEU B 1 358 ? -12.234 -41.031 -21.281 1 96.25 358 LEU B O 1
ATOM 5931 N N . GLN B 1 359 ? -10.719 -39.531 -20.719 1 96.62 359 GLN B N 1
ATOM 5932 C CA . GLN B 1 359 ? -9.703 -40.031 -21.656 1 96.62 359 GLN B CA 1
ATOM 5933 C C . GLN B 1 359 ? -9.227 -41.406 -21.25 1 96.62 359 GLN B C 1
ATOM 5935 O O . GLN B 1 359 ? -8.883 -42.219 -22.109 1 96.62 359 GLN B O 1
ATOM 5940 N N . LEU B 1 360 ? -9.266 -41.719 -19.922 1 96.88 360 LEU B N 1
ATOM 5941 C CA . LEU B 1 360 ? -8.719 -42.969 -19.438 1 96.88 360 LEU B CA 1
ATOM 5942 C C . LEU B 1 360 ? -9.82 -44 -19.219 1 96.88 360 LEU B C 1
ATOM 5944 O O . LEU B 1 360 ? -9.562 -45.094 -18.734 1 96.88 360 LEU B O 1
ATOM 5948 N N . SER B 1 361 ? -11 -43.656 -19.609 1 94.06 361 SER B N 1
ATOM 5949 C CA . SER B 1 361 ? -12.148 -44.531 -19.359 1 94.06 361 SER B CA 1
ATOM 5950 C C . SER B 1 361 ? -11.969 -45.875 -20.031 1 94.06 361 SER B C 1
ATOM 5952 O O . SER B 1 361 ? -12.461 -46.906 -19.531 1 94.06 361 SER B O 1
ATOM 5954 N N . HIS B 1 362 ? -11.156 -45.938 -21.109 1 92.69 362 HIS B N 1
ATOM 5955 C CA . HIS B 1 362 ? -11 -47.188 -21.844 1 92.69 362 HIS B CA 1
ATOM 5956 C C . HIS B 1 362 ? -9.711 -47.906 -21.453 1 92.69 362 HIS B C 1
ATOM 5958 O O . HIS B 1 362 ? -9.375 -48.938 -22.031 1 92.69 362 HIS B O 1
ATOM 5964 N N . HIS B 1 363 ? -9.031 -47.406 -20.547 1 93.5 363 HIS B N 1
ATOM 5965 C CA . HIS B 1 363 ? -7.793 -48 -20.094 1 93.5 363 HIS B CA 1
ATOM 5966 C C . HIS B 1 363 ? -7.977 -48.656 -18.719 1 93.5 363 HIS B C 1
ATOM 5968 O O . HIS B 1 363 ? -7.504 -48.125 -17.703 1 93.5 363 HIS B O 1
ATOM 5974 N N . ARG B 1 364 ? -8.469 -49.844 -18.703 1 91.19 364 ARG B N 1
ATOM 5975 C CA . ARG B 1 364 ? -8.836 -50.531 -17.484 1 91.19 364 ARG B CA 1
ATOM 5976 C C . ARG B 1 364 ? -7.609 -50.844 -16.625 1 91.19 364 ARG B C 1
ATOM 5978 O O . ARG B 1 364 ? -7.699 -50.906 -15.391 1 91.19 364 ARG B O 1
ATOM 5985 N N . GLU B 1 365 ? -6.504 -51.031 -17.219 1 91.12 365 GLU B N 1
ATOM 5986 C CA . GLU B 1 365 ? -5.273 -51.344 -16.516 1 91.12 365 GLU B CA 1
ATOM 5987 C C . GLU B 1 365 ? -4.828 -50.219 -15.609 1 91.12 365 GLU B C 1
ATOM 5989 O O . GLU B 1 365 ? -4.098 -50.438 -14.641 1 91.12 365 GLU B O 1
ATOM 5994 N N . LEU B 1 366 ? -5.328 -49.031 -15.938 1 94.5 366 LEU B N 1
ATOM 5995 C CA . LEU B 1 366 ? -4.898 -47.844 -15.172 1 94.5 366 LEU B CA 1
ATOM 5996 C C . LEU B 1 366 ? -5.98 -47.406 -14.188 1 94.5 366 LEU B C 1
ATOM 5998 O O . LEU B 1 366 ? -5.762 -46.531 -13.375 1 94.5 366 LEU B O 1
ATOM 6002 N N . ALA B 1 367 ? -7.16 -48 -14.211 1 94.56 367 ALA B N 1
ATOM 6003 C CA . ALA B 1 367 ? -8.352 -47.594 -13.477 1 94.56 367 ALA B CA 1
ATOM 6004 C C . ALA B 1 367 ? -8.109 -47.625 -11.969 1 94.56 367 ALA B C 1
ATOM 6006 O O . ALA B 1 367 ? -8.57 -46.75 -11.234 1 94.56 367 ALA B O 1
ATOM 6007 N N . GLU B 1 368 ? -7.445 -48.625 -11.523 1 95.94 368 GLU B N 1
ATOM 6008 C CA . GLU B 1 368 ? -7.203 -48.781 -10.086 1 95.94 368 GLU B CA 1
ATOM 6009 C C . GLU B 1 368 ? -6.348 -47.656 -9.555 1 95.94 368 GLU B C 1
ATOM 6011 O O . GLU B 1 368 ? -6.613 -47.125 -8.469 1 95.94 368 GLU B O 1
ATOM 6016 N N . LEU B 1 369 ? -5.34 -47.312 -10.273 1 97.31 369 LEU B N 1
ATOM 6017 C CA . LEU B 1 369 ? -4.438 -46.25 -9.859 1 97.31 369 LEU B CA 1
ATOM 6018 C C . LEU B 1 369 ? -5.121 -44.875 -9.953 1 97.31 369 LEU B C 1
ATOM 6020 O O . LEU B 1 369 ? -4.793 -43.969 -9.203 1 97.31 369 LEU B O 1
ATOM 6024 N N . LEU B 1 370 ? -6.051 -44.75 -10.859 1 98.06 370 LEU B N 1
ATOM 6025 C CA . LEU B 1 370 ? -6.754 -43.469 -11.086 1 98.06 370 LEU B CA 1
ATOM 6026 C C . LEU B 1 370 ? -7.73 -43.188 -9.945 1 98.06 370 LEU B C 1
ATOM 6028 O O . LEU B 1 370 ? -8.141 -42.062 -9.75 1 98.06 370 LEU B O 1
ATOM 6032 N N . LYS B 1 371 ? -8.094 -44.125 -9.141 1 96.88 371 LYS B N 1
ATOM 6033 C CA . LYS B 1 371 ? -9.086 -44 -8.078 1 96.88 371 LYS B CA 1
ATOM 6034 C C . LYS B 1 371 ? -8.625 -43 -7.027 1 96.88 371 LYS B C 1
ATOM 6036 O O . LYS B 1 371 ? -9.406 -42.156 -6.559 1 96.88 371 LYS B O 1
ATOM 6041 N N . TRP B 1 372 ? -7.387 -43.062 -6.688 1 97.38 372 TRP B N 1
ATOM 6042 C CA . TRP B 1 372 ? -6.883 -42.25 -5.59 1 97.38 372 TRP B CA 1
ATOM 6043 C C . TRP B 1 372 ? -6.98 -40.75 -5.93 1 97.38 372 TRP B C 1
ATOM 6045 O O . TRP B 1 372 ? -7.59 -39.969 -5.188 1 97.38 372 TRP B O 1
ATOM 6055 N N . PRO B 1 373 ? -6.344 -40.312 -7.07 1 98.12 373 PRO B N 1
ATOM 6056 C CA . PRO B 1 373 ? -6.469 -38.906 -7.363 1 98.12 373 PRO B CA 1
ATOM 6057 C C . PRO B 1 373 ? -7.918 -38.469 -7.582 1 98.12 373 PRO B C 1
ATOM 6059 O O . PRO B 1 373 ? -8.297 -37.344 -7.211 1 98.12 373 PRO B O 1
ATOM 6062 N N . LYS B 1 374 ? -8.719 -39.312 -8.164 1 96.94 374 LYS B N 1
ATOM 6063 C CA . LYS B 1 374 ? -10.125 -39 -8.375 1 96.94 374 LYS B CA 1
ATOM 6064 C C . LYS B 1 374 ? -10.844 -38.781 -7.051 1 96.94 374 LYS B C 1
ATOM 6066 O O . LYS B 1 374 ? -11.641 -37.844 -6.922 1 96.94 374 LYS B O 1
ATOM 6071 N N . GLU B 1 375 ? -10.609 -39.531 -6.113 1 96.06 375 GLU B N 1
ATOM 6072 C CA . GLU B 1 375 ? -11.227 -39.438 -4.797 1 96.06 375 GLU B CA 1
ATOM 6073 C C . GLU B 1 375 ? -10.781 -38.156 -4.09 1 96.06 375 GLU B C 1
ATOM 6075 O O . GLU B 1 375 ? -11.57 -37.5 -3.404 1 96.06 375 GLU B O 1
ATOM 6080 N N . GLN B 1 376 ? -9.5 -37.812 -4.223 1 95.88 376 GLN B N 1
ATOM 6081 C CA . GLN B 1 376 ? -8.953 -36.656 -3.543 1 95.88 376 GLN B CA 1
ATOM 6082 C C . GLN B 1 376 ? -9.539 -35.344 -4.117 1 95.88 376 GLN B C 1
ATOM 6084 O O . GLN B 1 376 ? -9.664 -34.344 -3.41 1 95.88 376 GLN B O 1
ATOM 6089 N N . ILE B 1 377 ? -9.922 -35.312 -5.367 1 96 377 ILE B N 1
ATOM 6090 C CA . ILE B 1 377 ? -10.297 -34.094 -6.062 1 96 377 ILE B CA 1
ATOM 6091 C C . ILE B 1 377 ? -11.812 -34 -6.145 1 96 377 ILE B C 1
ATOM 6093 O O . ILE B 1 377 ? -12.383 -32.906 -5.938 1 96 377 ILE B O 1
ATOM 6097 N N . MET B 1 378 ? -12.461 -35.062 -6.449 1 88.62 378 MET B N 1
ATOM 6098 C CA . MET B 1 378 ? -13.875 -35.031 -6.797 1 88.62 378 MET B CA 1
ATOM 6099 C C . MET B 1 378 ? -14.742 -35.188 -5.551 1 88.62 378 MET B C 1
ATOM 6101 O O . MET B 1 378 ? -15.922 -34.812 -5.562 1 88.62 378 MET B O 1
ATOM 6105 N N . VAL B 1 379 ? -14.25 -35.75 -4.5 1 78.12 379 VAL B N 1
ATOM 6106 C CA . VAL B 1 379 ? -15.07 -35.938 -3.307 1 78.12 379 VAL B CA 1
ATOM 6107 C C . VAL B 1 379 ? -14.938 -34.719 -2.396 1 78.12 379 VAL B C 1
ATOM 6109 O O . VAL B 1 379 ? -13.828 -34.25 -2.125 1 78.12 379 VAL B O 1
ATOM 6112 N N . ASP B 1 380 ? -15.977 -33.875 -2.279 1 65.19 380 ASP B N 1
ATOM 6113 C CA . ASP B 1 380 ? -15.992 -32.656 -1.46 1 65.19 380 ASP B CA 1
ATOM 6114 C C . ASP B 1 380 ? -15.57 -32.969 -0.024 1 65.19 380 ASP B C 1
ATOM 6116 O O . ASP B 1 380 ? -16.188 -33.781 0.648 1 65.19 380 ASP B O 1
ATOM 6120 N N . ARG B 1 381 ? -14.289 -33.094 0.203 1 53.97 381 ARG B N 1
ATOM 6121 C CA . ARG B 1 381 ? -13.906 -33.344 1.595 1 53.97 381 ARG B CA 1
ATOM 6122 C C . ARG B 1 381 ? -14.219 -32.094 2.447 1 53.97 381 ARG B C 1
ATOM 6124 O O . ARG B 1 381 ? -14.117 -30.969 1.977 1 53.97 381 ARG B O 1
ATOM 6131 N N . ALA B 1 382 ? -15.086 -32.219 3.357 1 44.31 382 ALA B N 1
ATOM 6132 C CA . ALA B 1 382 ? -15.414 -31.219 4.359 1 44.31 382 ALA B CA 1
ATOM 6133 C C . ALA B 1 382 ? -14.156 -30.5 4.836 1 44.31 382 ALA B C 1
ATOM 6135 O O . ALA B 1 382 ? -13.078 -31.094 4.91 1 44.31 382 ALA B O 1
ATOM 6136 N N . PRO B 1 383 ? -14.086 -29.078 4.742 1 42.59 383 PRO B N 1
ATOM 6137 C CA . PRO B 1 383 ? -12.93 -28.344 5.258 1 42.59 383 PRO B CA 1
ATOM 6138 C C . PRO B 1 383 ? -12.391 -28.922 6.566 1 42.59 383 PRO B C 1
ATOM 6140 O O . PRO B 1 383 ? -13.18 -29.312 7.434 1 42.59 383 PRO B O 1
ATOM 6143 N N . MET B 1 384 ? -11.297 -29.578 6.602 1 35.16 384 MET B N 1
ATOM 6144 C CA . MET B 1 384 ? -10.812 -29.938 7.93 1 35.16 384 MET B CA 1
ATOM 6145 C C . MET B 1 384 ? -10.742 -28.703 8.828 1 35.16 384 MET B C 1
ATOM 6147 O O . MET B 1 384 ? -10.398 -27.609 8.375 1 35.16 384 MET B O 1
#

Foldseek 3Di:
DDDDPDDDDDPPDDDDDDCPPPPPPDDPDPPPPPPDPPVCCVVVPPPPCPCPVPCVLLPPPVDPQDPPDDDPVLVVLLVQLQPPVLPQQADDDLSSCCSNPVQVVLCVVQVLSSLLSSLSSLLVVLVVPVVCNVVSLVSSSNSNVVSCVRLVVCLVPDDPVCLSNNLSNLVSVLLNLLQSLSSDPVSADPDQLVSVLSSLVSLQSSCVSCVVPPVVCCVDSNVCVVCLQPVDDLPDPVPLDAQQPLFLDDRCLVVLLVVLLVCLCPPDDPVVSVLLNVLSVLVSSLVVSRSVCRPRHHPVSLSCSSNDGDPVLSVCSVVLPLSSLLSVLSSLLVLQSVLVRHVSSHHRNVVSLVVSCVSCVPPPVCVVSSVVSCCSRVPPDDDD/DDDDDDDDDDDDDDDDDPDDDDDDDDDPDPPPPPDDPPPCPVPVPPPPCPCPVPCVLLPPPVDPQDPPDDDPVLVVLLVQLQPPVLPQQADDDLSSCCSNPVQVVLCVVQVLSSLLSSLSSLLVVLVVPVVCNVVSLVSSSNSNVVSCVRLVVCLVPDDPVCLSNNLSNLVSVLLNLLQSLSSDPVSADPDQLVSVLSSLVSLQSSCVSCVVPPVVCCVDSNVCVVCLQPVDDLPPPVPLDAQQVLFLDDRCLVVLLVVLLVCLCPPDDPVVSVLLNVLSVLVSSLVSSRSVCRPRHHPVSLSCSSNDGDPVLSVCSVVVPLSSLLSVLSSLLVLQSVLVRHVSSHHRNVVSLVVSCVSCVPVPVCVVSSVVSCCSRVPPDDDD

pLDDT: mean 80.05, std 26.54, range [14.83, 98.69]

Radius of gyration: 36.78 Å; Cα contacts (8 Å, |Δi|>4): 809; chains: 2; bounding box: 114×102×89 Å

Secondary structure (DSSP, 8-state):
------------------------------------------------------TTTS---------SSB-HHHHHHHHHIIIIIHHHS-S-HHHHHIIIIIHHHHHHH-HHHHHHHHHHHHHHHHHH-GGGHHHHHHHHHHHHHHHHHHHGGGTT---TTTHHHHHHHHHHHHHHHHTHHHHSTTSS-SSHHHHHHHHHHHHHHHHHHHTTTGGGGGGSTTHHHHHTT--S-TT-TT-SS---TTSSS-TTHHHHHHHHHHHHHHHS-HHHHHHHHHHHHHHHHHHHHHHHHTT---HHHHHHHHHHS-HHHHHHHHTT-HHHHHHHHHHHHHHHHHHTT-GGGTTSHHHHHHHHHHHTTT-HHHHHHHHHHHHHHHS-----/------------------------------------------------------TTTS---------SSB-HHHHHHHHHIIIIIHHHT-S-HHHHHIIIIIHHHHHHH-HHHHHHHHHHHHHHHHHH-GGGHHHHHHHHHHHHHHHHHHHGGGTT---TTTHHHHHHHHHHHHHHHHTHHHHSTTSS-SSHHHHHHHHHHHHHHHHHHHTTTGGGGGGSTTHHHHHTT--S-TT-TT-SS---TTSSS-TTHHHHHHHHHHHHHHHS-HHHHHHHHHHHHHHHHHHHHHHHHTT---HHHHHHHHHHS-HHHHHHHHTT-HHHHHHHHHHHHHHHHHHTT-GGGTTSHHHHHHHHHHHTTT-HHHHHHHHHHHHHHHS-----

InterPro domains:
  IPR021858 Fungal transcription factor [PF11951] (76-160)
  IPR053157 Sterol Uptake Control Transcription Regulator [PTHR47784] (41-377)

Sequence (768 aa):
MQRLQASKSQGGNALTDVSSDTRTPKEPPSVVGSPASVTATSTTDFIHLDIALDPRLTGPVAAPSPPPGWNSRDLELMHHFTISTCDTLTSREDMRHVWRVTVPQEGYKHSYVMHGMLAVAAVHKAQLVPSERQMYITLAAYHQSLGLEGFTPLMFDVNRDNWKPIFSFASIVVLYVYLLPARSENQRLLTPFPSILELFSFVRGIQSIMQKFVNYIPRTSFAPIIWSVWITDVDDPMNPHPPLENSCLPRDVYQALKRLESAFDGGMRADFRDDYLKAINELMKVTRLLAHAGVSVESGMVMFWPYVIPERIMLDIEALNPHALLLLSYYCVFLNILEGRYWYSRGWAKPLMAEIDLQLSHHRELAELLKWPKEQIMVDRAPMMQRLQASKSQGGNALTDVSSDTRTPKEPPSVVGSPASVTATSTTDFIHLDIALDPRLTGPVAAPSPPPGWNSRDLELMHHFTISTCDTLTSREDMRHVWRVTVPQEGYKHSYVMHGMLAVAAVHKAQLVPSERQMYITLAAYHQSLGLEGFTPLMFDVNRDNWKPIFSFASIVVLYVYLLPARSENQRLLTPFPSILELFSFVRGIQSIMQKFVNYIPRTSFAPIIWSVWITDVDDPMNPHPPLENSCLPRDVYQALKRLESAFDGGMRADFRDDYLKAINELMKVTRLLAHAGVSVESGMVMFWPYVIPERIMLDIEALNPHALLLLSYYCVFLNILEGRYWYSRGWAKPLMAEIDLQLSHHRELAELLKWPKEQIMVDRAPM